Protein AF-A0A956VSZ6-F1 (afdb_monomer)

Sequence (665 aa):
TPVSAYLHSATMVKLGVYLVARFQPALGGLELWGTVLPVVGGFTMVLGAVLSVRERDLKRVLAYSTVSALGWMILLAGLGTSDALKALGVTVLAHGAYKAAMFMTAGTIDHEAGTRDRLALGGLRRSMPLLGLSAGVAAVSMAGLPPALGFLSKETTLAAGFEEDAAWLIAIAVASMGALTLVSAWAAGVAPFLGGTTEAATHAHEGPPGLWMPVALLAVFGVAAGVAGPALLPPLLDQVVTASYGKPYETHLTFFTGFDAIFLSSALAIGGGLLLVRFHRAMPGIPWLRTSTPAVVQAILDGLARLAELVERVTQHGSLPVYTATAIVVAVVPLLAVTAYAGPLANLEVEADPLVAAMAAVVGIGAFAAARSRTRIRSVAALGAAGFGITLIFLYFGAPDLAMTQALVETLTVILFIFAFRFLPIRRERDDLRRHYAALAIAGTTGLATTGLTLLLANRDGGDHLRQFFEATSYPGARGTNVVNTILVDFRALDTLGEISVLAVAALGILALLRLTGRAASRVERIDNPRVLRTAARAVLPLLVVFAFFLFLRGHDQPGGGFVAGLVAAAGVALYAMAYNARVARRLLRVPPRSLMAAGLLVAIAAAGFGTWEHPLLTGQWTVLTLPADTELKLGTPLLFDFGVFLVVLGVASALATALLEEQR

Secondary structure (DSSP, 8-state):
-HHHHHHHHTSHHHHHHHHHHHHHHHHTT-HHHHHHHHHHHHHHHHHHHHHHHH--BHHHHHHHHHHHHHHHHHHHHHH--HHHHHHHHHHHHHHHHHHHHHHHHHHHHHHHHS--BTTT---TTTT-HHHHHHHHHHHHHHHT-TTSHHHHHHHHHHHHHHTSTTHHHHHHHHHHHHHHHHHHHIIIIIGGGSSS--HHHHH-----HHHHHHHHHHHHHHHHHHHHHHHHSHHHHHHHHHHHHSS-------S---SSHHHHHHHHHHHHHHHHHHHGGGPPPPGGGGS-HHHHHHHHHHHHHHHHHHHHHHH----HHHHHHHHHHHHHHHHHHHHHHT--GGG------HHHHHHHHHHHHHHHHHHH-SSHHHHHHHHHHHHHHHHHHHHHTT-HHHHHHHHHHHHHHHHHHHHHHTTS--PPPP--HHHHHHHHHHHHHHHHHHHHHHHHHHTS---SHHHHHHHHHHHHHH--S-HHHHIIIIITHHHHHHHHHHHHHHHHHHHHHHHHTT--------PPPPHHHHHHHHHHHHHHHHHHHHHHHHTTTSS--HHHHHHHHHHHHHHHHHHT-HHHHHHHHSS-HHHHHHHHHHHHHHHHHTTTTTS-TT---EEEEEETTTEEEEEEHHHHHHHHHHHHHHHHHHHHHHHHH----

Foldseek 3Di:
DLVLLCCLQAPVLCVVLLVLLLCLQPPLPDPCLLPVQLVQLLVQLLLLLVQLLVDQFLSSVLVSLSSNLSSLSSNLSSNSDLLSLLLSVLSSLLRNLLSSLLNLLLVLLCVFLVDRGLVQAAQQCVQAVLSLVLLLLSLCSQLLHPLFSNVLSLLSQLVVLCVDPCSVVSLVSSLQSSLSSNSSSCSRRHSRNHDDQGSSNVRGHNDDCVSRVSSNVSSCCRNVCSVCVQPPVQVVSQVSSCSSNVHGDGDGGDSDPPPDPSVVSSVSSSVSSVVCNVCVVVDDDDVVSPDDPVNVVVVVVVVVVVVVVVVCVVPVVPDPLVVVLVVLVVVLVVLLVCLVVLDDPPPFDDDDDVVLVVLVVQLVQLCVQLVPDPDPLSNLVSNLSNLLSVLVVCVVVVNPLCSLLSNLCSLLVSLLSVLVVLQDDPDDDDDDPVSVVSVVVSVVSSVVSVVSVVSSVVPDCPDCVVVVVLCVCLCVFVVEQQSVLSCCLFVVVVVVLVVLVVLLVVLVVVVVCLVVVPRPDPPDDDDQADPVLLVVLVVVLVVLLVVLVVLCQCVRHDRHFLQSSLSSNLSSLLSNCSRPHLVVSCVVVVDQLNVLQVVLSVQLQCLQCPPCVPDPGRHKDWDWDQDPPRDTDIDISSSSNRNSNNSSSNSSSSSSSSSSRDDDD

Mean predicted aligned error: 11.75 Å

Nearest PDB structures (foldseek):
  7d3u-assembly1_A  TM=8.619E-01  e=2.949E-30  Dietzia sp. DQ12-45-1b
  6z16-assembly1_d  TM=9.030E-01  e=1.198E-05  Anoxybacillus flavithermus WK1
  7p69-assembly1_M  TM=7.790E-01  e=1.280E-04  Escherichia coli BL21(DE3)
  6zkv-assembly1_M  TM=6.902E-01  e=1.006E-04  Ovis aries
  8gym-assembly1_n4  TM=8.771E-01  e=4.566E-03  Tetrahymena thermophila SB210

Solvent-accessible surface area (backbone atoms only — not comparable to full-atom values): 33569 Å² total; per-residue (Å²): 84,72,66,55,19,47,37,67,24,67,41,68,63,43,50,59,50,48,51,52,33,61,42,27,63,80,46,49,87,37,69,67,42,44,46,50,32,28,52,53,11,45,51,36,16,52,52,16,24,58,51,12,62,69,45,52,40,38,66,53,22,53,48,26,43,39,45,13,53,47,12,44,44,34,18,27,49,18,66,54,41,70,51,22,39,45,22,36,53,47,31,57,54,31,47,24,32,27,40,30,19,49,36,39,46,40,36,44,41,33,69,37,33,72,50,46,44,52,86,62,41,13,22,28,40,79,38,22,46,70,46,34,53,21,27,37,46,16,20,36,18,56,32,35,36,86,64,12,20,24,20,49,19,51,52,40,39,42,53,38,33,60,77,43,100,57,19,69,60,46,44,50,52,51,24,52,40,37,13,35,36,26,35,38,20,38,55,60,27,40,48,40,33,39,76,64,76,28,78,33,31,75,70,25,49,59,68,61,65,86,58,32,48,61,25,35,53,28,16,49,46,31,36,52,46,25,67,48,26,54,80,66,40,31,77,61,44,22,54,54,31,21,67,24,61,68,49,90,52,86,58,81,58,70,91,71,94,59,98,46,73,58,48,51,42,53,51,47,10,52,52,50,11,55,52,41,60,75,46,58,91,73,61,78,86,61,77,84,74,67,69,52,70,68,56,56,55,49,52,51,53,55,49,52,51,56,50,51,53,51,52,43,58,71,75,63,67,85,46,66,71,58,53,52,48,51,52,48,52,63,55,37,53,59,46,44,51,49,35,65,68,74,52,77,79,84,81,66,86,78,85,75,53,69,66,60,51,52,37,51,47,45,25,52,52,14,50,52,46,26,74,69,41,91,43,73,68,55,19,49,53,20,42,44,48,18,39,49,24,50,19,52,51,30,47,72,74,71,33,55,50,59,16,52,39,42,45,48,51,42,54,48,48,50,54,46,47,58,43,50,53,76,76,56,79,94,74,80,77,82,88,52,67,68,61,52,54,50,50,49,49,52,52,49,52,45,51,52,36,50,52,51,37,50,57,62,52,72,75,47,88,83,66,63,64,66,59,54,48,46,69,67,36,25,43,83,70,65,73,21,71,16,52,68,43,34,36,43,46,30,82,42,28,67,58,49,54,48,50,52,49,50,49,45,51,51,42,51,50,51,57,49,52,60,61,74,67,57,75,83,72,73,85,71,76,87,74,79,61,56,67,67,52,38,54,48,36,64,63,47,32,61,53,32,45,54,49,15,54,49,25,34,75,41,8,48,54,38,79,45,18,18,56,46,15,9,44,40,38,18,48,32,44,42,48,35,21,69,35,75,30,29,68,61,36,49,59,70,62,75,53,58,34,66,57,33,26,52,50,9,51,51,38,26,52,49,31,30,55,50,64,43,91,82,39,64,76,41,56,62,48,79,48,76,45,80,42,88,88,85,40,75,46,79,47,37,34,33,61,45,24,32,48,8,41,17,32,24,42,27,10,34,51,36,39,52,43,32,57,52,57,50,80,83,128

Radius of gyration: 46.24 Å; Cα contacts (8 Å, |Δi|>4): 937; chains: 1; bounding box: 93×63×126 Å

pLDDT: mean 87.89, std 9.28, range [40.38, 97.81]

Structure (mmCIF, N/CA/C/O backbone):
data_AF-A0A956VSZ6-F1
#
_entry.id   AF-A0A956VSZ6-F1
#
loop_
_atom_site.group_PDB
_atom_site.id
_atom_site.type_symbol
_atom_site.label_atom_id
_atom_site.label_alt_id
_atom_site.label_comp_id
_atom_site.label_asym_id
_atom_site.label_entity_id
_atom_site.label_seq_id
_atom_site.pdbx_PDB_ins_code
_atom_site.Cartn_x
_atom_site.Cartn_y
_atom_site.Cartn_z
_atom_site.occupancy
_atom_site.B_iso_or_equiv
_atom_site.auth_seq_id
_atom_site.auth_comp_id
_atom_site.auth_asym_id
_atom_site.auth_atom_id
_atom_site.pdbx_PDB_model_num
ATOM 1 N N . THR A 1 1 ? -30.891 -10.493 24.561 1.00 71.06 1 THR A N 1
ATOM 2 C CA . THR A 1 1 ? -30.556 -10.860 25.955 1.00 71.06 1 THR A CA 1
ATOM 3 C C . THR A 1 1 ? -29.997 -12.265 26.094 1.00 71.06 1 THR A C 1
ATOM 5 O O . THR A 1 1 ? -28.961 -12.365 26.732 1.00 71.06 1 THR A O 1
ATOM 8 N N . PRO A 1 2 ? -30.574 -13.324 25.488 1.00 74.69 2 PRO A N 1
ATOM 9 C CA . PRO A 1 2 ? -30.014 -14.680 25.596 1.00 74.69 2 PRO A CA 1
ATOM 10 C C . PRO A 1 2 ? -28.570 -14.775 25.082 1.00 74.69 2 PRO A C 1
ATOM 12 O O . PRO A 1 2 ? -27.707 -15.326 25.755 1.00 74.69 2 PRO A O 1
ATOM 15 N N . VAL A 1 3 ? -28.279 -14.113 23.954 1.00 77.44 3 VAL A N 1
ATOM 16 C CA . VAL A 1 3 ? -26.914 -13.983 23.415 1.00 77.44 3 VAL A CA 1
ATOM 17 C C . VAL A 1 3 ? -25.984 -13.279 24.409 1.00 77.44 3 VAL A C 1
ATOM 19 O O . VAL A 1 3 ? -24.902 -13.775 24.684 1.00 77.44 3 VAL A O 1
ATOM 22 N N . SER A 1 4 ? -26.411 -12.165 25.012 1.00 77.44 4 SER A N 1
ATOM 23 C CA . SER A 1 4 ? -25.625 -11.464 26.037 1.00 77.44 4 SER A CA 1
ATOM 24 C C . SER A 1 4 ? -25.402 -12.326 27.281 1.00 77.44 4 SER A C 1
ATOM 26 O O . SER A 1 4 ? -24.289 -12.358 27.792 1.00 77.44 4 SER A O 1
ATOM 28 N N . ALA A 1 5 ? -26.425 -13.052 27.743 1.00 78.81 5 ALA A N 1
ATOM 29 C CA . ALA A 1 5 ? -26.306 -13.971 28.867 1.00 78.81 5 ALA A CA 1
ATOM 30 C C . ALA A 1 5 ? -25.263 -15.051 28.565 1.00 78.81 5 ALA A C 1
ATOM 32 O O . ALA A 1 5 ? -24.398 -15.279 29.393 1.00 78.81 5 ALA A O 1
ATOM 33 N N . TYR A 1 6 ? -25.281 -15.650 27.374 1.00 80.81 6 TYR A N 1
ATOM 34 C CA . TYR A 1 6 ? -24.307 -16.665 26.971 1.00 80.81 6 TYR A CA 1
ATOM 35 C C . TYR A 1 6 ? -22.883 -16.109 26.772 1.00 80.81 6 TYR A C 1
ATOM 37 O O . TYR A 1 6 ? -21.912 -16.674 27.287 1.00 80.81 6 TYR A O 1
ATOM 45 N N . LEU A 1 7 ? -22.747 -14.982 26.061 1.00 80.44 7 LEU A N 1
ATOM 46 C CA . LEU A 1 7 ? -21.453 -14.365 25.742 1.00 80.44 7 LEU A CA 1
ATOM 47 C C . LEU A 1 7 ? -20.749 -13.799 26.976 1.00 80.44 7 LEU A C 1
ATOM 49 O O . LEU A 1 7 ? -19.540 -13.979 27.112 1.00 80.44 7 LEU A O 1
ATOM 53 N N . HIS A 1 8 ? -21.491 -13.136 27.869 1.00 78.38 8 HIS A N 1
ATOM 54 C CA . HIS A 1 8 ? -20.936 -12.466 29.048 1.00 78.38 8 HIS A CA 1
ATOM 55 C C . HIS A 1 8 ? -20.902 -13.341 30.307 1.00 78.38 8 HIS A C 1
ATOM 57 O O . HIS A 1 8 ? -20.325 -12.912 31.299 1.00 78.38 8 HIS A O 1
ATOM 63 N N . SER A 1 9 ? -21.497 -14.540 30.305 1.00 78.31 9 SER A N 1
ATOM 64 C CA . SER A 1 9 ? -21.422 -15.448 31.460 1.00 78.31 9 SER A CA 1
ATOM 65 C C . SER A 1 9 ? -20.494 -16.639 31.247 1.00 78.31 9 SER A C 1
ATOM 67 O O . SER A 1 9 ? -19.842 -17.052 32.203 1.00 78.31 9 SER A O 1
ATOM 69 N N . ALA A 1 10 ? -20.434 -17.221 30.043 1.00 76.81 10 ALA A N 1
ATOM 70 C CA . ALA A 1 10 ? -19.872 -18.561 29.857 1.00 76.81 10 ALA A CA 1
ATOM 71 C C . ALA A 1 10 ? -18.806 -18.665 28.759 1.00 76.81 10 ALA A C 1
ATOM 73 O O . ALA A 1 10 ? -17.892 -19.470 28.905 1.00 76.81 10 ALA A O 1
ATOM 74 N N . THR A 1 11 ? -18.897 -17.876 27.683 1.00 86.25 11 THR A N 1
ATOM 75 C CA . THR A 1 11 ? -18.106 -18.137 26.466 1.00 86.25 11 THR A CA 1
ATOM 76 C C . THR A 1 11 ? -17.062 -17.076 26.154 1.00 86.25 11 THR A C 1
ATOM 78 O O . THR A 1 11 ? -15.932 -17.181 26.623 1.00 86.25 11 THR A O 1
ATOM 81 N N . MET A 1 12 ? -17.414 -16.058 25.364 1.00 88.56 12 MET A N 1
ATOM 82 C CA . MET A 1 12 ? -16.454 -15.121 24.770 1.00 88.56 12 MET A CA 1
ATOM 83 C C . MET A 1 12 ? -15.579 -14.444 25.826 1.00 88.56 12 MET A C 1
ATOM 85 O O . MET A 1 12 ? -14.367 -14.356 25.660 1.00 88.56 12 MET A O 1
ATOM 89 N N . VAL A 1 13 ? -16.176 -14.027 26.943 1.00 89.38 13 VAL A N 1
ATOM 90 C CA . VAL A 1 13 ? -15.427 -13.355 28.010 1.00 89.38 13 VAL A CA 1
ATOM 91 C C . VAL A 1 13 ? -14.527 -14.291 28.822 1.00 89.38 13 VAL A C 1
ATOM 93 O O . VAL A 1 13 ? -13.491 -13.861 29.321 1.00 89.38 13 VAL A O 1
ATOM 96 N N . LYS A 1 14 ? -14.890 -15.574 28.942 1.00 92.12 14 LYS A N 1
ATOM 97 C CA . LYS A 1 14 ? -14.105 -16.573 29.682 1.00 92.12 14 LYS A CA 1
ATOM 98 C C . LYS A 1 14 ? -12.989 -17.178 28.848 1.00 92.12 14 LYS A C 1
ATOM 100 O O . LYS A 1 14 ? -12.034 -17.673 29.430 1.00 92.12 14 LYS A O 1
ATOM 105 N N . LEU A 1 15 ? -13.071 -17.103 27.519 1.00 92.38 15 LEU A N 1
ATOM 106 C CA . LEU A 1 15 ? -12.010 -17.584 26.637 1.00 92.38 15 LEU A CA 1
ATOM 107 C C . LEU A 1 15 ? -10.674 -16.891 26.937 1.00 92.38 15 LEU A C 1
ATOM 109 O O . LEU A 1 15 ? -9.659 -17.567 27.040 1.00 92.38 15 LEU A O 1
ATOM 113 N N . GLY A 1 16 ? -10.679 -15.570 27.144 1.00 92.50 16 GLY A N 1
ATOM 114 C CA . GLY A 1 16 ? -9.471 -14.834 27.530 1.00 92.50 16 GLY A CA 1
ATOM 115 C C . GLY A 1 16 ? -8.890 -15.333 28.856 1.00 92.50 16 GLY A C 1
ATOM 116 O O . GLY A 1 16 ? -7.717 -15.681 28.915 1.00 92.50 16 GLY A O 1
ATOM 117 N N . VAL A 1 17 ? -9.729 -15.454 29.890 1.00 93.81 17 VAL A N 1
ATOM 118 C CA . VAL A 1 17 ? -9.331 -15.971 31.213 1.00 93.81 17 VAL A CA 1
ATOM 119 C C . VAL A 1 17 ? -8.779 -17.398 31.120 1.00 93.81 17 VAL A C 1
ATOM 121 O O . VAL A 1 17 ? -7.735 -17.694 31.694 1.00 93.81 17 VAL A O 1
ATOM 124 N N . TYR A 1 18 ? -9.446 -18.266 30.356 1.00 92.94 18 TYR A N 1
ATOM 125 C CA . TYR A 1 18 ? -9.001 -19.632 30.095 1.00 92.94 18 TYR A CA 1
ATOM 126 C C . TYR A 1 18 ? -7.633 -19.660 29.412 1.00 92.94 18 TYR A C 1
ATOM 128 O O . TYR A 1 18 ? -6.773 -20.425 29.832 1.00 92.94 18 TYR A O 1
ATOM 136 N N . LEU A 1 19 ? -7.410 -18.829 28.387 1.00 93.94 19 LEU A N 1
ATOM 137 C CA . LEU A 1 19 ? -6.125 -18.771 27.691 1.00 93.94 19 LEU A CA 1
ATOM 138 C C . LEU A 1 19 ? -5.002 -18.338 28.635 1.00 93.94 19 LEU A C 1
ATOM 140 O O . LEU A 1 19 ? -3.960 -18.986 28.646 1.00 93.94 19 LEU A O 1
ATOM 144 N N . VAL A 1 20 ? -5.220 -17.309 29.463 1.00 93.62 20 VAL A N 1
ATOM 145 C CA . VAL A 1 20 ? -4.224 -16.888 30.461 1.00 93.62 20 VAL A CA 1
ATOM 146 C C . VAL A 1 20 ? -3.902 -18.041 31.418 1.00 93.62 20 VAL A C 1
ATOM 148 O O . VAL A 1 20 ? -2.744 -18.430 31.525 1.00 93.62 20 VAL A O 1
ATOM 151 N N . ALA A 1 21 ? -4.914 -18.668 32.027 1.00 92.19 21 ALA A N 1
ATOM 152 C CA . ALA A 1 21 ? -4.702 -19.805 32.927 1.00 92.19 21 ALA A CA 1
ATOM 153 C C . ALA A 1 21 ? -4.025 -21.003 32.232 1.00 92.19 21 ALA A C 1
ATOM 155 O O . ALA A 1 21 ? -3.186 -21.679 32.819 1.00 92.19 21 ALA A O 1
ATOM 156 N N . ARG A 1 22 ? -4.340 -21.255 30.955 1.00 92.19 22 ARG A N 1
ATOM 157 C CA . ARG A 1 22 ? -3.770 -22.363 30.179 1.00 92.19 22 ARG A CA 1
ATOM 158 C C . ARG A 1 22 ? -2.303 -22.145 29.815 1.00 92.19 22 ARG A C 1
ATOM 160 O O . ARG A 1 22 ? -1.566 -23.123 29.720 1.00 92.19 22 ARG A O 1
ATOM 167 N N . PHE A 1 23 ? -1.886 -20.899 29.597 1.00 93.44 23 PHE A N 1
ATOM 168 C CA . PHE A 1 23 ? -0.489 -20.550 29.322 1.00 93.44 23 PHE A CA 1
ATOM 169 C C . PHE A 1 23 ? 0.347 -20.336 30.590 1.00 93.44 23 PHE A C 1
ATOM 171 O O . PHE A 1 23 ? 1.569 -20.215 30.490 1.00 93.44 23 PHE A O 1
ATOM 178 N N . GLN A 1 24 ? -0.274 -20.371 31.770 1.00 91.12 24 GLN A N 1
ATOM 179 C CA . GLN A 1 24 ? 0.397 -20.218 33.057 1.00 91.12 24 GLN A CA 1
ATOM 180 C C . GLN A 1 24 ? 1.600 -21.164 33.263 1.00 91.12 24 GLN A C 1
ATOM 182 O O . GLN A 1 24 ? 2.642 -20.661 33.681 1.00 91.12 24 GLN A O 1
ATOM 187 N N . PRO A 1 25 ? 1.566 -22.468 32.901 1.00 90.88 25 PRO A N 1
ATOM 188 C CA . PRO A 1 25 ? 2.732 -23.344 33.069 1.00 90.88 25 PRO A CA 1
ATOM 189 C C . PRO A 1 25 ? 3.956 -22.914 32.249 1.00 90.88 25 PRO A C 1
ATOM 191 O O . PRO A 1 25 ? 5.084 -23.228 32.614 1.00 90.88 25 PRO A O 1
ATOM 194 N N . ALA A 1 26 ? 3.737 -22.230 31.122 1.00 91.44 26 ALA A N 1
ATOM 195 C CA . ALA A 1 26 ? 4.796 -21.819 30.205 1.00 91.44 26 ALA A CA 1
ATOM 196 C C . ALA A 1 26 ? 5.279 -20.383 30.462 1.00 91.44 26 ALA A C 1
ATOM 198 O O . ALA A 1 26 ? 6.465 -20.103 30.308 1.00 91.44 26 ALA A O 1
ATOM 199 N N . LEU A 1 27 ? 4.369 -19.472 30.824 1.00 91.50 27 LEU A N 1
ATOM 200 C CA . LEU A 1 27 ? 4.641 -18.032 30.923 1.00 91.50 27 LEU A CA 1
ATOM 201 C C . LEU A 1 27 ? 4.650 -17.499 32.362 1.00 91.50 27 LEU A C 1
ATOM 203 O O . LEU A 1 27 ? 5.185 -16.420 32.595 1.00 91.50 27 LEU A O 1
ATOM 207 N N . GLY A 1 28 ? 4.105 -18.245 33.329 1.00 86.00 28 GLY A N 1
ATOM 208 C CA . GLY A 1 28 ? 3.905 -17.791 34.709 1.00 86.00 28 GLY A CA 1
ATOM 209 C C . GLY A 1 28 ? 5.187 -17.463 35.477 1.00 86.00 28 GLY A C 1
ATOM 210 O O . GLY A 1 28 ? 5.144 -16.678 36.415 1.00 86.00 28 GLY A O 1
ATOM 211 N N . GLY A 1 29 ? 6.334 -18.011 35.061 1.00 85.25 29 GLY A N 1
ATOM 212 C CA . GLY A 1 29 ? 7.641 -17.684 35.644 1.00 85.25 29 GLY A CA 1
ATOM 213 C C . GLY A 1 29 ? 8.245 -16.357 35.165 1.00 85.25 29 GLY A C 1
ATOM 214 O O . GLY A 1 29 ? 9.308 -15.973 35.643 1.00 85.25 29 GLY A O 1
ATOM 215 N N . LEU A 1 30 ? 7.618 -15.668 34.204 1.00 92.31 30 LEU A N 1
ATOM 216 C CA . LEU A 1 30 ? 8.100 -14.385 33.692 1.00 92.31 30 LEU A CA 1
ATOM 217 C C . LEU A 1 30 ? 7.637 -13.236 34.595 1.00 92.31 30 LEU A C 1
ATOM 219 O O . LEU A 1 30 ? 6.444 -13.067 34.835 1.00 92.31 30 LEU A O 1
ATOM 223 N N . GLU A 1 31 ? 8.558 -12.360 34.993 1.00 90.00 31 GLU A N 1
ATOM 224 C CA . GLU A 1 31 ? 8.243 -11.179 35.816 1.00 90.00 31 GLU A CA 1
ATOM 225 C C . GLU A 1 31 ? 7.199 -10.262 35.150 1.00 90.00 31 GLU A C 1
ATOM 227 O O . GLU A 1 31 ? 6.270 -9.775 35.798 1.00 90.00 31 GLU A O 1
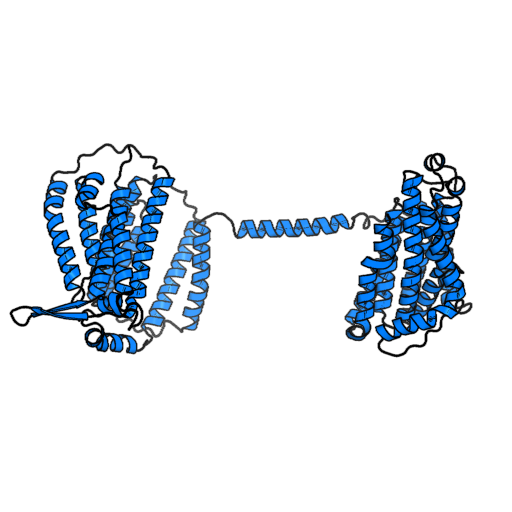ATOM 232 N N . LEU A 1 32 ? 7.286 -10.088 33.824 1.00 91.69 32 LEU A N 1
ATOM 233 C CA . LEU A 1 32 ? 6.303 -9.313 33.058 1.00 91.69 32 LEU A CA 1
ATOM 234 C C . LEU A 1 32 ? 4.892 -9.905 33.154 1.00 91.69 32 LEU A C 1
ATOM 236 O O . LEU A 1 32 ? 3.921 -9.152 33.188 1.00 91.69 32 LEU A O 1
ATOM 240 N N . TRP A 1 33 ? 4.766 -11.232 33.218 1.00 91.81 33 TRP A N 1
ATOM 241 C CA . TRP A 1 33 ? 3.478 -11.912 33.343 1.00 91.81 33 TRP A CA 1
ATOM 242 C C . TRP A 1 33 ? 2.859 -11.665 34.722 1.00 91.81 33 TRP A C 1
ATOM 244 O O . TRP A 1 33 ? 1.718 -11.203 34.808 1.00 91.81 33 TRP A O 1
ATOM 254 N N . GLY A 1 34 ? 3.655 -11.870 35.779 1.00 87.81 34 GLY A N 1
ATOM 255 C CA . GLY A 1 34 ? 3.266 -11.624 37.171 1.00 87.81 34 GLY A CA 1
ATOM 256 C C . GLY A 1 34 ? 3.051 -10.149 37.522 1.00 87.81 34 GLY A C 1
ATOM 257 O O . GLY A 1 34 ? 2.393 -9.847 38.509 1.00 87.81 34 GLY A O 1
ATOM 258 N N . THR A 1 35 ? 3.537 -9.210 36.703 1.00 88.75 35 THR A N 1
ATOM 259 C CA . THR A 1 35 ? 3.348 -7.768 36.943 1.00 88.75 35 THR A CA 1
ATOM 260 C C . THR A 1 35 ? 2.206 -7.188 36.111 1.00 88.75 35 THR A C 1
ATOM 262 O O . THR A 1 35 ? 1.310 -6.527 36.637 1.00 88.75 35 THR A O 1
ATOM 265 N N . VAL A 1 36 ? 2.200 -7.425 34.795 1.00 93.38 36 VAL A N 1
ATOM 266 C CA . VAL A 1 36 ? 1.249 -6.771 33.882 1.00 93.38 36 VAL A CA 1
ATOM 267 C C . VAL A 1 36 ? -0.174 -7.277 34.109 1.00 93.38 36 VAL A C 1
ATOM 269 O O . VAL A 1 36 ? -1.102 -6.466 34.143 1.00 93.38 36 VAL A O 1
ATOM 272 N N . LEU A 1 37 ? -0.368 -8.588 34.287 1.00 93.75 37 LEU A N 1
ATOM 273 C CA . LEU A 1 37 ? -1.708 -9.157 34.442 1.00 93.75 37 LEU A CA 1
ATOM 274 C C . LEU A 1 37 ? -2.381 -8.710 35.750 1.00 93.75 37 LEU A C 1
ATOM 276 O O . LEU A 1 37 ? -3.51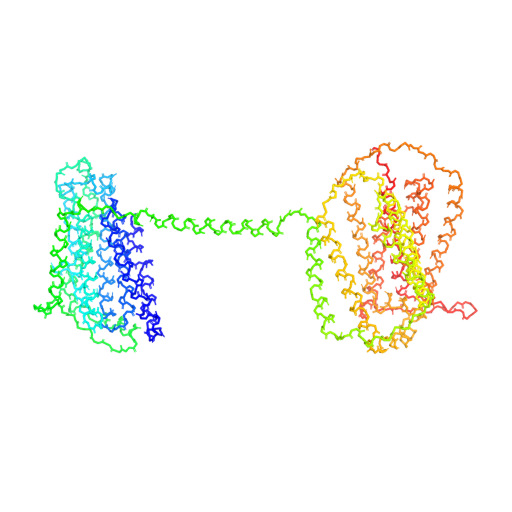3 -8.225 35.663 1.00 93.75 37 LEU A O 1
ATOM 280 N N . PRO A 1 38 ? -1.725 -8.749 36.930 1.00 89.88 38 PRO A N 1
ATOM 281 C CA . PRO A 1 38 ? -2.317 -8.212 38.154 1.00 89.88 38 PRO A CA 1
ATOM 282 C C . PRO A 1 38 ? -2.586 -6.713 38.103 1.00 89.88 38 PRO A C 1
ATOM 284 O O . PRO A 1 38 ? -3.658 -6.281 38.526 1.00 89.88 38 PRO A O 1
ATOM 287 N N . VAL A 1 39 ? -1.679 -5.913 37.530 1.00 90.50 39 VAL A N 1
ATOM 288 C CA . VAL A 1 39 ? -1.859 -4.454 37.437 1.00 90.50 39 VAL A CA 1
ATOM 289 C C . VAL A 1 39 ? -3.023 -4.095 36.512 1.00 90.50 39 VAL A C 1
ATOM 291 O O . VAL A 1 39 ? -3.928 -3.357 36.907 1.00 90.50 39 VAL A O 1
ATOM 294 N N . VAL A 1 40 ? -3.045 -4.635 35.289 1.00 93.50 40 VAL A N 1
ATOM 295 C CA . VAL A 1 40 ? -4.115 -4.362 34.316 1.00 93.50 40 VAL A CA 1
ATOM 296 C C . VAL A 1 40 ? -5.440 -4.955 34.791 1.00 93.50 40 VAL A C 1
ATOM 298 O O . VAL A 1 40 ? -6.481 -4.297 34.692 1.00 93.50 40 VAL A O 1
ATOM 301 N N . GLY A 1 41 ? -5.412 -6.169 35.341 1.00 93.38 41 GLY A N 1
ATOM 302 C CA . GLY A 1 41 ? -6.570 -6.842 35.916 1.00 93.38 41 GLY A CA 1
ATOM 303 C C . GLY A 1 41 ? -7.167 -6.062 37.086 1.00 93.38 41 GLY A C 1
ATOM 304 O O . GLY A 1 41 ? -8.358 -5.752 37.072 1.00 93.38 41 GLY A O 1
ATOM 305 N N . GLY A 1 42 ? -6.339 -5.647 38.045 1.00 90.06 42 GLY A N 1
ATOM 306 C CA . GLY A 1 42 ? -6.744 -4.855 39.207 1.00 90.06 42 GLY A CA 1
ATOM 307 C C . GLY A 1 42 ? -7.288 -3.476 38.833 1.00 90.06 42 GLY A C 1
ATOM 308 O O . GLY A 1 42 ? -8.351 -3.074 39.313 1.00 90.06 42 GLY A O 1
ATOM 309 N N . PHE A 1 43 ? -6.630 -2.773 37.907 1.00 90.56 43 PHE A N 1
ATOM 310 C CA . PHE A 1 43 ? -7.140 -1.505 37.380 1.00 90.56 43 PHE A CA 1
ATOM 311 C C . PHE A 1 43 ? -8.508 -1.686 36.704 1.00 90.56 43 PHE A C 1
ATOM 313 O O . PHE A 1 43 ? -9.457 -0.954 36.996 1.00 90.56 43 PHE A O 1
ATOM 320 N N . THR A 1 44 ? -8.638 -2.701 35.847 1.00 92.38 44 THR A N 1
ATOM 321 C CA . THR A 1 44 ? -9.887 -3.020 35.135 1.00 92.38 44 THR A CA 1
ATOM 322 C C . THR A 1 44 ? -11.000 -3.436 36.096 1.00 92.38 44 THR A C 1
ATOM 324 O O . THR A 1 44 ? -12.154 -3.039 35.916 1.00 92.38 44 THR A O 1
ATOM 327 N N . MET A 1 45 ? -10.655 -4.184 37.147 1.00 91.88 45 MET A N 1
ATOM 328 C CA . MET A 1 45 ? -11.558 -4.597 38.216 1.00 91.88 45 MET A CA 1
ATOM 329 C C . MET A 1 45 ? -12.210 -3.381 38.880 1.00 91.88 45 MET A C 1
ATOM 331 O O . MET A 1 45 ? -13.441 -3.292 38.932 1.00 91.88 45 MET A O 1
ATOM 335 N N . VAL A 1 46 ? -11.394 -2.432 39.350 1.00 87.94 46 VAL A N 1
ATOM 336 C CA . VAL A 1 46 ? -11.862 -1.219 40.036 1.00 87.94 46 VAL A CA 1
ATOM 337 C C . VAL A 1 46 ? -12.636 -0.318 39.076 1.00 87.94 46 VAL A C 1
ATOM 339 O O . VAL A 1 46 ? -13.740 0.127 39.397 1.00 87.94 46 VAL A O 1
ATOM 342 N N . LEU A 1 47 ? -12.104 -0.092 37.872 1.00 87.81 47 LEU A N 1
ATOM 343 C CA . LEU A 1 47 ? -12.746 0.737 36.855 1.00 87.81 47 LEU A CA 1
ATOM 344 C C . LEU A 1 47 ? -14.137 0.200 36.487 1.00 87.81 47 LEU A C 1
ATOM 346 O O . LEU A 1 47 ? -15.115 0.948 36.511 1.00 87.81 47 LEU A O 1
ATOM 350 N N . GLY A 1 48 ? -14.247 -1.101 36.204 1.00 90.69 48 GLY A N 1
ATOM 351 C CA . GLY A 1 48 ? -15.519 -1.751 35.893 1.00 90.69 48 GLY A CA 1
ATOM 352 C C . GLY A 1 48 ? -16.519 -1.661 37.047 1.00 90.69 48 GLY A C 1
ATOM 353 O O . GLY A 1 48 ? -17.699 -1.391 36.821 1.00 90.69 48 GLY A O 1
ATOM 354 N N . ALA A 1 49 ? -16.059 -1.815 38.292 1.00 89.50 49 ALA A N 1
ATOM 355 C CA . ALA A 1 49 ? -16.916 -1.720 39.471 1.00 89.50 49 ALA A CA 1
ATOM 356 C C . ALA A 1 49 ? -17.503 -0.307 39.636 1.00 89.50 49 ALA A C 1
ATOM 358 O O . ALA A 1 49 ? -18.708 -0.148 39.844 1.00 89.50 49 ALA A O 1
ATOM 359 N N . VAL A 1 50 ? -16.671 0.728 39.475 1.00 87.31 50 VAL A N 1
ATOM 360 C CA . VAL A 1 50 ? -17.092 2.135 39.558 1.00 87.31 50 VAL A CA 1
ATOM 361 C C . VAL A 1 50 ? -18.054 2.502 38.424 1.00 87.31 50 VAL A C 1
ATOM 363 O O . VAL A 1 50 ? -19.075 3.150 38.671 1.00 87.31 50 VAL A O 1
ATOM 366 N N . LEU A 1 51 ? -17.762 2.083 37.188 1.00 87.19 51 LEU A N 1
ATOM 367 C CA . LEU A 1 51 ? -18.630 2.339 36.033 1.00 87.19 51 LEU A CA 1
ATOM 368 C C . LEU A 1 51 ? -19.986 1.634 36.179 1.00 87.19 51 LEU A C 1
ATOM 370 O O . LEU A 1 51 ? -21.023 2.248 35.935 1.00 87.19 51 LEU A O 1
ATOM 374 N N . SER A 1 52 ? -19.997 0.397 36.682 1.00 90.25 52 SER A N 1
ATOM 375 C CA . SER A 1 52 ? -21.217 -0.386 36.917 1.00 90.25 52 SER A CA 1
ATOM 376 C C . SER A 1 52 ? -22.228 0.334 37.815 1.00 90.25 52 SER A C 1
ATOM 378 O O . SER A 1 52 ? -23.410 0.401 37.487 1.00 90.25 52 SER A O 1
ATOM 380 N N . VAL A 1 53 ? -21.780 0.943 38.919 1.00 87.44 53 VAL A N 1
ATOM 381 C CA . VAL A 1 53 ? -22.670 1.645 39.867 1.00 87.44 53 VAL A CA 1
ATOM 382 C C . VAL A 1 53 ? -23.317 2.895 39.248 1.00 87.44 53 VAL A C 1
ATOM 384 O O . VAL A 1 53 ? -24.411 3.314 39.651 1.00 87.44 53 VAL A O 1
ATOM 387 N N . ARG A 1 54 ? -22.668 3.496 38.249 1.00 84.75 54 ARG A N 1
ATOM 388 C CA . ARG A 1 54 ? -23.106 4.748 37.618 1.00 84.75 54 ARG A CA 1
ATOM 389 C C . ARG A 1 54 ? -24.112 4.549 36.497 1.00 84.75 54 ARG A C 1
ATOM 391 O O . ARG A 1 54 ? -24.907 5.455 36.242 1.00 84.75 54 ARG A O 1
ATOM 398 N N . GLU A 1 55 ? -24.111 3.382 35.871 1.00 87.94 55 GLU A N 1
ATOM 399 C CA . GLU A 1 55 ? -25.028 3.080 34.779 1.00 87.94 55 GLU A CA 1
ATOM 400 C C . GLU A 1 55 ? -26.490 3.052 35.228 1.00 87.94 55 GLU A C 1
ATOM 402 O O . GLU A 1 55 ? -26.824 2.609 36.326 1.00 87.94 55 GLU A O 1
ATOM 407 N N . ARG A 1 56 ? -27.377 3.539 34.355 1.00 88.75 56 ARG A N 1
ATOM 408 C CA . ARG A 1 56 ? -28.836 3.503 34.565 1.00 88.75 56 ARG A CA 1
ATOM 409 C C . ARG A 1 56 ? -29.484 2.260 33.967 1.00 88.75 56 ARG A C 1
ATOM 411 O O . ARG A 1 56 ? -30.443 1.734 34.514 1.00 88.75 56 ARG A O 1
ATOM 418 N N . ASP A 1 57 ? -28.939 1.796 32.854 1.00 92.69 57 ASP A N 1
ATOM 419 C CA . ASP A 1 57 ? -29.432 0.649 32.106 1.00 92.69 57 ASP A CA 1
ATOM 420 C C . ASP A 1 57 ? -29.006 -0.660 32.785 1.00 92.69 57 ASP A C 1
ATOM 422 O O . ASP A 1 57 ? -27.810 -0.897 32.975 1.00 92.69 57 ASP A O 1
ATOM 426 N N . LEU A 1 58 ? -29.968 -1.526 33.125 1.00 93.12 58 LEU A N 1
ATOM 427 C CA . LEU A 1 58 ? -29.699 -2.789 33.822 1.00 93.12 58 LEU A CA 1
ATOM 428 C C . LEU A 1 58 ? -28.667 -3.670 33.100 1.00 93.12 58 LEU A C 1
ATOM 430 O O . LEU A 1 58 ? -27.787 -4.248 33.739 1.00 93.12 58 LEU A O 1
ATOM 434 N N . LYS A 1 59 ? -28.718 -3.760 31.766 1.00 92.81 59 LYS A N 1
ATOM 435 C CA . LYS A 1 59 ? -27.766 -4.572 30.993 1.00 92.81 59 LYS A CA 1
ATOM 436 C C . LYS A 1 59 ? -26.377 -3.945 30.992 1.00 92.81 59 LYS A C 1
ATOM 438 O O . LYS A 1 59 ? -25.398 -4.686 31.024 1.00 92.81 59 LYS A O 1
ATOM 443 N N . ARG A 1 60 ? -26.267 -2.611 31.000 1.00 91.19 60 ARG A N 1
ATOM 444 C CA . ARG A 1 60 ? -24.969 -1.919 31.115 1.00 91.19 60 ARG A CA 1
ATOM 445 C C . ARG A 1 60 ? -24.356 -2.049 32.507 1.00 91.19 60 ARG A C 1
ATOM 447 O O . ARG A 1 60 ? -23.161 -2.323 32.593 1.00 91.19 60 ARG A O 1
ATOM 454 N N . VAL A 1 61 ? -25.158 -1.956 33.574 1.00 92.50 61 VAL A N 1
ATOM 455 C CA . VAL A 1 61 ? -24.719 -2.291 34.945 1.00 92.50 61 VAL A CA 1
ATOM 456 C C . VAL A 1 61 ? -24.126 -3.703 34.950 1.00 92.50 61 VAL A C 1
ATOM 458 O O . VAL A 1 61 ? -23.009 -3.937 35.415 1.00 92.50 61 VAL A O 1
ATOM 461 N N . LEU A 1 62 ? -24.832 -4.664 34.350 1.00 93.69 62 LEU A N 1
ATOM 462 C CA . LEU A 1 62 ? -24.355 -6.040 34.267 1.00 93.69 62 LEU A CA 1
ATOM 463 C C . LEU A 1 62 ? -23.127 -6.203 33.364 1.00 93.69 62 LEU A C 1
ATOM 465 O O . LEU A 1 62 ? -22.264 -7.017 33.689 1.00 93.69 62 LEU A O 1
ATOM 469 N N . ALA A 1 63 ? -22.995 -5.439 32.283 1.00 92.25 63 ALA A N 1
ATOM 470 C CA . ALA A 1 63 ? -21.817 -5.472 31.424 1.00 92.25 63 ALA A CA 1
ATOM 471 C C . ALA A 1 63 ? -20.565 -4.980 32.169 1.00 92.25 63 ALA A C 1
ATOM 473 O O . ALA A 1 63 ? -19.575 -5.705 32.229 1.00 92.25 63 ALA A O 1
ATOM 474 N N . TYR A 1 64 ? -20.612 -3.820 32.830 1.00 92.00 64 TYR A N 1
ATOM 475 C CA . TYR A 1 64 ? -19.447 -3.294 33.555 1.00 92.00 64 TYR A CA 1
ATOM 476 C C . TYR A 1 64 ? -19.091 -4.094 34.807 1.00 92.00 64 TYR A C 1
ATOM 478 O O . TYR A 1 64 ? -17.913 -4.277 35.100 1.00 92.00 64 TYR A O 1
ATOM 486 N N . SER A 1 65 ? -20.070 -4.665 35.511 1.00 93.12 65 SER A N 1
ATOM 487 C CA . SER A 1 65 ? -19.758 -5.620 36.584 1.00 93.12 65 SER A CA 1
ATOM 488 C C . SER A 1 65 ? -19.208 -6.951 36.053 1.00 93.12 65 SER A C 1
ATOM 490 O O . SER A 1 65 ? -18.548 -7.665 36.797 1.00 93.12 65 SER A O 1
ATOM 492 N N . THR A 1 66 ? -19.424 -7.285 34.774 1.00 94.38 66 THR A N 1
ATOM 493 C CA . THR A 1 66 ? -18.694 -8.381 34.108 1.00 94.38 66 THR A CA 1
ATOM 494 C C . THR A 1 66 ? -17.254 -7.962 33.828 1.00 94.38 66 THR A C 1
ATOM 496 O O . THR A 1 66 ? -16.349 -8.708 34.163 1.00 94.38 66 THR A O 1
ATOM 499 N N . VAL A 1 67 ? -17.016 -6.749 33.312 1.00 93.94 67 VAL A N 1
ATOM 500 C CA . VAL A 1 67 ? -15.653 -6.200 33.140 1.00 93.94 67 VAL A CA 1
ATOM 501 C C . VAL A 1 67 ? -14.886 -6.209 34.464 1.00 93.94 67 VAL A C 1
ATOM 503 O O . VAL A 1 67 ? -13.744 -6.655 34.504 1.00 93.94 67 VAL A O 1
ATOM 506 N N . SER A 1 68 ? -15.539 -5.804 35.557 1.00 93.25 68 SER A N 1
ATOM 507 C CA . SER A 1 68 ? -14.964 -5.870 36.901 1.00 93.25 68 SER A CA 1
ATOM 508 C C . SER A 1 68 ? -14.598 -7.304 37.298 1.00 93.25 68 SER A C 1
ATOM 510 O O . SER A 1 68 ? -13.476 -7.570 37.727 1.00 93.25 68 SER A O 1
ATOM 512 N N . ALA A 1 69 ? -15.528 -8.240 37.075 1.00 93.06 69 ALA A N 1
ATOM 513 C CA . ALA A 1 69 ? -15.332 -9.645 37.393 1.00 93.06 69 ALA A CA 1
ATOM 514 C C . ALA A 1 69 ? -14.221 -10.310 36.546 1.00 93.06 69 ALA A C 1
ATOM 516 O O . ALA A 1 69 ? -13.504 -11.182 37.014 1.00 93.06 69 ALA A O 1
ATOM 517 N N . LEU A 1 70 ? -14.052 -9.912 35.288 1.00 94.31 70 LEU A N 1
ATOM 518 C CA . LEU A 1 70 ? -12.969 -10.423 34.448 1.00 94.31 70 LEU A CA 1
ATOM 519 C C . LEU A 1 70 ? -11.629 -9.812 34.841 1.00 94.31 70 LEU A C 1
ATOM 521 O O . LEU A 1 70 ? -10.635 -10.525 34.873 1.00 94.31 70 LEU A O 1
ATOM 525 N N . GLY A 1 71 ? -11.600 -8.516 35.169 1.00 93.62 71 GLY A N 1
ATOM 526 C CA . GLY A 1 71 ? -10.389 -7.848 35.641 1.00 93.62 71 GLY A CA 1
ATOM 527 C C . GLY A 1 71 ? -9.795 -8.561 36.852 1.00 93.62 71 GLY A C 1
ATOM 528 O O . GLY A 1 71 ? -8.605 -8.859 36.871 1.00 93.62 71 GLY A O 1
ATOM 529 N N . TRP A 1 72 ? -10.637 -8.935 37.815 1.00 90.62 72 TRP A N 1
ATOM 530 C CA . TRP A 1 72 ? -10.159 -9.665 38.986 1.00 90.62 72 TRP A CA 1
ATOM 531 C C . TRP A 1 72 ? -9.746 -11.121 38.649 1.00 90.62 72 TRP A C 1
ATOM 533 O O . TRP A 1 72 ? -8.747 -11.603 39.173 1.00 90.62 72 TRP A O 1
ATOM 543 N N . MET A 1 73 ? -10.434 -11.812 37.726 1.00 93.69 73 MET A N 1
ATOM 544 C CA . MET A 1 73 ? -10.010 -13.143 37.251 1.00 93.69 73 MET A CA 1
ATOM 545 C C . MET A 1 73 ? -8.634 -13.103 36.571 1.00 93.69 73 MET A C 1
ATOM 547 O O . MET A 1 73 ? -7.814 -13.994 36.776 1.00 93.69 73 MET A O 1
ATOM 551 N N . ILE A 1 74 ? -8.373 -12.065 35.770 1.00 94.94 74 ILE A N 1
ATOM 552 C CA . ILE A 1 74 ? -7.065 -11.834 35.148 1.00 94.94 74 ILE A CA 1
ATOM 553 C C . ILE A 1 74 ? -6.011 -11.508 36.207 1.00 94.94 74 ILE A C 1
ATOM 555 O O . ILE A 1 74 ? -4.885 -11.984 36.089 1.00 94.94 74 ILE A O 1
ATOM 559 N N . LEU A 1 75 ? -6.376 -10.765 37.257 1.00 91.69 75 LEU A N 1
ATOM 560 C CA . LEU A 1 75 ? -5.477 -10.512 38.379 1.00 91.69 75 LEU A CA 1
ATOM 561 C C . LEU A 1 75 ? -5.036 -11.817 39.038 1.00 91.69 75 LEU A C 1
ATOM 563 O O . LEU A 1 75 ? -3.838 -12.034 39.176 1.00 91.69 75 LEU A O 1
ATOM 567 N N . LEU A 1 76 ? -5.968 -12.710 39.379 1.00 91.12 76 LEU A N 1
ATOM 568 C CA . LEU A 1 76 ? -5.607 -14.001 39.967 1.00 91.12 76 LEU A CA 1
ATOM 569 C C . LEU A 1 76 ? -4.771 -14.881 39.054 1.00 91.12 76 LEU A C 1
ATOM 571 O O . LEU A 1 76 ? -3.818 -15.508 39.506 1.00 91.12 76 LEU A O 1
ATOM 575 N N . ALA A 1 77 ? -5.148 -14.957 37.777 1.00 91.75 77 ALA A N 1
ATOM 576 C CA . ALA A 1 77 ? -4.376 -15.720 36.811 1.00 91.75 77 ALA A CA 1
ATOM 577 C C . ALA A 1 77 ? -2.939 -15.176 36.722 1.00 91.75 77 ALA A C 1
ATOM 579 O O . ALA A 1 77 ? -2.000 -15.951 36.594 1.00 91.75 77 ALA A O 1
ATOM 580 N N . GLY A 1 78 ? -2.775 -13.856 36.858 1.00 90.25 78 GLY A N 1
ATOM 581 C CA . GLY A 1 78 ? -1.485 -13.182 36.921 1.00 90.25 78 GLY A CA 1
ATOM 582 C C . GLY A 1 78 ? -0.674 -13.464 38.187 1.00 90.25 78 GLY A C 1
ATOM 583 O O . GLY A 1 78 ? 0.531 -13.653 38.063 1.00 90.25 78 GLY A O 1
ATOM 584 N N . LEU A 1 79 ? -1.307 -13.533 39.371 1.00 88.19 79 LEU A N 1
ATOM 585 C CA . LEU A 1 79 ? -0.624 -13.914 40.623 1.00 88.19 79 LEU A CA 1
ATOM 586 C C . LEU A 1 79 ? 0.019 -15.297 40.497 1.00 88.19 79 LEU A C 1
ATOM 588 O O . LEU A 1 79 ? 1.133 -15.521 40.952 1.00 88.19 79 LEU A O 1
ATOM 592 N N . GLY A 1 80 ? -0.669 -16.226 39.828 1.00 85.50 80 GLY A N 1
ATOM 593 C CA . GLY A 1 80 ? -0.057 -17.477 39.393 1.00 85.50 80 GLY A CA 1
ATOM 594 C C . GLY A 1 80 ? 0.254 -18.492 40.490 1.00 85.50 80 GLY A C 1
ATOM 595 O O . GLY A 1 80 ? 0.810 -19.550 40.185 1.00 85.50 80 GLY A O 1
ATOM 596 N N . THR A 1 81 ? -0.113 -18.204 41.738 1.00 88.56 81 THR A N 1
ATOM 597 C CA . THR A 1 81 ? -0.020 -19.138 42.861 1.00 88.56 81 THR A CA 1
ATOM 598 C C . THR A 1 81 ? -1.106 -20.207 42.775 1.00 88.56 81 THR A C 1
ATOM 600 O O . THR A 1 81 ? -2.144 -20.035 42.127 1.00 88.56 81 THR A O 1
ATOM 603 N N . SER A 1 82 ? -0.877 -21.347 43.427 1.00 89.12 82 SER A N 1
ATOM 604 C CA . SER A 1 82 ? -1.852 -22.439 43.484 1.00 89.12 82 SER A CA 1
ATOM 605 C C . SER A 1 82 ? -3.191 -21.988 44.071 1.00 89.12 82 SER A C 1
ATOM 607 O O . SER A 1 82 ? -4.252 -22.326 43.542 1.00 89.12 82 SER A O 1
ATOM 609 N N . ASP A 1 83 ? -3.145 -21.161 45.114 1.00 87.88 83 ASP A N 1
ATOM 610 C CA . ASP A 1 83 ? -4.321 -20.647 45.809 1.00 87.88 83 ASP A CA 1
ATOM 611 C C . ASP A 1 83 ? -5.073 -19.610 44.972 1.00 87.88 83 ASP A C 1
ATOM 613 O O . ASP A 1 83 ? -6.308 -19.642 44.917 1.00 87.88 83 ASP A O 1
ATOM 617 N N . ALA A 1 84 ? -4.355 -18.776 44.212 1.00 90.31 84 ALA A N 1
ATOM 618 C CA . ALA A 1 84 ? -4.962 -17.894 43.224 1.00 90.31 84 ALA A CA 1
ATOM 619 C C . ALA A 1 84 ? -5.650 -18.692 42.103 1.00 90.31 84 ALA A C 1
ATOM 621 O O . ALA A 1 84 ? -6.800 -18.424 41.766 1.00 90.31 84 ALA A O 1
ATOM 622 N N . LEU A 1 85 ? -5.021 -19.730 41.551 1.00 91.88 85 LEU A N 1
ATOM 623 C CA . LEU A 1 85 ? -5.646 -20.558 40.509 1.00 91.88 85 LEU A CA 1
ATOM 624 C C . LEU A 1 85 ? -6.871 -21.335 41.029 1.00 91.88 85 LEU A C 1
ATOM 626 O O . LEU A 1 85 ? -7.865 -21.480 40.309 1.00 91.88 85 LEU A O 1
ATOM 630 N N . LYS A 1 86 ? -6.853 -21.768 42.296 1.00 92.69 86 LYS A N 1
ATOM 631 C CA . LYS A 1 86 ? -8.020 -22.338 42.989 1.00 92.69 86 LYS A CA 1
ATOM 632 C C . LYS A 1 86 ? -9.164 -21.324 43.072 1.00 92.69 86 LYS A C 1
ATOM 634 O O . LYS A 1 86 ? -10.284 -21.621 42.645 1.00 92.69 86 LYS A O 1
ATOM 639 N N . ALA A 1 87 ? -8.891 -20.118 43.573 1.00 92.12 87 ALA A N 1
ATOM 640 C CA . ALA A 1 87 ? -9.882 -19.046 43.679 1.00 92.12 87 ALA A CA 1
ATOM 641 C C . ALA A 1 87 ? -10.441 -18.637 42.303 1.00 92.12 87 ALA A C 1
ATOM 643 O O . ALA A 1 87 ? -11.641 -18.369 42.157 1.00 92.12 87 ALA A O 1
ATOM 644 N N . LEU A 1 88 ? -9.604 -18.671 41.261 1.00 93.69 88 LEU A N 1
ATOM 645 C CA . LEU A 1 88 ? -10.001 -18.425 39.878 1.00 93.69 88 LEU A CA 1
ATOM 646 C C . LEU A 1 88 ? -11.035 -19.456 39.414 1.00 93.69 88 LEU A C 1
ATOM 648 O O . LEU A 1 88 ? -12.088 -19.074 38.896 1.00 93.69 88 LEU A O 1
ATOM 652 N N . GLY A 1 89 ? -10.777 -20.747 39.646 1.00 93.25 89 GLY A N 1
ATOM 653 C CA . GLY A 1 89 ? -11.686 -21.837 39.286 1.00 93.25 89 GLY A CA 1
ATOM 654 C C . GLY A 1 89 ? -13.065 -21.704 39.937 1.00 93.25 89 GLY A C 1
ATOM 655 O O . GLY A 1 89 ? -14.087 -21.716 39.241 1.00 93.25 89 GLY A O 1
ATOM 656 N N . VAL A 1 90 ? -13.104 -21.486 41.259 1.00 94.12 90 VAL A N 1
ATOM 657 C CA . VAL A 1 90 ? -14.363 -21.279 42.006 1.00 94.12 90 VAL A CA 1
ATOM 658 C C . VAL A 1 90 ? -15.135 -20.087 41.442 1.00 94.12 90 VAL A C 1
ATOM 660 O O . VAL A 1 90 ? -16.356 -20.128 41.270 1.00 94.12 90 VAL A O 1
ATOM 663 N N . THR A 1 91 ? -14.428 -19.018 41.096 1.00 93.50 91 THR A N 1
ATOM 664 C CA . THR A 1 91 ? -15.072 -17.792 40.643 1.00 93.50 91 THR A CA 1
ATOM 665 C C . THR A 1 91 ? -15.555 -17.856 39.207 1.00 93.50 91 THR A C 1
ATOM 667 O O . THR A 1 91 ? -16.602 -17.289 38.902 1.00 93.50 91 THR A O 1
ATOM 670 N N . VAL A 1 92 ? -14.866 -18.568 38.315 1.00 94.31 92 VAL A N 1
ATOM 671 C CA . VAL A 1 92 ? -15.364 -18.835 36.958 1.00 94.31 92 VAL A CA 1
ATOM 672 C C . VAL A 1 92 ? -16.732 -19.527 37.026 1.00 94.31 92 VAL A C 1
ATOM 674 O O . VAL A 1 92 ? -17.648 -19.147 36.283 1.00 94.31 92 VAL A O 1
ATOM 677 N N . LEU A 1 93 ? -16.903 -20.481 37.948 1.00 93.00 93 LEU A N 1
ATOM 678 C CA . LEU A 1 93 ? -18.176 -21.165 38.195 1.00 93.00 93 LEU A CA 1
ATOM 679 C C . LEU A 1 93 ? -19.224 -20.218 38.792 1.00 93.00 93 LEU A C 1
ATOM 681 O O . LEU A 1 93 ? -20.296 -20.047 38.204 1.00 93.00 93 LEU A O 1
ATOM 685 N N . ALA A 1 94 ? -18.891 -19.550 39.902 1.00 94.50 94 ALA A N 1
ATOM 686 C CA . ALA A 1 94 ? -19.785 -18.614 40.582 1.00 94.50 94 ALA A CA 1
ATOM 687 C C . ALA A 1 94 ? -20.296 -17.533 39.620 1.00 94.50 94 ALA A C 1
ATOM 689 O O . ALA A 1 94 ? -21.503 -17.344 39.460 1.00 94.50 94 ALA A O 1
ATOM 690 N N . HIS A 1 95 ? -19.365 -16.873 38.927 1.00 95.12 95 HIS A N 1
ATOM 691 C CA . HIS A 1 95 ? -19.639 -15.813 37.968 1.00 95.12 95 HIS A CA 1
ATOM 692 C C . HIS A 1 95 ? -20.526 -16.273 36.825 1.00 95.12 95 HIS A C 1
ATOM 694 O O . HIS A 1 95 ? -21.478 -15.576 36.486 1.00 95.12 95 HIS A O 1
ATOM 700 N N . GLY A 1 96 ? -20.261 -17.458 36.267 1.00 93.94 96 GLY A N 1
ATOM 701 C CA . GLY A 1 96 ? -21.101 -18.022 35.214 1.00 93.94 96 GLY A CA 1
ATOM 702 C C . GLY A 1 96 ? -22.554 -18.166 35.651 1.00 93.94 96 GLY A C 1
ATOM 703 O O . GLY A 1 96 ? -23.449 -17.694 34.949 1.00 93.94 96 GLY A O 1
ATOM 704 N N . ALA A 1 97 ? -22.776 -18.748 36.831 1.00 94.12 97 ALA A N 1
ATOM 705 C CA . ALA A 1 97 ? -24.113 -18.995 37.354 1.00 94.12 97 ALA A CA 1
ATOM 706 C C . ALA A 1 97 ? -24.875 -17.692 37.635 1.00 94.12 97 ALA A C 1
ATOM 708 O O . ALA A 1 97 ? -25.939 -17.458 37.053 1.00 94.12 97 ALA A O 1
ATOM 709 N N . TYR A 1 98 ? -24.320 -16.804 38.473 1.00 95.12 98 TYR A N 1
ATOM 710 C CA . TYR A 1 98 ? -25.044 -15.591 38.853 1.00 95.12 98 TYR A CA 1
ATOM 711 C C . TYR A 1 98 ? -25.164 -14.599 37.690 1.00 95.12 98 TYR A C 1
ATOM 713 O O . TYR A 1 98 ? -26.176 -13.908 37.599 1.00 95.12 98 TYR A O 1
ATOM 721 N N . LYS A 1 99 ? -24.192 -14.505 36.763 1.00 95.06 99 LYS A N 1
ATOM 722 C CA . LYS A 1 99 ? -24.331 -13.588 35.617 1.00 95.06 99 LYS A CA 1
ATOM 723 C C . LYS A 1 99 ? -25.361 -14.046 34.621 1.00 95.06 99 LYS A C 1
ATOM 725 O O . LYS A 1 99 ? -26.115 -13.201 34.143 1.00 95.06 99 LYS A O 1
ATOM 730 N N . ALA A 1 100 ? -25.390 -15.337 34.302 1.00 94.94 100 ALA A N 1
ATOM 731 C CA . ALA A 1 100 ? -26.413 -15.875 33.421 1.00 94.94 100 ALA A CA 1
ATOM 732 C C . ALA A 1 100 ? -27.807 -15.580 33.996 1.00 94.94 100 ALA A C 1
ATOM 734 O O . ALA A 1 100 ? -28.629 -14.997 33.290 1.00 94.94 100 ALA A O 1
ATOM 735 N N . ALA A 1 101 ? -28.014 -15.844 35.293 1.00 95.75 101 ALA A N 1
ATOM 736 C CA . ALA A 1 101 ? -29.259 -15.528 35.988 1.00 95.75 101 ALA A CA 1
ATOM 737 C C . ALA A 1 101 ? -29.597 -14.029 35.911 1.00 95.75 101 ALA A C 1
ATOM 739 O O . ALA A 1 101 ? -30.677 -13.666 35.461 1.00 95.75 101 ALA A O 1
ATOM 740 N N . MET A 1 102 ? -28.659 -13.142 36.257 1.00 95.62 102 MET A N 1
ATOM 741 C CA . MET A 1 102 ? -28.911 -11.696 36.297 1.00 95.62 102 MET A CA 1
ATOM 742 C C . MET A 1 102 ? -29.149 -11.078 34.910 1.00 95.62 102 MET A C 1
ATOM 744 O O . MET A 1 102 ? -29.993 -10.193 34.773 1.00 95.62 102 MET A O 1
ATOM 748 N N . PHE A 1 103 ? -28.446 -11.531 33.863 1.00 95.75 103 PHE A N 1
ATOM 749 C CA . PHE A 1 103 ? -28.713 -11.072 32.494 1.00 95.75 103 PHE A CA 1
ATOM 750 C C . PHE A 1 103 ? -30.071 -11.555 31.991 1.00 95.75 103 PHE A C 1
ATOM 752 O O . PHE A 1 103 ? -30.758 -10.791 31.313 1.00 95.75 103 PHE A O 1
ATOM 759 N N . MET A 1 104 ? -30.464 -12.788 32.324 1.00 95.06 104 MET A N 1
ATOM 760 C CA . MET A 1 104 ? -31.804 -13.292 32.032 1.00 95.06 104 MET A CA 1
ATOM 761 C C . MET A 1 104 ? -32.862 -12.483 32.789 1.00 95.06 104 MET A C 1
ATOM 763 O O . MET A 1 104 ? -33.774 -11.992 32.138 1.00 95.06 104 MET A O 1
ATOM 767 N N . THR A 1 105 ? -32.675 -12.190 34.083 1.00 95.88 105 THR A N 1
ATOM 768 C CA . THR A 1 105 ? -33.548 -11.289 34.860 1.00 95.88 105 THR A CA 1
ATOM 769 C C . THR A 1 105 ? -33.714 -9.931 34.190 1.00 95.88 105 THR A C 1
ATOM 771 O O . THR A 1 105 ? -34.837 -9.499 33.949 1.00 95.88 105 THR A O 1
ATOM 774 N N . ALA A 1 106 ? -32.613 -9.258 33.840 1.00 95.56 106 ALA A N 1
ATOM 775 C CA . ALA A 1 106 ? -32.678 -7.967 33.160 1.00 95.56 106 ALA A CA 1
ATOM 776 C C . ALA A 1 106 ? -33.368 -8.067 31.789 1.00 95.56 106 ALA A C 1
ATOM 778 O O . ALA A 1 106 ? -33.971 -7.103 31.336 1.00 95.56 106 ALA A O 1
ATOM 779 N N . GLY A 1 107 ? -33.274 -9.217 31.114 1.00 94.44 107 GLY A N 1
ATOM 780 C CA . GLY A 1 107 ? -33.988 -9.492 29.870 1.00 94.44 107 GLY A CA 1
ATOM 781 C C . GLY A 1 107 ? -35.483 -9.685 30.053 1.00 94.44 107 GLY A C 1
ATOM 782 O O . GLY A 1 107 ? -36.242 -9.146 29.257 1.00 94.44 107 GLY A O 1
ATOM 783 N N . THR A 1 108 ? -35.883 -10.423 31.084 1.00 94.56 108 THR A N 1
ATOM 784 C CA . THR A 1 108 ? -37.288 -10.650 31.415 1.00 94.56 108 THR A CA 1
ATOM 785 C C . THR A 1 108 ? -37.936 -9.348 31.880 1.00 94.56 108 THR A C 1
ATOM 787 O O . THR A 1 108 ? -38.998 -9.009 31.387 1.00 94.56 108 THR A O 1
ATOM 790 N N . ILE A 1 109 ? -37.269 -8.536 32.709 1.00 95.12 109 ILE A N 1
ATOM 791 C CA . ILE A 1 109 ? -37.774 -7.199 33.079 1.00 95.12 109 ILE A CA 1
ATOM 792 C C . ILE A 1 109 ? -37.943 -6.302 31.840 1.00 95.12 109 ILE A C 1
ATOM 794 O O . ILE A 1 109 ? -38.974 -5.661 31.697 1.00 95.12 109 ILE A O 1
ATOM 798 N N . ASP A 1 110 ? -36.966 -6.275 30.928 1.00 94.50 110 ASP A N 1
ATOM 799 C CA . ASP A 1 110 ? -37.028 -5.478 29.687 1.00 94.50 110 ASP A CA 1
ATOM 800 C C . ASP A 1 110 ? -38.215 -5.899 28.799 1.00 94.50 110 ASP A C 1
ATOM 802 O O . ASP A 1 110 ? -38.896 -5.053 28.228 1.00 94.50 110 ASP A O 1
ATOM 806 N N . HIS A 1 111 ? -38.484 -7.206 28.716 1.00 93.94 111 HIS A N 1
ATOM 807 C CA . HIS A 1 111 ? -39.591 -7.762 27.936 1.00 93.94 111 HIS A CA 1
ATOM 808 C C . HIS A 1 111 ? -40.960 -7.493 28.575 1.00 93.94 111 HIS A C 1
ATOM 810 O O . HIS A 1 111 ? -41.888 -7.093 27.882 1.00 93.94 111 HIS A O 1
ATOM 816 N N . GLU A 1 112 ? -41.072 -7.697 29.888 1.00 93.88 112 GLU A N 1
ATOM 817 C CA . GLU A 1 112 ? -42.350 -7.689 30.608 1.00 93.88 112 GLU A CA 1
ATOM 818 C C . GLU A 1 112 ? -42.746 -6.293 31.107 1.00 93.88 112 GLU A C 1
ATOM 820 O O . GLU A 1 112 ? -43.919 -5.942 31.108 1.00 93.88 112 GLU A O 1
ATOM 825 N N . ALA A 1 113 ? -41.780 -5.466 31.512 1.00 92.06 113 ALA A N 1
ATOM 826 C CA . ALA A 1 113 ? -42.022 -4.122 32.043 1.00 92.06 113 ALA A CA 1
ATOM 827 C C . ALA A 1 113 ? -41.796 -3.003 31.004 1.00 92.06 113 ALA A C 1
ATOM 829 O O . ALA A 1 113 ? -41.998 -1.829 31.314 1.00 92.06 113 ALA A O 1
ATOM 830 N N . GLY A 1 114 ? -41.332 -3.338 29.790 1.00 91.88 114 GLY A N 1
ATOM 831 C CA . GLY A 1 114 ? -41.130 -2.404 28.670 1.00 91.88 114 GLY A CA 1
ATOM 832 C C . GLY A 1 114 ? -39.993 -1.389 28.849 1.00 91.88 114 GLY A C 1
ATOM 833 O O . GLY A 1 114 ? -39.764 -0.541 27.986 1.00 91.88 114 GLY A O 1
ATOM 834 N N . THR A 1 115 ? -39.269 -1.452 29.965 1.00 92.88 115 THR A N 1
ATOM 835 C CA . THR A 1 115 ? -38.119 -0.598 30.253 1.00 92.88 115 THR A CA 1
ATOM 836 C C . THR A 1 115 ? -37.082 -1.348 31.071 1.00 92.88 115 THR A C 1
ATOM 838 O O . THR A 1 115 ? -37.372 -2.266 31.835 1.00 92.88 115 THR A O 1
ATOM 841 N N . ARG A 1 116 ? -35.836 -0.906 30.934 1.00 92.25 116 ARG A N 1
ATOM 842 C CA . ARG A 1 116 ? -34.680 -1.398 31.690 1.00 92.25 116 ARG A CA 1
ATOM 843 C C . ARG A 1 116 ? -33.884 -0.269 32.340 1.00 92.25 116 ARG A C 1
ATOM 845 O O . ARG A 1 116 ? -32.725 -0.465 32.709 1.00 92.25 116 ARG A O 1
ATOM 852 N N . ASP A 1 117 ? -34.476 0.921 32.432 1.00 92.56 117 ASP A N 1
ATOM 853 C CA . ASP A 1 117 ? -33.919 2.020 33.214 1.00 92.56 117 ASP A CA 1
ATOM 854 C C . ASP A 1 117 ? -34.211 1.777 34.697 1.00 92.56 117 ASP A C 1
ATOM 856 O O . ASP A 1 117 ? -35.361 1.791 35.134 1.00 92.56 117 ASP A O 1
ATOM 860 N N . ARG A 1 118 ? -33.155 1.592 35.493 1.00 87.62 118 ARG A N 1
ATOM 861 C CA . ARG A 1 118 ? -33.252 1.353 36.939 1.00 87.62 118 ARG A CA 1
ATOM 862 C C . ARG A 1 118 ? -34.009 2.445 37.699 1.00 87.62 118 ARG A C 1
ATOM 864 O O . ARG A 1 118 ? -34.463 2.189 38.806 1.00 87.62 118 ARG A O 1
ATOM 871 N N . LEU A 1 119 ? -34.074 3.669 37.168 1.00 87.38 119 LEU A N 1
ATOM 872 C CA . LEU A 1 119 ? -34.768 4.789 37.809 1.00 87.38 119 LEU A CA 1
ATOM 873 C C . LEU A 1 119 ? -36.272 4.793 37.516 1.00 87.38 119 LEU A C 1
ATOM 875 O O . LEU A 1 119 ? -37.024 5.401 38.272 1.00 87.38 119 LEU A O 1
ATOM 879 N N . ALA A 1 120 ? -36.695 4.116 36.447 1.00 89.38 120 ALA A N 1
ATOM 880 C CA . ALA A 1 120 ? -38.095 3.973 36.054 1.00 89.38 120 ALA A CA 1
ATOM 881 C C . ALA A 1 120 ? -38.747 2.691 36.609 1.00 89.38 120 ALA A C 1
ATOM 883 O O . ALA A 1 120 ? -39.956 2.514 36.487 1.00 89.38 120 ALA A O 1
ATOM 884 N N . LEU A 1 121 ? -37.955 1.797 37.212 1.00 92.44 121 LEU A N 1
ATOM 885 C CA . LEU A 1 121 ? -38.395 0.502 37.729 1.00 92.44 121 LEU A CA 1
ATOM 886 C C . LEU A 1 121 ? -38.610 0.535 39.248 1.00 92.44 121 LEU A C 1
ATOM 888 O O . LEU A 1 121 ? -37.813 1.103 39.994 1.00 92.44 121 LEU A O 1
ATOM 892 N N . GLY A 1 122 ? -39.666 -0.134 39.710 1.00 92.62 122 GLY A N 1
ATOM 893 C CA . GLY A 1 122 ? -39.967 -0.299 41.132 1.00 92.62 122 GLY A CA 1
ATOM 894 C C . GLY A 1 122 ? -41.295 -1.015 41.376 1.00 92.62 122 GLY A C 1
ATOM 895 O O . GLY A 1 122 ? -42.253 -0.856 40.614 1.00 92.62 122 GLY A O 1
ATOM 896 N N . GLY A 1 123 ? -41.356 -1.802 42.449 1.00 93.06 123 GLY A N 1
ATOM 897 C CA . GLY A 1 123 ? -42.560 -2.507 42.892 1.00 93.06 123 GLY A CA 1
ATOM 898 C C . GLY A 1 123 ? -42.900 -3.791 42.124 1.00 93.06 123 GLY A C 1
ATOM 899 O O . GLY A 1 123 ? -43.998 -4.318 42.313 1.00 93.06 123 GLY A O 1
ATOM 900 N N . LEU A 1 124 ? -41.981 -4.333 41.312 1.00 94.38 124 LEU A N 1
ATOM 901 C CA . LEU A 1 124 ? -42.237 -5.519 40.477 1.00 94.38 124 LEU A CA 1
ATOM 902 C C . LEU A 1 124 ? -42.490 -6.817 41.260 1.00 94.38 124 LEU A C 1
ATOM 904 O O . LEU A 1 124 ? -42.983 -7.782 40.690 1.00 94.38 124 LEU A O 1
ATOM 908 N N . ARG A 1 125 ? -42.215 -6.879 42.572 1.00 94.31 125 ARG A N 1
ATOM 909 C CA . ARG A 1 125 ? -42.451 -8.101 43.371 1.00 94.31 125 ARG A CA 1
ATOM 910 C C . ARG A 1 125 ? -43.905 -8.586 43.375 1.00 94.31 125 ARG A C 1
ATOM 912 O O . ARG A 1 125 ? -44.151 -9.733 43.721 1.00 94.31 125 ARG A O 1
ATOM 919 N N . ARG A 1 126 ? -44.867 -7.696 43.094 1.00 90.69 126 ARG A N 1
ATOM 920 C CA . ARG A 1 126 ? -46.298 -8.036 43.052 1.00 90.69 126 ARG A CA 1
ATOM 921 C C . ARG A 1 126 ? -46.706 -8.618 41.701 1.00 90.69 126 ARG A C 1
ATOM 923 O O . ARG A 1 126 ? -47.536 -9.515 41.675 1.00 90.69 126 ARG A O 1
ATOM 930 N N . SER A 1 127 ? -46.132 -8.106 40.614 1.00 93.00 127 SER A N 1
ATOM 931 C CA . SER A 1 127 ? -46.418 -8.540 39.244 1.00 93.00 127 SER A CA 1
ATOM 932 C C . SER A 1 127 ? -45.566 -9.730 38.797 1.00 93.00 127 SER A C 1
ATOM 934 O O . SER A 1 127 ? -46.011 -10.513 37.964 1.00 93.00 127 SER A O 1
ATOM 936 N N . MET A 1 128 ? -44.359 -9.871 39.351 1.00 95.62 128 MET A N 1
ATOM 937 C CA . MET A 1 128 ? -43.375 -10.897 38.989 1.00 95.62 128 MET A CA 1
ATOM 938 C C . MET A 1 128 ? -42.709 -11.532 40.236 1.00 95.62 128 MET A C 1
ATOM 940 O O . MET A 1 128 ? -41.488 -11.417 40.414 1.00 95.62 128 MET A O 1
ATOM 944 N N . PRO A 1 129 ? -43.476 -12.111 41.183 1.00 95.44 129 PRO A N 1
ATOM 945 C CA . PRO A 1 129 ? -42.934 -12.695 42.412 1.00 95.44 129 PRO A CA 1
ATOM 946 C C . PRO A 1 129 ? -41.886 -13.804 42.204 1.00 95.44 129 PRO A C 1
ATOM 948 O O . PRO A 1 129 ? -40.910 -13.842 42.959 1.00 95.44 129 PRO A O 1
ATOM 951 N N . LEU A 1 130 ? -42.046 -14.695 41.218 1.00 96.56 130 LEU A N 1
ATOM 952 C CA . LEU A 1 130 ? -41.129 -15.829 41.015 1.00 96.56 130 LEU A CA 1
ATOM 953 C C . LEU A 1 130 ? -39.782 -15.359 40.465 1.00 96.56 130 LEU A C 1
ATOM 955 O O . LEU A 1 130 ? -38.724 -15.764 40.963 1.00 96.56 130 LEU A O 1
ATOM 959 N N . LEU A 1 131 ? -39.808 -14.458 39.484 1.00 96.56 131 LEU A N 1
ATOM 960 C CA . LEU A 1 131 ? -38.618 -13.805 38.964 1.00 96.56 131 LEU A CA 1
ATOM 961 C C . LEU A 1 131 ? -37.953 -12.964 40.052 1.00 96.56 131 LEU A C 1
ATOM 963 O O . LEU A 1 131 ? -36.737 -13.030 40.191 1.00 96.56 131 LEU A O 1
ATOM 967 N N . GLY A 1 132 ? -38.726 -12.218 40.845 1.00 96.06 132 GLY A N 1
ATOM 968 C CA . GLY A 1 132 ? -38.203 -11.393 41.934 1.00 96.06 132 GLY A CA 1
ATOM 969 C C . GLY A 1 132 ? -37.479 -12.206 43.005 1.00 96.06 132 GLY A C 1
ATOM 970 O O . GLY A 1 132 ? -36.381 -11.834 43.422 1.00 96.06 132 GLY A O 1
ATOM 971 N N . LEU A 1 133 ? -38.043 -13.349 43.409 1.00 96.38 133 LEU A N 1
ATOM 972 C CA . LEU A 1 133 ? -37.390 -14.273 44.338 1.00 96.38 133 LEU A CA 1
ATOM 973 C C . LEU A 1 133 ? -36.095 -14.835 43.734 1.00 96.38 133 LEU A C 1
ATOM 975 O O . LEU A 1 133 ? -35.038 -14.779 44.361 1.00 96.38 133 LEU A O 1
ATOM 979 N N . SER A 1 134 ? -36.164 -15.322 42.495 1.00 96.62 134 SER A N 1
ATOM 980 C CA . SER A 1 134 ? -35.024 -15.921 41.791 1.00 96.62 134 SER A CA 1
ATOM 981 C C . SER A 1 134 ? -33.890 -14.914 41.567 1.00 96.62 134 SER A C 1
ATOM 983 O O . SER A 1 134 ? -32.720 -15.217 41.798 1.00 96.62 134 SER A O 1
ATOM 985 N N . ALA A 1 135 ? -34.234 -13.686 41.175 1.00 96.75 135 ALA A N 1
ATOM 986 C CA . ALA A 1 135 ? -33.308 -12.575 41.001 1.00 96.75 135 ALA A CA 1
ATOM 987 C C . ALA A 1 135 ? -32.674 -12.144 42.326 1.00 96.75 135 ALA A C 1
ATOM 989 O O . ALA A 1 135 ? -31.471 -11.894 42.367 1.00 96.75 135 ALA A O 1
ATOM 990 N N . GLY A 1 136 ? -33.452 -12.113 43.411 1.00 96.75 136 GLY A N 1
ATOM 991 C CA . GLY A 1 136 ? -32.943 -11.852 44.754 1.00 96.75 136 GLY A CA 1
ATOM 992 C C . GLY A 1 136 ? -31.907 -12.890 45.185 1.00 96.75 136 GLY A C 1
ATOM 993 O O . GLY A 1 136 ? -30.822 -12.526 45.633 1.00 96.75 136 GLY A O 1
ATOM 994 N N . VAL A 1 137 ? -32.186 -14.178 44.971 1.00 96.69 137 VAL A N 1
ATOM 995 C CA . VAL A 1 137 ? -31.244 -15.269 45.278 1.00 96.69 137 VAL A CA 1
ATOM 996 C C . VAL A 1 137 ? -29.985 -15.194 44.400 1.00 96.69 137 VAL A C 1
ATOM 998 O O . VAL A 1 137 ? -28.866 -15.320 44.900 1.00 96.69 137 VAL A O 1
ATOM 1001 N N . ALA A 1 138 ? -30.123 -14.906 43.103 1.00 96.69 138 ALA A N 1
ATOM 1002 C CA . A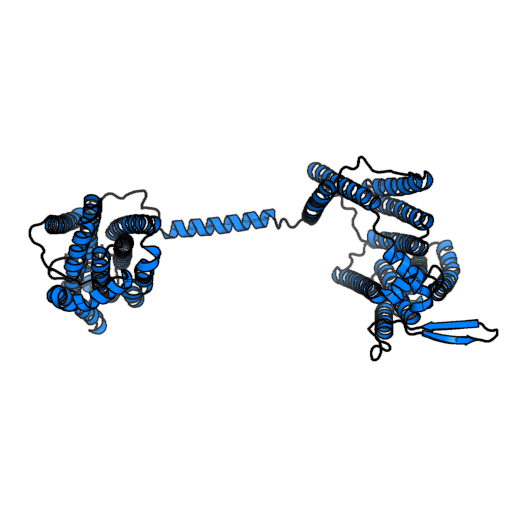LA A 1 138 ? -28.972 -14.669 42.229 1.00 96.69 138 ALA A CA 1
ATOM 1003 C C . ALA A 1 138 ? -28.143 -13.449 42.680 1.00 96.69 138 ALA A C 1
ATOM 1005 O O . ALA A 1 138 ? -26.909 -13.483 42.635 1.00 96.69 138 ALA A O 1
ATOM 1006 N N . ALA A 1 139 ? -28.801 -12.392 43.168 1.00 96.50 139 ALA A N 1
ATOM 1007 C CA . ALA A 1 139 ? -28.152 -11.203 43.705 1.00 96.50 139 ALA A CA 1
ATOM 1008 C C . ALA A 1 139 ? -27.391 -11.489 45.007 1.00 96.50 139 ALA A C 1
ATOM 1010 O O . ALA A 1 139 ? -26.311 -10.933 45.177 1.00 96.50 139 ALA A O 1
ATOM 1011 N N . VAL A 1 140 ? -27.876 -12.385 45.877 1.00 95.94 140 VAL A N 1
ATOM 1012 C CA . VAL A 1 140 ? -27.135 -12.876 47.061 1.00 95.94 140 VAL A CA 1
ATOM 1013 C C . VAL A 1 140 ? -25.812 -13.513 46.630 1.00 95.94 140 VAL A C 1
ATOM 1015 O O . VAL A 1 140 ? -24.758 -13.173 47.170 1.00 95.94 140 VAL A O 1
ATOM 1018 N N . SER A 1 141 ? -25.832 -14.358 45.592 1.00 95.56 141 SER A N 1
ATOM 1019 C CA . SER A 1 141 ? -24.600 -14.932 45.041 1.00 95.56 141 SER A CA 1
ATOM 1020 C C . SER A 1 141 ? -23.693 -13.872 44.413 1.00 95.56 141 SER A C 1
ATOM 1022 O O . SER A 1 141 ? -22.499 -13.867 44.681 1.00 95.56 141 SER A O 1
ATOM 1024 N N . MET A 1 142 ? -24.215 -12.949 43.603 1.00 94.81 142 MET A N 1
ATOM 1025 C CA . MET A 1 142 ? -23.400 -11.891 42.984 1.00 94.81 142 MET A CA 1
ATOM 1026 C C . MET A 1 142 ? -22.792 -10.934 44.030 1.00 94.81 142 MET A C 1
ATOM 1028 O O . MET A 1 142 ? -21.627 -10.535 43.931 1.00 94.81 142 MET A O 1
ATOM 1032 N N . ALA A 1 143 ? -23.558 -10.588 45.066 1.00 93.31 143 ALA A N 1
ATOM 1033 C CA . ALA A 1 14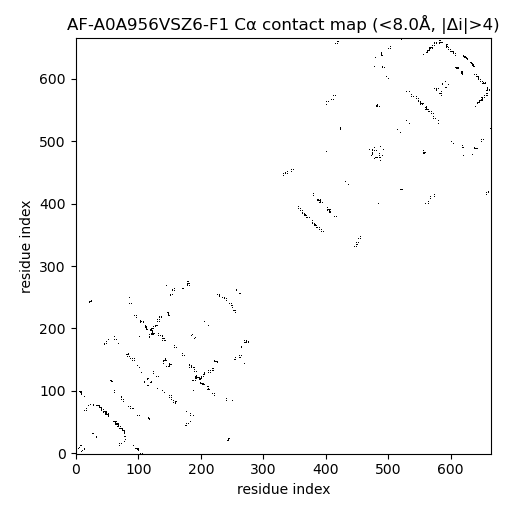3 ? -23.105 -9.799 46.207 1.00 93.31 143 ALA A CA 1
ATOM 1034 C C . ALA A 1 143 ? -22.071 -10.547 47.058 1.00 93.31 143 ALA A C 1
ATOM 1036 O O . ALA A 1 143 ? -21.296 -9.902 47.760 1.00 93.31 143 ALA A O 1
ATOM 1037 N N . GLY A 1 144 ? -21.974 -11.870 46.918 1.00 92.06 144 GLY A N 1
ATOM 1038 C CA . GLY A 1 144 ? -21.075 -12.717 47.691 1.00 92.06 144 GLY A CA 1
ATOM 1039 C C . GLY A 1 144 ? -21.488 -12.768 49.152 1.00 92.06 144 GLY A C 1
ATOM 1040 O O . GLY A 1 144 ? -20.681 -12.475 50.019 1.00 92.06 144 GLY A O 1
ATOM 1041 N N . LEU A 1 145 ? -22.760 -13.073 49.406 1.00 92.94 145 LEU A N 1
ATOM 1042 C CA . LEU A 1 145 ? -23.311 -13.240 50.748 1.00 92.94 145 LEU A CA 1
ATOM 1043 C C . LEU A 1 145 ? -23.469 -14.737 51.085 1.00 92.94 145 LEU A C 1
ATOM 1045 O O . LEU A 1 145 ? -23.839 -15.518 50.197 1.00 92.94 145 LEU A O 1
ATOM 1049 N N . PRO A 1 146 ? -23.235 -15.160 52.342 1.00 90.81 146 PRO A N 1
ATOM 1050 C CA . PRO A 1 146 ? -23.518 -16.528 52.773 1.00 90.81 146 PRO A CA 1
ATOM 1051 C C . PRO A 1 146 ? -25.009 -16.890 52.588 1.00 90.81 146 PRO A C 1
ATOM 1053 O O . PRO A 1 146 ? -25.860 -16.029 52.821 1.00 90.81 146 PRO A O 1
ATOM 1056 N N . PRO A 1 147 ? -25.368 -18.135 52.203 1.00 92.38 147 PRO A N 1
ATOM 1057 C CA . PRO A 1 147 ? -24.500 -19.294 51.981 1.00 92.38 147 PRO A CA 1
ATOM 1058 C C . PRO A 1 147 ? -24.098 -19.536 50.500 1.00 92.38 147 PRO A C 1
ATOM 1060 O O . PRO A 1 147 ? -23.842 -20.669 50.101 1.00 92.38 147 PRO A O 1
ATOM 1063 N N . ALA A 1 148 ? -24.104 -18.515 49.636 1.00 95.12 148 ALA A N 1
ATOM 1064 C CA . ALA A 1 148 ? -23.999 -18.712 48.185 1.00 95.12 148 ALA A CA 1
ATOM 1065 C C . ALA A 1 148 ? -22.572 -18.999 47.671 1.00 95.12 148 ALA A C 1
ATOM 1067 O O . ALA A 1 148 ? -21.579 -18.580 48.259 1.00 95.12 148 ALA A O 1
ATOM 1068 N N . LEU A 1 149 ? -22.460 -19.626 46.493 1.00 94.69 149 LEU A N 1
ATOM 1069 C CA . LEU A 1 149 ? -21.188 -19.935 45.822 1.00 94.69 149 LEU A CA 1
ATOM 1070 C C . LEU A 1 149 ? -20.342 -18.681 45.558 1.00 94.69 149 LEU A C 1
ATOM 1072 O O . LEU A 1 149 ? -19.117 -18.733 45.587 1.00 94.69 149 LEU A O 1
ATOM 1076 N N . GLY A 1 150 ? -20.982 -17.532 45.332 1.00 92.94 150 GLY A N 1
ATOM 1077 C CA . GLY A 1 150 ? -20.259 -16.270 45.206 1.00 92.94 150 GLY A CA 1
ATOM 1078 C C . GLY A 1 150 ? -19.599 -15.784 46.499 1.00 92.94 150 GLY A C 1
ATOM 1079 O O . GLY A 1 150 ? -18.616 -15.056 46.412 1.00 92.94 150 GLY A O 1
ATOM 1080 N N . PHE A 1 151 ? -20.088 -16.183 47.680 1.00 92.44 151 PHE A N 1
ATOM 1081 C CA . PHE A 1 151 ? -19.382 -15.937 48.943 1.00 92.44 151 PHE A CA 1
ATOM 1082 C C . PHE A 1 151 ? -18.128 -16.807 49.019 1.00 92.44 151 PHE A C 1
ATOM 1084 O O . PHE A 1 151 ? -17.042 -16.271 49.192 1.00 92.44 151 PHE A O 1
ATOM 1091 N N . LEU A 1 152 ? -18.251 -18.112 48.745 1.00 92.25 152 LEU A N 1
ATOM 1092 C CA . LEU A 1 152 ? -17.108 -19.033 48.690 1.00 92.25 152 LEU A CA 1
ATOM 1093 C C . LEU A 1 152 ? -16.031 -18.562 47.695 1.00 92.25 152 LEU A C 1
ATOM 1095 O O . LEU A 1 152 ? -14.842 -18.590 47.993 1.00 92.25 152 LEU A O 1
ATOM 1099 N N . SER A 1 153 ? -16.447 -18.071 46.525 1.00 91.75 153 SER A N 1
ATOM 1100 C CA . SER A 1 153 ? -15.565 -17.440 45.533 1.00 91.75 153 SER A CA 1
ATOM 1101 C C . SER A 1 153 ? -14.808 -16.237 46.107 1.00 91.75 153 SER A C 1
ATOM 1103 O O . SER A 1 153 ? -13.595 -16.163 45.947 1.00 91.75 153 SER A O 1
ATOM 1105 N N . LYS A 1 154 ? -15.474 -15.311 46.807 1.00 88.62 154 LYS A N 1
ATOM 1106 C CA . LYS A 1 154 ? -14.807 -14.135 47.394 1.00 88.62 154 LYS A CA 1
ATOM 1107 C C . LYS A 1 154 ? -13.937 -14.473 48.601 1.00 88.62 154 LYS A C 1
ATOM 1109 O O . LYS A 1 154 ? -12.890 -13.861 48.763 1.00 88.62 154 LYS A O 1
ATOM 1114 N N . GLU A 1 155 ? -14.326 -15.452 49.405 1.00 88.25 155 GLU A N 1
ATOM 1115 C CA . GLU A 1 155 ? -13.546 -15.851 50.576 1.00 88.25 155 GLU A CA 1
ATOM 1116 C C . GLU A 1 155 ? -12.244 -16.541 50.155 1.00 88.25 155 GLU A C 1
ATOM 1118 O O . GLU A 1 155 ? -11.163 -16.160 50.594 1.00 88.25 155 GLU A O 1
ATOM 1123 N N . THR A 1 156 ? -12.325 -17.472 49.197 1.00 89.06 156 THR A N 1
ATOM 1124 C CA . THR A 1 156 ? -11.139 -18.110 48.594 1.00 89.06 156 THR A CA 1
ATOM 1125 C C . THR A 1 156 ? -10.235 -17.107 47.878 1.00 89.06 156 THR A C 1
ATOM 1127 O O . THR A 1 156 ? -9.017 -17.240 47.911 1.00 89.06 156 THR A O 1
ATOM 1130 N N . THR A 1 157 ? -10.822 -16.075 47.271 1.00 87.50 157 THR A N 1
ATOM 1131 C CA . THR A 1 157 ? -10.089 -14.953 46.668 1.00 87.50 157 THR A CA 1
ATOM 1132 C C . THR A 1 157 ? -9.297 -14.162 47.690 1.00 87.50 157 THR A C 1
ATOM 1134 O O . THR A 1 157 ? -8.125 -13.871 47.470 1.00 87.50 157 THR A O 1
ATOM 1137 N N . LEU A 1 158 ? -9.957 -13.758 48.776 1.00 85.75 158 LEU A N 1
ATOM 1138 C CA . LEU A 1 158 ? -9.320 -12.986 49.828 1.00 85.75 158 LEU A CA 1
ATOM 1139 C C . LEU A 1 158 ? -8.191 -13.811 50.438 1.00 85.75 158 LEU A C 1
ATOM 1141 O O . LEU A 1 158 ? -7.077 -13.308 50.506 1.00 85.75 158 LEU A O 1
ATOM 1145 N N . ALA A 1 159 ? -8.442 -15.087 50.751 1.00 85.31 159 ALA A N 1
ATOM 1146 C CA . ALA A 1 159 ? -7.422 -16.013 51.236 1.00 85.31 159 ALA A CA 1
ATOM 1147 C C . ALA A 1 159 ? -6.180 -16.045 50.328 1.00 85.31 159 ALA A C 1
ATOM 1149 O O . ALA A 1 159 ? -5.078 -15.820 50.813 1.00 85.31 159 ALA A O 1
ATOM 1150 N N . ALA A 1 160 ? -6.362 -16.205 49.011 1.00 84.38 160 ALA A N 1
ATOM 1151 C CA . ALA A 1 160 ? -5.256 -16.204 48.049 1.00 84.38 160 ALA A CA 1
ATOM 1152 C C . ALA A 1 160 ? -4.505 -14.861 47.974 1.00 84.38 160 ALA A C 1
ATOM 1154 O O . ALA A 1 160 ? -3.313 -14.833 47.698 1.00 84.38 160 ALA A O 1
ATOM 1155 N N . GLY A 1 161 ? -5.192 -13.738 48.202 1.00 77.56 161 GLY A N 1
ATOM 1156 C CA . GLY A 1 161 ? -4.575 -12.411 48.195 1.00 77.56 161 GLY A CA 1
ATOM 1157 C C . GLY A 1 161 ? -3.801 -12.069 49.471 1.00 77.56 161 GLY A C 1
ATOM 1158 O O . GLY A 1 161 ? -2.925 -11.211 49.420 1.00 77.56 161 GLY A O 1
ATOM 1159 N N . PHE A 1 162 ? -4.114 -12.707 50.604 1.00 74.62 162 PHE A N 1
ATOM 1160 C CA . PHE A 1 162 ? -3.462 -12.449 51.894 1.00 74.62 162 PHE A CA 1
ATOM 1161 C C . PHE A 1 162 ? -2.088 -13.120 52.048 1.00 74.62 162 PHE A C 1
ATOM 1163 O O . PHE A 1 162 ? -1.359 -12.774 52.975 1.00 74.62 162 PHE A O 1
ATOM 1170 N N . GLU A 1 163 ? -1.723 -14.035 51.150 1.00 71.81 163 GLU A N 1
ATOM 1171 C CA . GLU A 1 163 ? -0.431 -14.739 51.163 1.00 71.81 163 GLU A CA 1
ATOM 1172 C C . GLU A 1 163 ? 0.684 -13.988 50.405 1.00 71.81 163 GLU A C 1
ATOM 1174 O O . GLU A 1 163 ? 1.845 -14.383 50.467 1.00 71.81 163 GLU A O 1
ATOM 1179 N N . GLU A 1 164 ? 0.351 -12.886 49.725 1.00 74.19 164 GLU A N 1
ATOM 1180 C CA . GLU A 1 164 ? 1.274 -12.096 48.899 1.00 74.19 164 GLU A CA 1
ATOM 1181 C C . GLU A 1 164 ? 1.938 -10.941 49.674 1.00 74.19 164 GLU A C 1
ATOM 1183 O O . GLU A 1 164 ? 1.332 -10.333 50.559 1.00 74.19 164 GLU A O 1
ATOM 1188 N N . ASP A 1 165 ? 3.140 -10.517 49.262 1.00 69.75 165 ASP A N 1
ATOM 1189 C CA . ASP A 1 165 ? 3.879 -9.393 49.881 1.00 69.75 165 ASP A CA 1
ATOM 1190 C C . ASP A 1 165 ? 3.087 -8.062 49.880 1.00 69.75 165 ASP A C 1
ATOM 1192 O O . ASP A 1 165 ? 3.284 -7.187 50.727 1.00 69.75 165 ASP A O 1
ATOM 1196 N N . ALA A 1 166 ? 2.142 -7.910 48.945 1.00 68.31 166 ALA A N 1
ATOM 1197 C CA . ALA A 1 166 ? 1.237 -6.764 48.823 1.00 68.31 166 ALA A CA 1
ATOM 1198 C C . ALA A 1 166 ? -0.184 -7.033 49.369 1.00 68.31 166 ALA A C 1
ATOM 1200 O O . ALA A 1 166 ? -1.142 -6.365 48.960 1.00 68.31 166 ALA A O 1
ATOM 1201 N N . ALA A 1 167 ? -0.334 -7.982 50.301 1.00 72.44 167 ALA A N 1
ATOM 1202 C CA . ALA A 1 167 ? -1.614 -8.475 50.817 1.00 72.44 167 ALA A CA 1
ATOM 1203 C C . ALA A 1 167 ? -2.625 -7.382 51.195 1.00 72.44 167 ALA A C 1
ATOM 1205 O O . ALA A 1 167 ? -3.807 -7.480 50.869 1.00 72.44 167 ALA A O 1
ATOM 1206 N N . TRP A 1 168 ? -2.184 -6.297 51.837 1.00 73.12 168 TRP A N 1
ATOM 1207 C CA . TRP A 1 168 ? -3.080 -5.224 52.278 1.00 73.12 168 TRP A CA 1
ATOM 1208 C C . TRP A 1 168 ? -3.683 -4.421 51.111 1.00 73.12 168 TRP A C 1
ATOM 1210 O O . TRP A 1 168 ? -4.852 -4.038 51.172 1.00 73.12 168 TRP A O 1
ATOM 1220 N N . LEU A 1 169 ? -2.931 -4.197 50.025 1.00 73.75 169 LEU A N 1
ATOM 1221 C CA . LEU A 1 169 ? -3.433 -3.516 48.823 1.00 73.75 169 LEU A CA 1
ATOM 1222 C C . LEU A 1 169 ? -4.448 -4.389 48.089 1.00 73.75 169 LEU A C 1
ATOM 1224 O O . LEU A 1 169 ? -5.505 -3.901 47.683 1.00 73.75 169 LEU A O 1
ATOM 1228 N N . ILE A 1 170 ? -4.139 -5.680 47.953 1.00 74.31 170 ILE A N 1
ATOM 1229 C CA . ILE A 1 170 ? -5.022 -6.661 47.319 1.00 74.31 170 ILE A CA 1
ATOM 1230 C C . ILE A 1 170 ? -6.308 -6.797 48.140 1.00 74.31 170 ILE A C 1
ATOM 1232 O O . ILE A 1 170 ? -7.398 -6.685 47.582 1.00 74.31 170 ILE A O 1
ATOM 1236 N N . ALA A 1 171 ? -6.206 -6.917 49.466 1.00 75.88 171 ALA A N 1
ATOM 1237 C CA . ALA A 1 171 ? -7.355 -6.992 50.363 1.00 75.88 171 ALA A CA 1
ATOM 1238 C C . ALA A 1 171 ? -8.255 -5.749 50.268 1.00 75.88 171 ALA A C 1
ATOM 1240 O O . ALA A 1 171 ? -9.472 -5.882 50.134 1.00 75.88 171 ALA A O 1
ATOM 1241 N N . ILE A 1 172 ? -7.685 -4.535 50.259 1.00 80.56 172 ILE A N 1
ATOM 1242 C CA . ILE A 1 172 ? -8.460 -3.295 50.075 1.00 80.56 172 ILE A CA 1
ATOM 1243 C C . ILE A 1 172 ? -9.147 -3.279 48.707 1.00 80.56 172 ILE A C 1
ATOM 1245 O O . ILE A 1 172 ? -10.327 -2.926 48.617 1.00 80.56 172 ILE A O 1
ATOM 1249 N N . ALA A 1 173 ? -8.439 -3.657 47.641 1.00 80.31 173 ALA A N 1
ATOM 1250 C CA . ALA A 1 173 ? -8.985 -3.665 46.289 1.00 80.31 173 ALA A CA 1
ATOM 1251 C C . ALA A 1 173 ? -10.137 -4.676 46.148 1.00 80.31 173 ALA A C 1
ATOM 1253 O O . ALA A 1 173 ? -11.192 -4.333 45.609 1.00 80.31 173 ALA A O 1
ATOM 1254 N N . VAL A 1 174 ? -9.975 -5.884 46.693 1.00 78.75 174 VAL A N 1
ATOM 1255 C CA . VAL A 1 174 ? -10.995 -6.941 46.693 1.00 78.75 174 VAL A CA 1
ATOM 1256 C C . VAL A 1 174 ? -12.187 -6.561 47.571 1.00 78.75 174 VAL A C 1
ATOM 1258 O O . VAL A 1 174 ? -13.327 -6.706 47.129 1.00 78.75 174 VAL A O 1
ATOM 1261 N N . ALA A 1 175 ? -11.970 -6.015 48.771 1.00 82.81 175 ALA A N 1
ATOM 1262 C CA . ALA A 1 175 ? -13.056 -5.559 49.640 1.00 82.81 175 ALA A CA 1
ATOM 1263 C C . ALA A 1 175 ? -13.851 -4.407 48.998 1.00 82.81 175 ALA A C 1
ATOM 1265 O O . ALA A 1 175 ? -15.086 -4.417 48.988 1.00 82.81 175 ALA A O 1
ATOM 1266 N N . SER A 1 176 ? -13.155 -3.453 48.370 1.00 84.75 176 SER A N 1
ATOM 1267 C CA . SER A 1 176 ? -13.769 -2.348 47.621 1.00 84.75 176 SER A CA 1
ATOM 1268 C C . SER A 1 176 ? -14.573 -2.855 46.420 1.00 84.75 176 SER A C 1
ATOM 1270 O O . SER A 1 176 ? -15.711 -2.430 46.201 1.00 84.75 176 SER A O 1
ATOM 1272 N N . MET A 1 177 ? -14.025 -3.810 45.662 1.00 87.25 177 MET A N 1
ATOM 1273 C CA . MET A 1 177 ? -14.742 -4.497 44.586 1.00 87.25 177 MET A CA 1
ATOM 1274 C C . MET A 1 177 ? -15.975 -5.228 45.131 1.00 87.25 177 MET A C 1
ATOM 1276 O O . MET A 1 177 ? -17.053 -5.129 44.542 1.00 87.25 177 MET A O 1
ATOM 1280 N N . GLY A 1 178 ? -15.846 -5.936 46.254 1.00 87.69 178 GLY A N 1
ATOM 1281 C CA . GLY A 1 178 ? -16.935 -6.635 46.928 1.00 87.69 178 GLY A CA 1
ATOM 1282 C C . GLY A 1 178 ? -18.097 -5.697 47.248 1.00 87.69 178 GLY A C 1
ATOM 1283 O O . GLY A 1 178 ? -19.229 -5.976 46.839 1.00 87.69 178 GLY A O 1
ATOM 1284 N N . ALA A 1 179 ? -17.797 -4.549 47.861 1.00 89.88 179 ALA A N 1
ATOM 1285 C CA . ALA A 1 179 ? -18.766 -3.507 48.189 1.00 89.88 179 ALA A CA 1
ATOM 1286 C C . ALA A 1 179 ? -19.471 -2.940 46.941 1.00 89.88 179 ALA A C 1
ATOM 1288 O O . ALA A 1 179 ? -20.699 -2.860 46.895 1.00 89.88 179 ALA A O 1
ATOM 1289 N N . LEU A 1 180 ? -18.724 -2.593 45.888 1.00 90.12 180 LEU A N 1
ATOM 1290 C CA . LEU A 1 180 ? -19.287 -2.042 44.645 1.00 90.12 180 LEU A CA 1
ATOM 1291 C C . LEU A 1 180 ? -20.087 -3.080 43.836 1.00 90.12 180 LEU A C 1
ATOM 1293 O O . LEU A 1 180 ? -21.097 -2.760 43.197 1.00 90.12 180 LEU A O 1
ATOM 1297 N N . THR A 1 181 ? -19.669 -4.345 43.883 1.00 91.00 181 THR A N 1
ATOM 1298 C CA . THR A 1 181 ? -20.392 -5.454 43.251 1.00 91.00 181 THR A CA 1
ATOM 1299 C C . THR A 1 181 ? -21.706 -5.717 43.972 1.00 91.00 181 THR A C 1
ATOM 1301 O O . THR A 1 181 ? -22.708 -5.967 43.307 1.00 91.00 181 THR A O 1
ATOM 1304 N N . LEU A 1 182 ? -21.742 -5.579 45.301 1.00 93.94 182 LEU A N 1
ATOM 1305 C CA . LEU A 1 182 ? -22.978 -5.638 46.081 1.00 93.94 182 LEU A CA 1
ATOM 1306 C C . LEU A 1 182 ? -23.949 -4.531 45.655 1.00 93.94 182 LEU A C 1
ATOM 1308 O O . LEU A 1 182 ? -25.119 -4.818 45.409 1.00 93.94 182 LEU A O 1
ATOM 1312 N N . VAL A 1 183 ? -23.473 -3.296 45.458 1.00 92.00 183 VAL A N 1
ATOM 1313 C CA . VAL A 1 183 ? -24.312 -2.200 44.930 1.00 92.00 183 VAL A CA 1
ATOM 1314 C C . VAL A 1 183 ? -24.871 -2.542 43.545 1.00 92.00 183 VAL A C 1
ATOM 1316 O O . VAL A 1 183 ? -26.044 -2.295 43.269 1.00 92.00 183 VAL A O 1
ATOM 1319 N N . SER A 1 184 ? -24.059 -3.151 42.679 1.00 92.75 184 SER A N 1
ATOM 1320 C CA . SER A 1 184 ? -24.484 -3.575 41.338 1.00 92.75 184 SER A CA 1
ATOM 1321 C C . SER A 1 184 ? -25.497 -4.731 41.382 1.00 92.75 184 SER A C 1
ATOM 1323 O O . SER A 1 184 ? -26.470 -4.727 40.629 1.00 92.75 184 SER A O 1
ATOM 1325 N N . ALA A 1 185 ? -25.302 -5.696 42.288 1.00 94.75 185 ALA A N 1
ATOM 1326 C CA . ALA A 1 185 ? -26.218 -6.809 42.527 1.00 94.75 185 ALA A CA 1
ATOM 1327 C C . ALA A 1 185 ? -27.568 -6.311 43.061 1.00 94.75 185 ALA A C 1
ATOM 1329 O O . ALA A 1 185 ? -28.618 -6.711 42.561 1.00 94.75 185 ALA A O 1
ATOM 1330 N N . TRP A 1 186 ? -27.540 -5.369 44.007 1.00 94.19 186 TRP A N 1
ATOM 1331 C CA . TRP A 1 186 ? -28.730 -4.688 44.504 1.00 94.19 186 TRP A CA 1
ATOM 1332 C C . TRP A 1 186 ? -29.461 -3.954 43.379 1.00 94.19 186 TRP A C 1
ATOM 1334 O O . TRP A 1 186 ? -30.655 -4.171 43.181 1.00 94.19 186 TRP A O 1
ATOM 1344 N N . ALA A 1 187 ? -28.746 -3.122 42.615 1.00 92.00 187 ALA A N 1
ATOM 1345 C CA . ALA A 1 187 ? -29.326 -2.300 41.559 1.00 92.00 187 ALA A CA 1
ATOM 1346 C C . ALA A 1 187 ? -30.025 -3.126 40.469 1.00 92.00 187 ALA A C 1
ATOM 1348 O O . ALA A 1 187 ? -31.054 -2.691 39.959 1.00 92.00 187 ALA A O 1
ATOM 1349 N N . ALA A 1 188 ? -29.484 -4.298 40.121 1.00 93.12 188 ALA A N 1
ATOM 1350 C CA . ALA A 1 188 ? -30.013 -5.118 39.035 1.00 93.12 188 ALA A CA 1
ATOM 1351 C C . ALA A 1 188 ? -30.955 -6.250 39.474 1.00 93.12 188 ALA A C 1
ATOM 1353 O O . ALA A 1 188 ? -31.823 -6.633 38.695 1.00 93.12 188 ALA A O 1
ATOM 1354 N N . GLY A 1 189 ? -30.797 -6.792 40.685 1.00 93.25 189 GLY A N 1
ATOM 1355 C CA . GLY A 1 189 ? -31.521 -7.992 41.121 1.00 93.25 189 GLY A CA 1
ATOM 1356 C C . GLY A 1 189 ? -32.547 -7.766 42.224 1.00 93.25 189 GLY A C 1
ATOM 1357 O O . GLY A 1 189 ? -33.446 -8.585 42.373 1.00 93.25 189 GLY A O 1
ATOM 1358 N N . VAL A 1 190 ? -32.447 -6.668 42.983 1.00 95.31 190 VAL A N 1
ATOM 1359 C CA . VAL A 1 190 ? -33.311 -6.430 44.154 1.00 95.31 190 VAL A CA 1
ATOM 1360 C C . VAL A 1 190 ? -34.100 -5.129 44.030 1.00 95.31 190 VAL A C 1
ATOM 1362 O O . VAL A 1 190 ? -35.321 -5.129 44.181 1.00 95.31 190 VAL A O 1
ATOM 1365 N N . ALA A 1 191 ? -33.432 -4.022 43.699 1.00 93.62 191 ALA A N 1
ATOM 1366 C CA . ALA A 1 191 ? -34.046 -2.701 43.593 1.00 93.62 191 ALA A CA 1
ATOM 1367 C C . ALA A 1 191 ? -35.272 -2.639 42.655 1.00 93.62 191 ALA A C 1
ATOM 1369 O O . ALA A 1 191 ? -36.259 -2.035 43.072 1.00 93.62 191 ALA A O 1
ATOM 1370 N N . PRO A 1 192 ? -35.290 -3.288 41.465 1.00 94.44 192 PRO A N 1
ATOM 1371 C CA . PRO A 1 192 ? -36.451 -3.242 40.566 1.00 94.44 192 PRO A CA 1
ATOM 1372 C C . PRO A 1 192 ? -37.735 -3.840 41.168 1.00 94.44 192 PRO A C 1
ATOM 1374 O O . PRO A 1 192 ? -38.845 -3.457 40.800 1.00 94.44 192 PRO A O 1
ATOM 1377 N N . PHE A 1 193 ? -37.596 -4.782 42.106 1.00 94.81 193 PHE A N 1
ATOM 1378 C CA . PHE A 1 193 ? -38.717 -5.510 42.706 1.00 94.81 193 PHE A CA 1
ATOM 1379 C C . PHE A 1 193 ? -39.253 -4.853 43.982 1.00 94.81 193 PHE A C 1
ATOM 1381 O O . PHE A 1 193 ? -40.398 -5.099 44.368 1.00 94.81 193 PHE A O 1
ATOM 1388 N N . LEU A 1 194 ? -38.452 -4.008 44.632 1.00 92.12 194 LEU A N 1
ATOM 1389 C CA . LEU A 1 194 ? -38.813 -3.298 45.859 1.00 92.12 194 LEU A CA 1
ATOM 1390 C C . LEU A 1 194 ? -39.335 -1.879 45.574 1.00 92.12 194 LEU A C 1
ATOM 1392 O O . LEU A 1 194 ? -39.342 -1.412 44.439 1.00 92.12 194 LEU A O 1
ATOM 1396 N N . GLY A 1 195 ? -39.775 -1.182 46.625 1.00 85.25 195 GLY A N 1
ATOM 1397 C CA . GLY A 1 195 ? -40.249 0.204 46.544 1.00 85.25 195 GLY A CA 1
ATOM 1398 C C . GLY A 1 195 ? -41.728 0.351 46.174 1.00 85.25 195 GLY A C 1
ATOM 1399 O O . GLY A 1 195 ? -42.509 -0.599 46.267 1.00 85.25 195 GLY A O 1
ATOM 1400 N N . GLY A 1 196 ? -42.114 1.581 45.818 1.00 85.50 196 GLY A N 1
ATOM 1401 C CA . GLY A 1 196 ? -43.462 1.905 45.347 1.00 85.50 196 GLY A CA 1
ATOM 1402 C C . GLY A 1 196 ? -43.721 1.351 43.945 1.00 85.50 196 GLY A C 1
ATOM 1403 O O . GLY A 1 196 ? -42.796 1.224 43.146 1.00 85.50 196 GLY A O 1
ATOM 1404 N N . THR A 1 197 ? -44.976 1.011 43.653 1.00 86.31 197 THR A N 1
ATOM 1405 C CA . THR A 1 197 ? -45.408 0.538 42.330 1.00 86.31 197 THR A CA 1
ATOM 1406 C C . THR A 1 197 ? -45.254 1.643 41.292 1.00 86.31 197 THR A C 1
ATOM 1408 O O . THR A 1 197 ? -45.905 2.681 41.390 1.00 86.31 197 THR A O 1
ATOM 1411 N N . THR A 1 198 ? -44.375 1.407 40.322 1.00 91.19 198 THR A N 1
ATOM 1412 C CA . THR A 1 198 ? -44.146 2.277 39.159 1.00 91.19 198 THR A CA 1
ATOM 1413 C C . THR A 1 198 ? -45.139 1.979 38.034 1.00 91.19 198 THR A C 1
ATOM 1415 O O . THR A 1 198 ? -45.784 0.933 38.042 1.00 91.19 198 THR A O 1
ATOM 1418 N N . GLU A 1 199 ? -45.229 2.865 37.041 1.00 88.00 199 GLU A N 1
ATOM 1419 C CA . GLU A 1 199 ? -46.000 2.631 35.806 1.00 88.00 199 GLU A CA 1
ATOM 1420 C C . GLU A 1 199 ? -45.505 1.385 35.049 1.00 88.00 199 GLU A C 1
ATOM 1422 O O . GLU A 1 199 ? -46.289 0.600 34.530 1.00 88.00 199 GLU A O 1
ATOM 1427 N N . ALA A 1 200 ? -44.199 1.111 35.085 1.00 85.75 200 ALA A N 1
ATOM 1428 C CA . ALA A 1 200 ? -43.647 -0.122 34.528 1.00 85.75 200 ALA A CA 1
ATOM 1429 C C . ALA A 1 200 ? -44.226 -1.382 35.210 1.00 85.75 200 ALA A C 1
ATOM 1431 O O . ALA A 1 200 ? -44.410 -2.418 34.574 1.00 85.75 200 ALA A O 1
ATOM 1432 N N . ALA A 1 201 ? -44.560 -1.302 36.503 1.00 86.50 201 ALA A N 1
ATOM 1433 C CA . ALA A 1 201 ? -45.099 -2.429 37.256 1.00 86.50 201 ALA A CA 1
ATOM 1434 C C . ALA A 1 201 ? -46.591 -2.696 37.010 1.00 86.50 201 ALA A C 1
ATOM 1436 O O . ALA A 1 201 ? -47.036 -3.802 37.309 1.00 86.50 201 ALA A O 1
ATOM 1437 N N . THR A 1 202 ? -47.361 -1.734 36.484 1.00 86.75 202 THR A N 1
ATOM 1438 C CA . THR A 1 202 ? -48.796 -1.931 36.203 1.00 86.75 202 THR A CA 1
ATOM 1439 C C . THR A 1 202 ? -49.044 -2.762 34.951 1.00 86.75 202 THR A C 1
ATOM 1441 O O . THR A 1 202 ? -50.083 -3.408 34.855 1.00 86.75 202 THR A O 1
ATOM 1444 N N . HIS A 1 203 ? -48.096 -2.762 34.012 1.00 85.06 203 HIS A N 1
ATOM 1445 C CA . HIS A 1 203 ? -48.170 -3.543 32.775 1.00 85.06 203 HIS A CA 1
ATOM 1446 C C . HIS A 1 203 ? -47.390 -4.861 32.837 1.00 85.06 203 HIS A C 1
ATOM 1448 O O . HIS A 1 203 ? -47.651 -5.753 32.036 1.00 85.06 203 HIS A O 1
ATOM 1454 N N . ALA A 1 204 ? -46.469 -4.996 33.793 1.00 91.38 204 ALA A N 1
ATOM 1455 C CA . ALA A 1 204 ? -45.656 -6.192 33.944 1.00 91.38 204 ALA A CA 1
ATOM 1456 C C . ALA A 1 204 ? -46.461 -7.402 34.437 1.00 91.38 204 ALA A C 1
ATOM 1458 O O . ALA A 1 204 ? -47.325 -7.289 35.309 1.00 91.38 204 ALA A O 1
ATOM 1459 N N . HIS A 1 205 ? -46.089 -8.582 33.947 1.00 92.75 205 HIS A N 1
ATOM 1460 C CA . HIS A 1 205 ? -46.540 -9.875 34.450 1.00 92.75 205 HIS A CA 1
ATOM 1461 C C . HIS A 1 205 ? -45.378 -10.877 34.465 1.00 92.75 205 HIS A C 1
ATOM 1463 O O . HIS A 1 205 ? -44.389 -10.686 33.769 1.00 92.75 205 HIS A O 1
ATOM 1469 N N . GLU A 1 206 ? -45.485 -11.949 35.254 1.00 91.38 206 GLU A N 1
ATOM 1470 C CA . GLU A 1 206 ? -44.426 -12.957 35.480 1.00 91.38 206 GLU A CA 1
ATOM 1471 C C . GLU A 1 206 ? -43.800 -13.538 34.194 1.00 91.38 206 GLU A C 1
ATOM 1473 O O . GLU A 1 206 ? -42.649 -13.980 34.191 1.00 91.38 206 GLU A O 1
ATOM 1478 N N . GLY A 1 207 ? -44.554 -13.528 33.095 1.00 88.25 207 GLY A N 1
ATOM 1479 C CA . GLY A 1 207 ? -44.169 -14.160 31.843 1.00 88.25 207 GLY A CA 1
ATOM 1480 C C . GLY A 1 207 ? -44.276 -15.693 31.906 1.00 88.25 207 GLY A C 1
ATOM 1481 O O . GLY A 1 207 ? -44.521 -16.286 32.963 1.00 88.25 207 GLY A O 1
ATOM 1482 N N . PRO A 1 208 ? -44.129 -16.380 30.761 1.00 93.50 208 PRO A N 1
ATOM 1483 C CA . PRO A 1 208 ? -44.178 -17.835 30.714 1.00 93.50 208 PRO A CA 1
ATOM 1484 C C . PRO A 1 208 ? -43.007 -18.473 31.489 1.00 93.50 208 PRO A C 1
ATOM 1486 O O . PRO A 1 208 ? -41.933 -17.870 31.591 1.00 93.50 208 PRO A O 1
ATOM 1489 N N . PRO A 1 209 ? -43.144 -19.734 31.953 1.00 93.50 209 PRO A N 1
ATOM 1490 C CA . PRO A 1 209 ? -42.099 -20.435 32.708 1.00 93.50 209 PRO A CA 1
ATOM 1491 C C . PRO A 1 209 ? -40.717 -20.440 32.045 1.00 93.50 209 PRO A C 1
ATOM 1493 O O . PRO A 1 209 ? -39.703 -20.375 32.734 1.00 93.50 209 PRO A O 1
ATOM 1496 N N . GLY A 1 210 ? -40.659 -20.419 30.710 1.00 92.19 210 GLY A N 1
ATOM 1497 C CA . GLY A 1 210 ? -39.404 -20.331 29.960 1.00 92.19 210 GLY A CA 1
ATOM 1498 C C . GLY A 1 210 ? -38.563 -19.074 30.231 1.00 92.19 210 GLY A C 1
ATOM 1499 O O . GLY A 1 210 ? -37.366 -19.099 29.958 1.00 92.19 210 GLY A O 1
ATOM 1500 N N . LEU A 1 211 ? -39.142 -17.997 30.780 1.00 91.12 211 LEU A N 1
ATOM 1501 C CA . LEU A 1 211 ? -38.415 -16.760 31.093 1.00 91.12 211 LEU A CA 1
ATOM 1502 C C . LEU A 1 211 ? -37.853 -16.719 32.519 1.00 91.12 211 LEU A C 1
ATOM 1504 O O . LEU A 1 211 ? -36.760 -16.187 32.718 1.00 91.12 211 LEU A O 1
ATOM 1508 N N . TRP A 1 212 ? -38.561 -17.268 33.510 1.00 93.00 212 TRP A N 1
ATOM 1509 C CA . TRP A 1 212 ? -38.136 -17.206 34.915 1.00 93.00 212 TRP A CA 1
ATOM 1510 C C . TRP A 1 212 ? -37.516 -18.515 35.426 1.00 93.00 212 TRP A C 1
ATOM 1512 O O . TRP A 1 212 ? -36.625 -18.461 36.275 1.00 93.00 212 TRP A O 1
ATOM 1522 N N . MET A 1 213 ? -37.894 -19.689 34.896 1.00 95.44 213 MET A N 1
ATOM 1523 C CA . MET A 1 213 ? -37.335 -20.975 35.348 1.00 95.44 213 MET A CA 1
ATOM 1524 C C . MET A 1 213 ? -35.813 -21.078 35.176 1.00 95.44 213 MET A C 1
ATOM 1526 O O . MET A 1 213 ? -35.161 -21.559 36.103 1.00 95.44 213 MET A O 1
ATOM 1530 N N . PRO A 1 214 ? -35.198 -20.629 34.060 1.00 94.94 214 PRO A N 1
ATOM 1531 C CA . PRO A 1 214 ? -33.741 -20.670 33.932 1.00 94.94 214 PRO A CA 1
ATOM 1532 C C . PRO A 1 214 ? -33.032 -19.802 34.980 1.00 94.94 214 PRO A C 1
ATOM 1534 O O . PRO A 1 214 ? -31.990 -20.194 35.504 1.00 94.94 214 PRO A O 1
ATOM 1537 N N . VAL A 1 215 ? -33.620 -18.650 35.333 1.00 95.81 215 VAL A N 1
ATOM 1538 C CA . VAL A 1 215 ? -33.119 -17.780 36.410 1.00 95.81 215 VAL A CA 1
ATOM 1539 C C . VAL A 1 215 ? -33.197 -18.512 37.746 1.00 95.81 215 VAL A C 1
ATOM 1541 O O . VAL A 1 215 ? -32.208 -18.550 38.473 1.00 95.81 215 VAL A O 1
ATOM 1544 N N . ALA A 1 216 ? -34.344 -19.129 38.044 1.00 96.62 216 ALA A N 1
ATOM 1545 C CA . ALA A 1 216 ? -34.555 -19.897 39.266 1.00 96.62 216 ALA A CA 1
ATOM 1546 C C . ALA A 1 216 ? -33.559 -21.060 39.385 1.00 96.62 216 ALA A C 1
ATOM 1548 O O . ALA A 1 216 ? -32.922 -21.216 40.423 1.00 96.62 216 ALA A O 1
ATOM 1549 N N . LEU A 1 217 ? -33.365 -21.829 38.310 1.00 97.06 217 LEU A N 1
ATOM 1550 C CA . LEU A 1 217 ? -32.442 -22.964 38.272 1.00 97.06 217 LEU A CA 1
ATOM 1551 C C . LEU A 1 217 ? -31.002 -22.532 38.572 1.00 97.06 217 LEU A C 1
ATOM 1553 O O . LEU A 1 217 ? -30.326 -23.155 39.387 1.00 97.06 217 LEU A O 1
ATOM 1557 N N . LEU A 1 218 ? -30.542 -21.442 37.957 1.00 96.00 218 LEU A N 1
ATOM 1558 C CA . LEU A 1 218 ? -29.194 -20.913 38.176 1.00 96.00 218 LEU A CA 1
ATOM 1559 C C . LEU A 1 218 ? -29.024 -20.285 39.564 1.00 96.00 218 LEU A C 1
ATOM 1561 O O . LEU A 1 218 ? -27.956 -20.401 40.164 1.00 96.00 218 LEU A O 1
ATOM 1565 N N . ALA A 1 219 ? -30.066 -19.640 40.089 1.00 96.12 219 ALA A N 1
ATOM 1566 C CA . ALA A 1 219 ? -30.065 -19.075 41.432 1.00 96.12 219 ALA A CA 1
ATOM 1567 C C . ALA A 1 219 ? -30.005 -20.177 42.504 1.00 96.12 219 ALA A C 1
ATOM 1569 O O . ALA A 1 219 ? -29.177 -20.109 43.414 1.00 96.12 219 ALA A O 1
ATOM 1570 N N . VAL A 1 220 ? -30.819 -21.228 42.352 1.00 96.50 220 VAL A N 1
ATOM 1571 C CA . VAL A 1 220 ? -30.794 -22.422 43.210 1.00 96.50 220 VAL A CA 1
ATOM 1572 C C . VAL A 1 220 ? -29.445 -23.121 43.111 1.00 96.50 220 VAL A C 1
ATOM 1574 O O . VAL A 1 220 ? -28.859 -23.431 44.144 1.00 96.50 220 VAL A O 1
ATOM 1577 N N . PHE A 1 221 ? -28.905 -23.302 41.900 1.00 95.44 221 PHE A N 1
ATOM 1578 C CA . PHE A 1 221 ? -27.560 -23.842 41.711 1.00 95.44 221 PHE A CA 1
ATOM 1579 C C . PHE A 1 221 ? -26.509 -23.009 42.454 1.00 95.44 221 PHE A C 1
ATOM 1581 O O . PHE A 1 221 ? -25.683 -23.573 43.160 1.00 95.44 221 PHE A O 1
ATOM 1588 N N . GLY A 1 222 ? -26.565 -21.677 42.363 1.00 94.81 222 GLY A N 1
ATOM 1589 C CA . GLY A 1 222 ? -25.631 -20.788 43.055 1.00 94.81 222 GLY A CA 1
ATOM 1590 C C . GLY A 1 222 ? -25.639 -20.956 44.577 1.00 94.81 222 GLY A C 1
ATOM 1591 O O . GLY A 1 222 ? -24.582 -20.903 45.197 1.00 94.81 222 GLY A O 1
ATOM 1592 N N . VAL A 1 223 ? -26.795 -21.199 45.196 1.00 95.44 223 VAL A N 1
ATOM 1593 C CA . VAL A 1 223 ? -26.881 -21.453 46.645 1.00 95.44 223 VAL A CA 1
ATOM 1594 C C . VAL A 1 223 ? -26.497 -22.890 46.990 1.00 95.44 223 VAL A C 1
ATOM 1596 O O . VAL A 1 223 ? -25.668 -23.103 47.872 1.00 95.44 223 VAL A O 1
ATOM 1599 N N . ALA A 1 224 ? -27.043 -23.874 46.274 1.00 94.75 224 ALA A N 1
ATOM 1600 C CA . ALA A 1 224 ? -26.768 -25.289 46.507 1.00 94.75 224 ALA A CA 1
ATOM 1601 C C . ALA A 1 224 ? -25.276 -25.611 46.340 1.00 94.75 224 ALA A C 1
ATOM 1603 O O . ALA A 1 224 ? -24.693 -26.285 47.185 1.00 94.75 224 ALA A O 1
ATOM 1604 N N . ALA A 1 225 ? -24.635 -25.064 45.304 1.00 93.00 225 ALA A N 1
ATOM 1605 C CA . ALA A 1 225 ? -23.200 -25.191 45.086 1.00 93.00 225 ALA A CA 1
ATOM 1606 C C . ALA A 1 225 ? -22.369 -24.383 46.094 1.00 93.00 225 ALA A C 1
ATOM 1608 O O . ALA A 1 225 ? -21.207 -24.704 46.293 1.00 93.00 225 ALA A O 1
ATOM 1609 N N . GLY A 1 226 ? -22.927 -23.361 46.749 1.00 92.00 226 GLY A N 1
ATOM 1610 C CA . GLY A 1 226 ? -22.254 -22.682 47.860 1.00 92.00 226 GLY A CA 1
ATOM 1611 C C . GLY A 1 226 ? -22.193 -23.552 49.113 1.00 92.00 226 GLY A C 1
ATOM 1612 O O . GLY A 1 226 ? -21.130 -23.695 49.709 1.00 92.00 226 GLY A O 1
ATOM 1613 N N . VAL A 1 227 ? -23.312 -24.195 49.455 1.00 92.19 227 VAL A N 1
ATOM 1614 C CA . VAL A 1 227 ? -23.430 -25.075 50.629 1.00 92.19 227 VAL A CA 1
ATOM 1615 C C . VAL A 1 227 ? -22.692 -26.401 50.426 1.00 92.19 227 VAL A C 1
ATOM 1617 O O . VAL A 1 227 ? -21.918 -26.813 51.283 1.00 92.19 227 VAL A O 1
ATOM 1620 N N . ALA A 1 228 ? -22.917 -27.077 49.296 1.00 91.81 228 ALA A N 1
ATOM 1621 C CA . ALA A 1 228 ? -22.323 -28.384 49.004 1.00 91.81 228 ALA A CA 1
ATOM 1622 C C . ALA A 1 228 ? -20.937 -28.286 48.340 1.00 91.81 228 ALA A C 1
ATOM 1624 O O . ALA A 1 228 ? -20.217 -29.281 48.243 1.00 91.81 228 ALA A O 1
ATOM 1625 N N . GLY A 1 229 ? -20.553 -27.094 47.877 1.00 87.25 229 GLY A N 1
ATOM 1626 C CA . GLY A 1 229 ? -19.318 -26.846 47.135 1.00 87.25 229 GLY A CA 1
ATOM 1627 C C . GLY A 1 229 ? -18.045 -27.309 47.834 1.00 87.25 229 GLY A C 1
ATOM 1628 O O . GLY A 1 229 ? -17.254 -27.983 47.179 1.00 87.25 229 GLY A O 1
ATOM 1629 N N . PRO A 1 230 ? -17.855 -27.035 49.140 1.00 89.62 230 PRO A N 1
ATOM 1630 C CA . PRO A 1 230 ? -16.686 -27.502 49.879 1.00 89.62 230 PRO A CA 1
ATOM 1631 C C . PRO A 1 230 ? -16.436 -29.013 49.793 1.00 89.62 230 PRO A C 1
ATOM 1633 O O . PRO A 1 230 ? -15.287 -29.436 49.793 1.00 89.62 230 PRO A O 1
ATOM 1636 N N . ALA A 1 231 ? -17.495 -29.820 49.669 1.00 89.50 231 ALA A N 1
ATOM 1637 C CA . ALA A 1 231 ? -17.390 -31.271 49.537 1.00 89.50 231 ALA A CA 1
ATOM 1638 C C . ALA A 1 231 ? -17.324 -31.747 48.073 1.00 89.50 231 ALA A C 1
ATOM 1640 O O . ALA A 1 231 ? -16.666 -32.740 47.782 1.00 89.50 231 ALA A O 1
ATOM 1641 N N . LEU A 1 232 ? -18.019 -31.069 47.150 1.00 90.75 232 LEU A N 1
ATOM 1642 C CA . LEU A 1 232 ? -18.225 -31.562 45.778 1.00 90.75 232 LEU A CA 1
ATOM 1643 C C . LEU A 1 232 ? -17.290 -30.950 44.725 1.00 90.75 232 LEU A C 1
ATOM 1645 O O . LEU A 1 232 ? -17.050 -31.574 43.695 1.00 90.75 232 LEU A O 1
ATOM 1649 N N . LEU A 1 233 ? -16.793 -29.729 44.938 1.00 91.75 233 LEU A N 1
ATOM 1650 C CA . LEU A 1 233 ? -15.941 -29.023 43.975 1.00 91.75 233 LEU A CA 1
ATOM 1651 C C . LEU A 1 233 ? -14.450 -29.406 43.997 1.00 91.75 233 LEU A C 1
ATOM 1653 O O . LEU A 1 233 ? -13.851 -29.284 42.927 1.00 91.75 233 LEU A O 1
ATOM 1657 N N . PRO A 1 234 ? -13.829 -29.865 45.109 1.00 93.56 234 PRO A N 1
ATOM 1658 C CA . PRO A 1 234 ? -12.394 -30.154 45.128 1.00 93.56 234 PRO A CA 1
ATOM 1659 C C . PRO A 1 234 ? -11.890 -31.056 43.992 1.00 93.56 234 PRO A C 1
ATOM 1661 O O . PRO A 1 234 ? -10.984 -30.614 43.293 1.00 93.56 234 PRO A O 1
ATOM 1664 N N . PRO A 1 235 ? -12.522 -32.203 43.657 1.00 92.38 235 PRO A N 1
ATOM 1665 C CA . PRO A 1 235 ? -12.011 -33.069 42.588 1.00 92.38 235 PRO A CA 1
ATOM 1666 C C . PRO A 1 235 ? -11.986 -32.395 41.209 1.00 92.38 235 PRO A C 1
ATOM 1668 O O . PRO A 1 235 ? -11.131 -32.686 40.373 1.00 92.38 235 PRO A O 1
ATOM 1671 N N . LEU A 1 236 ? -12.935 -31.488 40.955 1.00 91.56 236 LEU A N 1
ATOM 1672 C CA . LEU A 1 236 ? -12.975 -30.700 39.725 1.00 91.56 236 LEU A CA 1
ATOM 1673 C C . LEU A 1 236 ? -11.888 -29.617 39.736 1.00 91.56 236 LEU A C 1
ATOM 1675 O O . LEU A 1 236 ? -11.237 -29.382 38.719 1.00 91.56 236 LEU A O 1
ATOM 1679 N N . LEU A 1 237 ? -11.697 -28.950 40.874 1.00 92.31 237 LEU A N 1
ATOM 1680 C CA . LEU A 1 237 ? -10.708 -27.886 41.026 1.00 92.31 237 LEU A CA 1
ATOM 1681 C C . LEU A 1 237 ? -9.276 -28.423 40.988 1.00 92.31 237 LEU A C 1
ATOM 1683 O O . LEU A 1 237 ? -8.436 -27.781 40.369 1.00 92.31 237 LEU A O 1
ATOM 1687 N N . ASP A 1 238 ? -9.016 -29.617 41.520 1.00 91.94 238 ASP A N 1
ATOM 1688 C CA . ASP A 1 238 ? -7.707 -30.279 41.453 1.00 91.94 238 ASP A CA 1
ATOM 1689 C C . ASP A 1 238 ? -7.236 -30.434 40.011 1.00 91.94 238 ASP A C 1
ATOM 1691 O O . ASP A 1 238 ? -6.087 -30.135 39.688 1.00 91.94 238 ASP A O 1
ATOM 1695 N N . GLN A 1 239 ? -8.139 -30.827 39.108 1.00 90.50 239 GLN A N 1
ATOM 1696 C CA . GLN A 1 239 ? -7.831 -30.940 37.682 1.00 90.50 239 GLN A CA 1
ATOM 1697 C C . GLN A 1 239 ? -7.519 -29.575 37.063 1.00 90.50 239 GLN A C 1
ATOM 1699 O O . GLN A 1 239 ? -6.573 -29.453 36.284 1.00 90.50 239 GLN A O 1
ATOM 1704 N N . VAL A 1 240 ? -8.289 -28.541 37.418 1.00 88.81 240 VAL A N 1
ATOM 1705 C CA . VAL A 1 240 ? -8.102 -27.176 36.904 1.00 88.81 240 VAL A CA 1
ATOM 1706 C C . VAL A 1 240 ? -6.774 -26.589 37.379 1.00 88.81 240 VAL A C 1
ATOM 1708 O O . VAL A 1 240 ? -6.008 -26.069 36.562 1.00 88.81 240 VAL A O 1
ATOM 1711 N N . VAL A 1 241 ? -6.483 -26.690 38.677 1.00 91.81 241 VAL A N 1
ATOM 1712 C CA . VAL A 1 241 ? -5.255 -26.163 39.279 1.00 91.81 241 VAL A CA 1
ATOM 1713 C C . VAL A 1 241 ? -4.059 -26.963 38.789 1.00 91.81 241 VAL A C 1
ATOM 1715 O O . VAL A 1 241 ? -3.116 -26.358 38.301 1.00 91.81 241 VAL A O 1
ATOM 1718 N N . THR A 1 242 ? -4.112 -28.297 38.783 1.00 91.56 242 THR A N 1
ATOM 1719 C CA . THR A 1 242 ? -3.002 -29.132 38.289 1.00 91.56 242 THR A CA 1
ATOM 1720 C C . THR A 1 242 ? -2.676 -28.832 36.824 1.00 91.56 242 THR A C 1
ATOM 1722 O O . THR A 1 242 ? -1.508 -28.680 36.466 1.00 91.56 242 THR A O 1
ATOM 1725 N N . ALA A 1 243 ? -3.692 -28.674 35.969 1.00 90.44 243 ALA A N 1
ATOM 1726 C CA . ALA A 1 243 ? -3.493 -28.367 34.552 1.00 90.44 243 ALA A CA 1
ATOM 1727 C C . ALA A 1 243 ? -2.946 -26.952 34.290 1.00 90.44 243 ALA A C 1
ATOM 1729 O O . ALA A 1 243 ? -2.315 -26.739 33.253 1.00 90.44 243 ALA A O 1
ATOM 1730 N N . SER A 1 244 ? -3.209 -25.998 35.189 1.00 90.00 244 SER A N 1
ATOM 1731 C CA . SER A 1 244 ? -2.795 -24.591 35.049 1.00 90.00 244 SER A CA 1
ATOM 1732 C C . SER A 1 244 ? -1.486 -24.291 35.788 1.00 90.00 244 SER A C 1
ATOM 1734 O O . SER A 1 244 ? -0.690 -23.477 35.343 1.00 90.00 244 SER A O 1
ATOM 1736 N N . TYR A 1 245 ? -1.229 -24.962 36.906 1.00 88.50 245 TYR A N 1
ATOM 1737 C CA . TYR A 1 245 ? -0.033 -24.788 37.729 1.00 88.50 245 TYR A CA 1
ATOM 1738 C C . TYR A 1 245 ? 1.114 -25.715 37.297 1.00 88.50 245 TYR A C 1
ATOM 1740 O O . TYR A 1 245 ? 2.283 -25.417 37.523 1.00 88.50 245 TYR A O 1
ATOM 1748 N N . GLY A 1 246 ? 0.798 -26.847 36.658 1.00 86.19 246 GLY A N 1
ATOM 1749 C CA . GLY A 1 246 ? 1.787 -27.820 36.185 1.00 86.19 246 GLY A CA 1
ATOM 1750 C C . GLY A 1 246 ? 2.332 -28.756 37.270 1.00 86.19 246 GLY A C 1
ATOM 1751 O O . GLY A 1 246 ? 3.229 -29.549 36.986 1.00 86.19 246 GLY A O 1
ATOM 1752 N N . LYS A 1 247 ? 1.797 -28.698 38.498 1.00 86.69 247 LYS A N 1
ATOM 1753 C CA . LYS A 1 247 ? 2.114 -29.618 39.604 1.00 86.69 247 LYS A CA 1
ATOM 1754 C C . LYS A 1 247 ? 0.825 -30.139 40.249 1.00 86.69 247 LYS A C 1
ATOM 1756 O O . LYS A 1 247 ? -0.156 -29.394 40.257 1.00 86.69 247 LYS A O 1
ATOM 1761 N N . PRO A 1 248 ? 0.819 -31.370 40.797 1.00 87.25 248 PRO A N 1
ATOM 1762 C CA . PRO A 1 248 ? -0.314 -31.878 41.565 1.00 87.25 248 PRO A CA 1
ATOM 1763 C C . PRO A 1 248 ? -0.660 -30.933 42.720 1.00 87.25 248 PRO A C 1
ATOM 1765 O O . PRO A 1 248 ? 0.239 -30.463 43.419 1.00 87.25 248 PRO A O 1
ATOM 1768 N N . TYR A 1 249 ? -1.948 -30.662 42.907 1.00 86.12 249 TYR A N 1
ATOM 1769 C CA . TYR A 1 249 ? -2.465 -29.828 43.989 1.00 86.12 249 TYR A CA 1
ATOM 1770 C C . TYR A 1 249 ? -3.732 -30.465 44.556 1.00 86.12 249 TYR A C 1
ATOM 1772 O O . TYR A 1 249 ? -4.606 -30.862 43.786 1.00 86.12 249 TYR A O 1
ATOM 1780 N N . GLU A 1 250 ? -3.816 -30.552 45.884 1.00 87.31 250 GLU A N 1
ATOM 1781 C CA . GLU A 1 250 ? -5.005 -31.019 46.598 1.00 87.31 250 GLU A CA 1
ATOM 1782 C C . GLU A 1 250 ? -5.790 -29.815 47.116 1.00 87.31 250 GLU A C 1
ATOM 1784 O O . GLU A 1 250 ? -5.325 -29.026 47.942 1.00 87.31 250 GLU A O 1
ATOM 1789 N N . THR A 1 251 ? -6.997 -29.648 46.593 1.00 86.75 251 THR A N 1
ATOM 1790 C CA . THR A 1 251 ? -7.850 -28.512 46.900 1.00 86.75 251 THR A CA 1
ATOM 1791 C C . THR A 1 251 ? -8.576 -28.745 48.213 1.00 86.75 251 THR A C 1
ATOM 1793 O O . THR A 1 251 ? -9.408 -29.640 48.345 1.00 86.75 251 THR A O 1
ATOM 1796 N N . HIS A 1 252 ? -8.369 -27.840 49.163 1.00 84.38 252 HIS A N 1
ATOM 1797 C CA . HIS A 1 252 ? -9.221 -27.727 50.339 1.00 84.38 252 HIS A CA 1
ATOM 1798 C C . HIS A 1 252 ? -10.047 -26.447 50.261 1.00 84.38 252 HIS A C 1
ATOM 1800 O O . HIS A 1 252 ? -9.519 -25.343 50.104 1.00 84.38 252 HIS A O 1
ATOM 1806 N N . LEU A 1 253 ? -11.366 -26.616 50.349 1.00 85.06 253 LEU A N 1
ATOM 1807 C CA . LEU A 1 253 ? -12.330 -25.528 50.414 1.00 85.06 253 LEU A CA 1
ATOM 1808 C C . LEU A 1 253 ? -12.966 -25.523 51.795 1.00 85.06 253 LEU A C 1
ATOM 1810 O O . LEU A 1 253 ? -13.566 -26.508 52.220 1.00 85.06 253 LEU A O 1
ATOM 1814 N N . THR A 1 254 ? -12.881 -24.390 52.471 1.00 81.50 254 THR A N 1
ATOM 1815 C CA . THR A 1 254 ? -13.575 -24.142 53.729 1.00 81.50 254 THR A CA 1
ATOM 1816 C C . THR A 1 254 ? -14.596 -23.039 53.508 1.00 81.50 254 THR A C 1
ATOM 1818 O O . THR A 1 254 ? -14.332 -22.042 52.842 1.00 81.50 254 THR A O 1
ATOM 1821 N N . PHE A 1 255 ? -15.807 -23.241 54.028 1.00 77.31 255 PHE A N 1
ATOM 1822 C CA . PHE A 1 255 ? -16.855 -22.225 53.932 1.00 77.31 255 PHE A CA 1
ATOM 1823 C C . PHE A 1 255 ? -16.607 -21.065 54.908 1.00 77.31 255 PHE A C 1
ATOM 1825 O O . PHE A 1 255 ? -16.973 -19.931 54.632 1.00 77.31 255 PHE A O 1
ATOM 1832 N N . PHE A 1 256 ? -15.993 -21.359 56.054 1.00 75.69 256 PHE A N 1
ATOM 1833 C CA . PHE A 1 256 ? -15.668 -20.401 57.101 1.00 75.69 256 PHE A CA 1
ATOM 1834 C C . PHE A 1 256 ? -14.307 -20.770 57.692 1.00 75.69 256 PHE A C 1
ATOM 1836 O O . PHE A 1 256 ? -14.125 -21.902 58.143 1.00 75.69 256 PHE A O 1
ATOM 1843 N N . THR A 1 257 ? -13.356 -19.838 57.653 1.00 70.88 257 THR A N 1
ATOM 1844 C CA . THR A 1 257 ? -11.981 -20.025 58.148 1.00 70.88 257 THR A CA 1
ATOM 1845 C C . THR A 1 257 ? -11.813 -19.627 59.616 1.00 70.88 257 THR A C 1
ATOM 1847 O O . THR A 1 257 ? -10.863 -20.066 60.258 1.00 70.88 257 THR A O 1
ATOM 1850 N N . GLY A 1 258 ? -12.760 -18.871 60.184 1.00 79.50 258 GLY A N 1
ATOM 1851 C CA . GLY A 1 258 ? -12.727 -18.384 61.564 1.00 79.50 258 GLY A CA 1
ATOM 1852 C C . GLY A 1 258 ? -12.985 -16.878 61.652 1.00 79.50 258 GLY A C 1
ATOM 1853 O O . GLY A 1 258 ? -13.327 -16.232 60.667 1.00 79.50 258 GLY A O 1
ATOM 1854 N N . PHE A 1 259 ? -12.823 -16.300 62.845 1.00 82.25 259 PHE A N 1
ATOM 1855 C CA . PHE A 1 259 ? -12.819 -14.843 63.032 1.00 82.25 259 PHE A CA 1
ATOM 1856 C C . PHE A 1 259 ? -11.417 -14.281 62.752 1.00 82.25 259 PHE A C 1
ATOM 1858 O O . PHE A 1 259 ? -10.710 -13.865 63.668 1.00 82.25 259 PHE A O 1
ATOM 1865 N N . ASP A 1 260 ? -11.002 -14.328 61.489 1.00 83.69 260 ASP A N 1
ATOM 1866 C CA . ASP A 1 260 ? -9.684 -13.900 61.014 1.00 83.69 260 ASP A CA 1
ATOM 1867 C C . ASP A 1 260 ? -9.750 -12.587 60.197 1.00 83.69 260 ASP A C 1
ATOM 1869 O O . ASP A 1 260 ? -10.791 -11.926 60.088 1.00 83.69 260 ASP A O 1
ATOM 1873 N N . ALA A 1 261 ? -8.608 -12.164 59.641 1.00 81.88 261 ALA A N 1
ATOM 1874 C CA . ALA A 1 261 ? -8.519 -10.963 58.806 1.00 81.88 261 ALA A CA 1
ATOM 1875 C C . ALA A 1 261 ? -9.338 -11.078 57.505 1.00 81.88 261 ALA A C 1
ATOM 1877 O O . ALA A 1 261 ? -9.859 -10.070 57.016 1.00 81.88 261 ALA A O 1
ATOM 1878 N N . ILE A 1 262 ? -9.490 -12.297 56.977 1.00 83.81 262 ILE A N 1
ATOM 1879 C CA . ILE A 1 262 ? -10.272 -12.601 55.775 1.00 83.81 262 ILE A CA 1
ATOM 1880 C C . ILE A 1 262 ? -11.748 -12.328 56.075 1.00 83.81 262 ILE A C 1
ATOM 1882 O O . ILE A 1 262 ? -12.358 -11.485 55.411 1.00 83.81 262 ILE A O 1
ATOM 1886 N N . PHE A 1 263 ? -12.277 -12.902 57.158 1.00 84.19 263 PHE A N 1
ATOM 1887 C CA . PHE A 1 263 ? -13.644 -12.668 57.608 1.00 84.19 263 PHE A CA 1
ATOM 1888 C C . PHE A 1 263 ? -13.918 -11.182 57.868 1.00 84.19 263 PHE A C 1
ATOM 1890 O O . PHE A 1 263 ? -14.949 -10.656 57.440 1.00 84.19 263 PHE A O 1
ATOM 1897 N N . LEU A 1 264 ? -12.990 -10.472 58.526 1.00 85.00 264 LEU A N 1
ATOM 1898 C CA . LEU A 1 264 ? -13.129 -9.034 58.766 1.00 85.00 264 LEU A CA 1
ATOM 1899 C C . LEU A 1 264 ? -13.200 -8.246 57.450 1.00 85.00 264 LEU A C 1
ATOM 1901 O O . LEU A 1 264 ? -14.037 -7.353 57.317 1.00 85.00 264 LEU A O 1
ATOM 1905 N N . SER A 1 265 ? -12.367 -8.583 56.463 1.00 84.88 265 SER A N 1
ATOM 1906 C CA . SER A 1 265 ? -12.382 -7.929 55.150 1.00 84.88 265 SER A CA 1
ATOM 1907 C C . SER A 1 265 ? -13.687 -8.187 54.381 1.00 84.88 265 SER A C 1
ATOM 1909 O O . SER A 1 265 ? -14.260 -7.250 53.819 1.00 84.88 265 SER A O 1
ATOM 1911 N N . SER A 1 266 ? -14.230 -9.406 54.454 1.00 87.19 266 SER A N 1
ATOM 1912 C CA . SER A 1 266 ? -15.550 -9.763 53.923 1.00 87.19 266 SER A CA 1
ATOM 1913 C C . SER A 1 266 ? -16.679 -9.014 54.640 1.00 87.19 266 SER A C 1
ATOM 1915 O O . SER A 1 266 ? -17.548 -8.426 53.989 1.00 87.19 266 SER A O 1
ATOM 1917 N N . ALA A 1 267 ? -16.648 -8.939 55.973 1.00 88.31 267 ALA A N 1
ATOM 1918 C CA . ALA A 1 267 ? -17.623 -8.194 56.766 1.00 88.31 267 ALA A CA 1
ATOM 1919 C C . ALA A 1 267 ? -17.593 -6.687 56.453 1.00 88.31 267 ALA A C 1
ATOM 1921 O O . ALA A 1 267 ? -18.647 -6.066 56.293 1.00 88.31 267 ALA A O 1
ATOM 1922 N N . LEU A 1 268 ? -16.400 -6.103 56.293 1.00 88.62 268 LEU A N 1
ATOM 1923 C CA . LEU A 1 268 ? -16.217 -4.710 55.879 1.00 88.62 268 LEU A CA 1
ATOM 1924 C C . LEU A 1 268 ? -16.705 -4.467 54.447 1.00 88.62 268 LEU A C 1
ATOM 1926 O O . LEU A 1 268 ? -17.354 -3.452 54.197 1.00 88.62 268 LEU A O 1
ATOM 1930 N N . ALA A 1 269 ? -16.454 -5.389 53.515 1.00 89.12 269 ALA A N 1
ATOM 1931 C CA . ALA A 1 269 ? -16.950 -5.294 52.144 1.00 89.12 269 ALA A CA 1
ATOM 1932 C C . ALA A 1 269 ? -18.486 -5.315 52.096 1.00 89.12 269 ALA A C 1
ATOM 1934 O O . ALA A 1 269 ? -19.102 -4.511 51.391 1.00 89.12 269 ALA A O 1
ATOM 1935 N N . ILE A 1 270 ? -19.115 -6.195 52.880 1.00 90.75 270 ILE A N 1
ATOM 1936 C CA . ILE A 1 270 ? -20.575 -6.287 52.989 1.00 90.75 270 ILE A CA 1
ATOM 1937 C C . ILE A 1 270 ? -21.141 -5.028 53.655 1.00 90.75 270 ILE A C 1
ATOM 1939 O O . ILE A 1 270 ? -22.036 -4.393 53.096 1.00 90.75 270 ILE A O 1
ATOM 1943 N N . GLY A 1 271 ? -20.604 -4.627 54.812 1.00 91.06 271 GLY A N 1
ATOM 1944 C CA . GLY A 1 271 ? -21.047 -3.438 55.545 1.00 91.06 271 GLY A CA 1
ATOM 1945 C C . GLY A 1 271 ? -20.877 -2.154 54.731 1.00 91.06 271 GLY A C 1
ATOM 1946 O O . GLY A 1 271 ? -21.814 -1.364 54.604 1.00 91.06 271 GLY A O 1
ATOM 1947 N N . GLY A 1 272 ? -19.716 -1.986 54.095 1.00 88.81 272 GLY A N 1
ATOM 1948 C CA . GLY A 1 272 ? -19.434 -0.898 53.164 1.00 88.81 272 GLY A CA 1
ATOM 1949 C C . GLY A 1 272 ? -20.381 -0.913 51.966 1.00 88.81 272 GLY A C 1
ATOM 1950 O O . GLY A 1 272 ? -20.955 0.117 51.629 1.00 88.81 272 GLY A O 1
ATOM 1951 N N . GLY A 1 273 ? -20.631 -2.080 51.367 1.00 89.12 273 GLY A N 1
ATOM 1952 C CA . GLY A 1 273 ? -21.597 -2.239 50.281 1.00 89.12 273 GLY A CA 1
ATOM 1953 C C . GLY A 1 273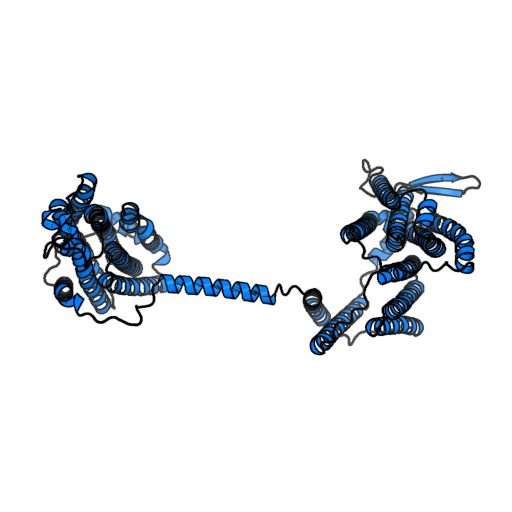 ? -23.017 -1.825 50.677 1.00 89.12 273 GLY A C 1
ATOM 1954 O O . GLY A 1 273 ? -23.664 -1.084 49.939 1.00 89.12 273 GLY A O 1
ATOM 1955 N N . LEU A 1 274 ? -23.498 -2.245 51.850 1.00 90.31 274 LEU A N 1
ATOM 1956 C CA . LEU A 1 274 ? -24.824 -1.882 52.368 1.00 90.31 274 LEU A CA 1
ATOM 1957 C C . LEU A 1 274 ? -24.946 -0.374 52.635 1.00 90.31 274 LEU A C 1
ATOM 1959 O O . LEU A 1 274 ? -25.948 0.244 52.262 1.00 90.31 274 LEU A O 1
ATOM 1963 N N . LEU A 1 275 ? -23.909 0.243 53.211 1.00 88.81 275 LEU A N 1
ATOM 1964 C CA . LEU A 1 275 ? -23.833 1.698 53.371 1.00 88.81 275 LEU A CA 1
ATOM 1965 C C . LEU A 1 275 ? -23.851 2.403 52.009 1.00 88.81 275 LEU A C 1
ATOM 1967 O O . LEU A 1 275 ? -24.615 3.347 51.800 1.00 88.81 275 LEU A O 1
ATOM 1971 N N . LEU A 1 276 ? -23.074 1.913 51.043 1.00 87.38 276 LEU A N 1
ATOM 1972 C CA . LEU A 1 276 ? -23.057 2.458 49.690 1.00 87.38 276 LEU A CA 1
ATOM 1973 C C . LEU A 1 276 ? -24.418 2.327 49.003 1.00 87.38 276 LEU A C 1
ATOM 1975 O O . LEU A 1 276 ? -24.860 3.283 48.376 1.00 87.38 276 LEU A O 1
ATOM 1979 N N . VAL A 1 277 ? -25.147 1.221 49.169 1.00 86.31 277 VAL A N 1
ATOM 1980 C CA . VAL A 1 277 ? -26.526 1.097 48.664 1.00 86.31 277 VAL A CA 1
ATOM 1981 C C . VAL A 1 277 ? -27.424 2.205 49.226 1.00 86.31 277 VAL A C 1
ATOM 1983 O O . VAL A 1 277 ? -28.241 2.759 48.489 1.00 86.31 277 VAL A O 1
ATOM 1986 N N . ARG A 1 278 ? -27.248 2.609 50.489 1.00 84.56 278 ARG A N 1
ATOM 1987 C CA . ARG A 1 278 ? -28.032 3.694 51.103 1.00 84.56 278 ARG A CA 1
ATOM 1988 C C . ARG A 1 278 ? -27.674 5.088 50.574 1.00 84.56 278 ARG A C 1
ATOM 1990 O O . ARG A 1 278 ? -28.565 5.942 50.507 1.00 84.56 278 ARG A O 1
ATOM 1997 N N . PHE A 1 279 ? -26.411 5.311 50.203 1.00 80.62 279 PHE A N 1
ATOM 1998 C CA . PHE A 1 279 ? -25.860 6.631 49.858 1.00 80.62 279 PHE A CA 1
ATOM 1999 C C . PHE A 1 279 ? -25.398 6.790 48.398 1.00 80.62 279 PHE A C 1
ATOM 2001 O O . PHE A 1 279 ? -24.957 7.873 48.023 1.00 80.62 279 PHE A O 1
ATOM 2008 N N . HIS A 1 280 ? -25.548 5.781 47.533 1.00 73.75 280 HIS A N 1
ATOM 2009 C CA . HIS A 1 280 ? -25.063 5.821 46.142 1.00 73.75 280 HIS A CA 1
ATOM 2010 C C . HIS A 1 280 ? -25.627 6.996 45.326 1.00 73.75 280 HIS A C 1
ATOM 2012 O O . HIS A 1 280 ? -24.983 7.463 44.391 1.00 73.75 280 HIS A O 1
ATOM 2018 N N . ARG A 1 281 ? -26.815 7.508 45.686 1.00 67.75 281 ARG A N 1
ATOM 2019 C CA . ARG A 1 281 ? -27.436 8.684 45.049 1.00 67.75 281 ARG A CA 1
ATOM 2020 C C . ARG A 1 281 ? -26.707 10.002 45.339 1.00 67.75 281 ARG A C 1
ATOM 2022 O O . ARG A 1 281 ? -26.909 10.958 44.602 1.00 67.75 281 ARG A O 1
ATOM 2029 N N . ALA A 1 282 ? -25.881 10.052 46.383 1.00 62.59 282 ALA A N 1
ATOM 2030 C CA . ALA A 1 282 ? -25.114 11.230 46.787 1.00 62.59 282 ALA A CA 1
ATOM 2031 C C . ALA A 1 282 ? -23.672 11.237 46.239 1.00 62.59 282 ALA A C 1
ATOM 2033 O O . ALA A 1 282 ? -22.918 12.165 46.520 1.00 62.59 282 ALA A O 1
ATOM 2034 N N . MET A 1 283 ? -23.263 10.217 45.471 1.00 66.12 283 MET A N 1
ATOM 2035 C CA . MET A 1 283 ? -21.900 10.139 44.938 1.00 66.12 283 MET A CA 1
ATOM 2036 C C . MET A 1 283 ? -21.658 11.195 43.843 1.00 66.12 283 MET A C 1
ATOM 2038 O O . MET A 1 283 ? -22.365 11.185 42.830 1.00 66.12 283 MET A O 1
ATOM 2042 N N . PRO A 1 284 ? -20.641 12.069 43.983 1.00 64.56 284 PRO A N 1
ATOM 2043 C CA . PRO A 1 284 ? -20.313 13.052 42.959 1.00 64.56 284 PRO A CA 1
ATOM 2044 C C . PRO A 1 284 ? -19.823 12.379 41.668 1.00 64.56 284 PRO A C 1
ATOM 2046 O O . PRO A 1 284 ? -19.176 11.324 41.670 1.00 64.56 284 PRO A O 1
ATOM 2049 N N . GLY A 1 285 ? -20.123 13.010 40.532 1.00 65.12 285 GLY A N 1
ATOM 2050 C CA . GLY A 1 285 ? -19.576 12.598 39.242 1.00 65.12 285 GLY A CA 1
ATOM 2051 C C . GLY A 1 285 ? -18.058 12.800 39.209 1.00 65.12 285 GLY A C 1
ATOM 2052 O O . GLY A 1 285 ? -17.564 13.829 39.653 1.00 65.12 285 GLY A O 1
ATOM 2053 N N . ILE A 1 286 ? -17.315 11.836 38.659 1.00 68.12 286 ILE A N 1
ATOM 2054 C CA . ILE A 1 286 ? -15.863 11.972 38.451 1.00 68.12 286 ILE A CA 1
ATOM 2055 C C . ILE A 1 286 ? -15.634 12.465 37.009 1.00 68.12 286 ILE A C 1
ATOM 2057 O O . ILE A 1 286 ? -15.986 11.727 36.083 1.00 68.12 286 ILE A O 1
ATOM 2061 N N . PRO A 1 287 ? -15.072 13.671 36.790 1.00 64.31 287 PRO A N 1
ATOM 2062 C CA . PRO A 1 287 ? -14.999 14.303 35.468 1.00 64.31 287 PRO A CA 1
ATOM 2063 C C . PRO A 1 287 ? -14.214 13.519 34.408 1.00 64.31 287 PRO A C 1
ATOM 2065 O O . PRO A 1 287 ? -14.632 13.489 33.256 1.00 64.31 287 PRO A O 1
ATOM 2068 N N . TRP A 1 288 ? -13.120 12.848 34.782 1.00 65.62 288 TRP A N 1
ATOM 2069 C CA . TRP A 1 288 ? -12.270 12.097 33.843 1.00 65.62 288 TRP A CA 1
ATOM 2070 C C . TRP A 1 288 ? -12.876 10.761 33.383 1.00 65.62 288 TRP A C 1
ATOM 2072 O O . TRP A 1 288 ? -12.453 10.207 32.377 1.00 65.62 288 TRP A O 1
ATOM 2082 N N . LEU A 1 289 ? -13.923 10.279 34.062 1.00 65.44 289 LEU A N 1
ATOM 2083 C CA . LEU A 1 289 ? -14.711 9.110 33.648 1.00 65.44 289 LEU A CA 1
ATOM 2084 C C . LEU A 1 289 ? -15.856 9.483 32.683 1.00 65.44 289 LEU A C 1
ATOM 2086 O O . LEU A 1 289 ? -16.724 8.656 32.415 1.00 65.44 289 LEU A O 1
ATOM 2090 N N . ARG A 1 290 ? -15.900 10.729 32.182 1.00 59.75 290 ARG A N 1
ATOM 2091 C CA . ARG A 1 290 ? -16.892 11.177 31.184 1.00 59.75 290 ARG A CA 1
ATOM 2092 C C . ARG A 1 290 ? -16.578 10.699 29.767 1.00 59.75 290 ARG A C 1
ATOM 2094 O O . ARG A 1 290 ? -17.479 10.660 28.932 1.00 59.75 290 ARG A O 1
ATOM 2101 N N . THR A 1 291 ? -15.329 10.346 29.483 1.00 61.66 291 THR A N 1
ATOM 2102 C CA . THR A 1 291 ? -14.920 9.817 28.182 1.00 61.66 291 THR A CA 1
ATOM 2103 C C . THR A 1 291 ? -15.430 8.388 28.047 1.00 61.66 291 THR A C 1
ATOM 2105 O O . THR A 1 291 ? -14.973 7.482 28.740 1.00 61.66 291 THR A O 1
ATOM 2108 N N . SER A 1 292 ? -16.408 8.176 27.168 1.00 68.69 292 SER A N 1
ATOM 2109 C CA . SER A 1 292 ? -16.907 6.829 26.892 1.00 68.69 292 SER A CA 1
ATOM 2110 C C . SER A 1 292 ? -15.834 6.012 26.156 1.00 68.69 292 SER A C 1
ATOM 2112 O O . SER A 1 292 ? -15.189 6.524 25.242 1.00 68.69 292 SER A O 1
ATOM 2114 N N . THR A 1 293 ? -15.639 4.740 26.520 1.00 71.88 293 THR A N 1
ATOM 2115 C CA . THR A 1 293 ? -14.707 3.826 25.829 1.00 71.88 293 THR A CA 1
ATOM 2116 C C . THR A 1 293 ? -14.900 3.802 24.300 1.00 71.88 293 THR A C 1
ATOM 2118 O O . THR A 1 293 ? -13.896 3.829 23.588 1.00 71.88 293 THR A O 1
ATOM 2121 N N . PRO A 1 294 ? -16.138 3.850 23.756 1.00 80.06 294 PRO A N 1
ATOM 2122 C CA . PRO A 1 294 ? -16.352 3.987 22.315 1.00 80.06 294 PRO A CA 1
ATOM 2123 C C . PRO A 1 294 ? -15.725 5.244 21.701 1.00 80.06 294 PRO A C 1
ATOM 2125 O O . PRO A 1 294 ? -15.226 5.175 20.584 1.00 80.06 294 PRO A O 1
ATOM 2128 N N . ALA A 1 295 ? -15.703 6.373 22.416 1.00 83.06 295 ALA A N 1
ATOM 2129 C CA . ALA A 1 295 ? -15.103 7.608 21.911 1.00 83.06 295 ALA A CA 1
ATOM 2130 C C . ALA A 1 295 ? -13.578 7.489 21.762 1.00 83.06 295 ALA A C 1
ATOM 2132 O O . ALA A 1 295 ? -13.015 8.028 20.815 1.00 83.06 295 ALA A O 1
ATOM 2133 N N . VAL A 1 296 ? -12.915 6.747 22.657 1.00 84.81 296 VAL A N 1
ATOM 2134 C CA . VAL A 1 296 ? -11.470 6.476 22.554 1.00 84.81 296 VAL A CA 1
ATOM 2135 C C . VAL A 1 296 ? -11.172 5.606 21.333 1.00 84.81 296 VAL A C 1
ATOM 2137 O O . VAL A 1 296 ? -10.275 5.927 20.560 1.00 84.81 296 VAL A O 1
ATOM 2140 N N . VAL A 1 297 ? -11.950 4.539 21.122 1.00 88.06 297 VAL A N 1
ATOM 2141 C CA . VAL A 1 297 ? -11.792 3.664 19.948 1.00 88.06 297 VAL A CA 1
ATOM 2142 C C . VAL A 1 297 ? -12.023 4.441 18.650 1.00 88.06 297 VAL A C 1
ATOM 2144 O O . VAL A 1 297 ? -11.212 4.338 17.735 1.00 88.06 297 VAL A O 1
ATOM 2147 N N . GLN A 1 298 ? -13.074 5.262 18.585 1.00 91.94 298 GLN A N 1
ATOM 2148 C CA . GLN A 1 298 ? -13.337 6.117 17.423 1.00 91.94 298 GLN A CA 1
ATOM 2149 C C . GLN A 1 298 ? -12.184 7.093 17.162 1.00 91.94 298 GLN A C 1
ATOM 2151 O O . GLN A 1 298 ? -11.696 7.167 16.043 1.00 91.94 298 GLN A O 1
ATOM 2156 N N . ALA A 1 299 ? -11.651 7.748 18.198 1.00 91.94 299 ALA A N 1
ATOM 2157 C CA . ALA A 1 299 ? -10.515 8.656 18.042 1.00 91.94 299 ALA A CA 1
ATOM 2158 C C . ALA A 1 299 ? -9.259 7.965 17.476 1.00 91.94 299 ALA A C 1
ATOM 2160 O O . ALA A 1 299 ? -8.523 8.578 16.698 1.00 91.94 299 ALA A O 1
ATOM 2161 N N . ILE A 1 300 ? -9.017 6.699 17.841 1.00 94.50 300 ILE A N 1
ATOM 2162 C CA . ILE A 1 300 ? -7.927 5.888 17.277 1.00 94.50 300 ILE A CA 1
ATOM 2163 C C . ILE A 1 300 ? -8.180 5.615 15.791 1.00 94.50 300 ILE A C 1
ATOM 2165 O O . ILE A 1 300 ? -7.287 5.838 14.974 1.00 94.50 300 ILE A O 1
ATOM 2169 N N . LEU A 1 301 ? -9.388 5.174 15.431 1.00 96.25 301 LEU A N 1
ATOM 2170 C CA . LEU A 1 301 ? -9.756 4.902 14.038 1.00 96.25 301 LEU A CA 1
ATOM 2171 C C . LEU A 1 301 ? -9.668 6.168 13.171 1.00 96.25 301 LEU A C 1
ATOM 2173 O O . LEU A 1 301 ? -9.066 6.136 12.098 1.00 96.25 301 LEU A O 1
ATOM 2177 N N . ASP A 1 302 ? -10.151 7.304 13.673 1.00 96.75 302 ASP A N 1
ATOM 2178 C CA . ASP A 1 302 ? -10.041 8.606 13.009 1.00 96.75 302 ASP A CA 1
ATOM 2179 C C . ASP A 1 302 ? -8.581 9.067 12.880 1.00 96.75 302 ASP A C 1
ATOM 2181 O O . ASP A 1 302 ? -8.204 9.759 11.933 1.00 96.75 302 ASP A O 1
ATOM 2185 N N . GLY A 1 303 ? -7.733 8.735 13.856 1.00 97.31 303 GLY A N 1
ATOM 2186 C CA . GLY A 1 303 ? -6.292 8.980 13.791 1.00 97.31 303 GLY A CA 1
ATOM 2187 C C . GLY A 1 303 ? -5.626 8.183 12.669 1.00 97.31 303 GLY A C 1
ATOM 2188 O O . GLY A 1 303 ? -4.855 8.745 11.890 1.00 97.31 303 GLY A O 1
ATOM 2189 N N . LEU A 1 304 ? -5.972 6.900 12.545 1.00 97.31 304 LEU A N 1
ATOM 2190 C CA . LEU A 1 304 ? -5.478 6.027 11.479 1.00 97.31 304 LEU A CA 1
ATOM 2191 C C . LEU A 1 304 ? -5.927 6.505 10.094 1.00 97.31 304 LEU A C 1
ATOM 2193 O O . LEU A 1 304 ? -5.109 6.558 9.177 1.00 97.31 304 LEU A O 1
ATOM 2197 N N . ALA A 1 305 ? -7.187 6.919 9.949 1.00 97.62 305 ALA A N 1
ATOM 2198 C CA . ALA A 1 305 ? -7.696 7.473 8.695 1.00 97.62 305 ALA A CA 1
ATOM 2199 C C . ALA A 1 305 ? -6.940 8.750 8.288 1.00 97.62 305 ALA A C 1
ATOM 2201 O O . ALA A 1 305 ? -6.468 8.867 7.158 1.00 97.62 305 ALA A O 1
ATOM 2202 N N . ARG A 1 306 ? -6.720 9.675 9.232 1.00 97.31 306 ARG A N 1
ATOM 2203 C CA . ARG A 1 306 ? -5.945 10.904 8.983 1.00 97.31 306 ARG A CA 1
ATOM 2204 C C . ARG A 1 306 ? -4.499 10.627 8.580 1.00 97.31 306 ARG A C 1
ATOM 2206 O O . ARG A 1 306 ? -3.950 11.348 7.746 1.00 97.31 306 ARG A O 1
ATOM 2213 N N . LEU A 1 307 ? -3.880 9.600 9.163 1.00 97.00 307 LEU A N 1
ATOM 2214 C CA . LEU A 1 307 ? -2.543 9.160 8.772 1.00 97.00 307 LEU A CA 1
ATOM 2215 C C . LEU A 1 307 ? -2.537 8.623 7.337 1.00 97.00 307 LEU A C 1
ATOM 2217 O O . LEU A 1 307 ? -1.660 8.996 6.560 1.00 97.00 307 LEU A O 1
ATOM 2221 N N . ALA A 1 308 ? -3.520 7.799 6.971 1.00 96.94 308 ALA A N 1
ATOM 2222 C CA . ALA A 1 308 ? -3.648 7.278 5.613 1.00 96.94 308 ALA A CA 1
ATOM 2223 C C . ALA A 1 308 ? -3.792 8.415 4.588 1.00 96.94 308 ALA A C 1
ATOM 2225 O O . ALA A 1 308 ? -3.046 8.456 3.612 1.00 96.94 308 ALA A O 1
ATOM 2226 N N . GLU A 1 309 ? -4.648 9.402 4.864 1.00 96.19 309 GLU A N 1
ATOM 2227 C CA . GLU A 1 309 ? -4.786 10.584 4.007 1.00 96.19 309 GLU A CA 1
ATOM 2228 C C . GLU A 1 309 ? -3.489 11.396 3.894 1.00 96.19 309 GLU A C 1
ATOM 2230 O O . GLU A 1 309 ? -3.198 11.980 2.851 1.00 96.19 309 GLU A O 1
ATOM 2235 N N . LEU A 1 310 ? -2.702 11.495 4.971 1.00 95.56 310 LEU A N 1
ATOM 2236 C CA . LEU A 1 310 ? -1.413 12.183 4.926 1.00 95.56 310 LEU A CA 1
ATOM 2237 C C . LEU A 1 310 ? -0.443 11.457 3.988 1.00 95.56 310 LEU A C 1
ATOM 2239 O O . LEU A 1 310 ? 0.192 12.103 3.154 1.00 95.56 310 LEU A O 1
ATOM 2243 N N . VAL A 1 311 ? -0.356 10.131 4.105 1.00 95.75 311 VAL A N 1
ATOM 2244 C CA . VAL A 1 311 ? 0.481 9.294 3.236 1.00 95.75 311 VAL A CA 1
ATOM 2245 C C . VAL A 1 311 ? 0.034 9.423 1.782 1.00 95.75 311 VAL A C 1
ATOM 2247 O O . VAL A 1 311 ? 0.875 9.622 0.904 1.00 95.75 311 VAL A O 1
ATOM 2250 N N . GLU A 1 312 ? -1.272 9.392 1.521 1.00 94.25 312 GLU A N 1
ATOM 2251 C CA . GLU A 1 312 ? -1.840 9.576 0.186 1.00 94.25 312 GLU A CA 1
ATOM 2252 C C . GLU A 1 312 ? -1.489 10.953 -0.385 1.00 94.25 312 GLU A C 1
ATOM 2254 O O . GLU A 1 312 ? -0.941 11.041 -1.478 1.00 94.25 312 GLU A O 1
ATOM 2259 N N . ARG A 1 313 ? -1.684 12.041 0.371 1.00 89.69 313 ARG A N 1
ATOM 2260 C CA . ARG A 1 313 ? -1.350 13.399 -0.093 1.00 89.69 313 ARG A CA 1
ATOM 2261 C C . ARG A 1 313 ? 0.134 13.573 -0.427 1.00 89.69 313 ARG A C 1
ATOM 2263 O O . ARG A 1 313 ? 0.465 14.329 -1.339 1.00 89.69 313 ARG A O 1
ATOM 2270 N N . VAL A 1 314 ? 1.022 12.898 0.302 1.00 88.25 314 VAL A N 1
ATOM 2271 C CA . VAL A 1 314 ? 2.474 12.968 0.072 1.00 88.25 314 VAL A CA 1
ATOM 2272 C C . VAL A 1 314 ? 2.892 12.119 -1.132 1.00 88.25 314 VAL A C 1
ATOM 2274 O O . VAL A 1 314 ? 3.719 12.555 -1.930 1.00 88.25 314 VAL A O 1
ATOM 2277 N N . THR A 1 315 ? 2.327 10.922 -1.281 1.00 88.88 315 THR A N 1
ATOM 2278 C CA . THR A 1 315 ? 2.763 9.944 -2.295 1.00 88.88 315 THR A CA 1
ATOM 2279 C C . THR A 1 315 ? 1.975 10.017 -3.602 1.00 88.88 315 THR A C 1
ATOM 2281 O O . THR A 1 315 ? 2.518 9.714 -4.658 1.00 88.88 315 THR A O 1
ATOM 2284 N N . GLN A 1 316 ? 0.716 10.450 -3.573 1.00 91.00 316 GLN A N 1
ATOM 2285 C CA . GLN A 1 316 ? -0.218 10.450 -4.702 1.00 91.00 316 GLN A CA 1
ATOM 2286 C C . GLN A 1 316 ? -0.635 11.869 -5.123 1.00 91.00 316 GLN A C 1
ATOM 2288 O O . GLN A 1 316 ? -1.792 12.154 -5.409 1.00 91.00 316 GLN A O 1
ATOM 2293 N N . HIS A 1 317 ? 0.329 12.785 -5.222 1.00 84.06 317 HIS A N 1
ATOM 2294 C CA . HIS A 1 317 ? 0.082 14.193 -5.564 1.00 84.06 317 HIS A CA 1
ATOM 2295 C C . HIS A 1 317 ? -0.404 14.445 -7.019 1.00 84.06 317 HIS A C 1
ATOM 2297 O O . HIS A 1 317 ? -0.631 15.595 -7.391 1.00 84.06 317 HIS A O 1
ATOM 2303 N N . GLY A 1 318 ? -0.485 13.426 -7.888 1.00 88.38 318 GLY A N 1
ATOM 2304 C CA . GLY A 1 318 ? -1.050 13.525 -9.246 1.00 88.38 318 GLY A CA 1
ATOM 2305 C C . GLY A 1 318 ? -0.223 14.321 -10.270 1.00 88.38 318 GLY A C 1
ATOM 2306 O O . GLY A 1 318 ? -0.745 14.746 -11.296 1.00 88.38 318 GLY A O 1
ATOM 2307 N N . SER A 1 319 ? 1.071 14.541 -10.014 1.00 87.81 319 SER A N 1
ATOM 2308 C CA . SER A 1 319 ? 1.933 15.437 -10.804 1.00 87.81 319 SER A CA 1
ATOM 2309 C C . SER A 1 319 ? 3.067 14.654 -11.453 1.00 87.81 319 SER A C 1
ATOM 2311 O O . SER A 1 319 ? 4.007 14.248 -10.772 1.00 87.81 319 SER A O 1
ATOM 2313 N N . LEU A 1 320 ? 3.008 14.470 -12.775 1.00 87.75 320 LEU A N 1
ATOM 2314 C CA . LEU A 1 320 ? 4.042 13.747 -13.522 1.00 87.75 320 LEU A CA 1
ATOM 2315 C C . LEU A 1 320 ? 5.465 14.286 -13.264 1.00 87.75 320 LEU A C 1
ATOM 2317 O O . LEU A 1 320 ? 6.329 13.467 -12.966 1.00 87.75 320 LEU A O 1
ATOM 2321 N N . PRO A 1 321 ? 5.732 15.612 -13.265 1.00 87.12 321 PRO A N 1
ATOM 2322 C CA . PRO A 1 321 ? 7.071 16.132 -12.977 1.00 87.12 321 PRO A CA 1
ATOM 2323 C C . PRO A 1 321 ? 7.624 15.715 -11.614 1.00 87.12 321 PRO A C 1
ATOM 2325 O O . PRO A 1 321 ? 8.816 15.448 -11.498 1.00 87.12 321 PRO A O 1
ATOM 2328 N N . VAL A 1 322 ? 6.773 15.649 -10.586 1.00 87.75 322 VAL A N 1
ATOM 2329 C CA . VAL A 1 322 ? 7.210 15.246 -9.243 1.00 87.75 322 VAL A CA 1
ATOM 2330 C C . VAL A 1 322 ? 7.462 13.741 -9.208 1.00 87.75 322 VAL A C 1
ATOM 2332 O O . VAL A 1 322 ? 8.496 13.335 -8.697 1.00 87.75 322 VAL A O 1
ATOM 2335 N N . TYR A 1 323 ? 6.622 12.920 -9.849 1.00 91.12 323 TYR A N 1
ATOM 2336 C CA . TYR A 1 323 ? 6.887 11.482 -9.972 1.00 91.12 323 TYR A CA 1
ATOM 2337 C C . TYR A 1 323 ? 8.190 11.187 -10.712 1.00 91.12 323 TYR A C 1
ATOM 2339 O O . TYR A 1 323 ? 8.984 10.366 -10.260 1.00 91.12 323 TYR A O 1
ATOM 2347 N N . THR A 1 324 ? 8.441 11.882 -11.822 1.00 91.56 324 THR A N 1
ATOM 2348 C CA . THR A 1 324 ? 9.692 11.751 -12.571 1.00 91.56 324 THR A CA 1
ATOM 2349 C C . THR A 1 324 ? 10.884 12.214 -11.735 1.00 91.56 324 THR A C 1
ATOM 2351 O O . THR A 1 324 ? 11.894 11.519 -11.691 1.00 91.56 324 THR A O 1
ATOM 2354 N N . ALA A 1 325 ? 10.769 13.338 -11.020 1.00 90.31 325 ALA A N 1
ATOM 2355 C CA . ALA A 1 325 ? 11.815 13.813 -10.118 1.00 90.31 325 ALA A CA 1
ATOM 2356 C C . ALA A 1 325 ? 12.112 12.800 -9.002 1.00 90.31 325 ALA A C 1
ATOM 2358 O O . ALA A 1 325 ? 13.274 12.481 -8.771 1.00 90.31 325 ALA A O 1
ATOM 2359 N N . THR A 1 326 ? 11.083 12.243 -8.358 1.00 90.12 326 THR A N 1
ATOM 2360 C CA . THR A 1 326 ? 11.233 11.206 -7.331 1.00 90.12 326 THR A CA 1
ATOM 2361 C C . THR A 1 326 ? 11.893 9.954 -7.898 1.00 90.12 326 THR A C 1
ATOM 2363 O O . THR A 1 326 ? 12.821 9.440 -7.281 1.00 90.12 326 THR A O 1
ATOM 2366 N N . ALA A 1 327 ? 11.484 9.490 -9.082 1.00 92.44 327 ALA A N 1
ATOM 2367 C CA . ALA A 1 327 ? 12.094 8.331 -9.730 1.00 92.44 327 ALA A CA 1
ATOM 2368 C C . ALA A 1 327 ? 13.585 8.559 -10.031 1.00 92.44 327 ALA A C 1
ATOM 2370 O O . ALA A 1 327 ? 14.406 7.689 -9.747 1.00 92.44 327 ALA A O 1
ATOM 2371 N N . ILE A 1 328 ? 13.948 9.744 -10.538 1.00 93.38 328 ILE A N 1
ATOM 2372 C CA . ILE A 1 328 ? 15.348 10.110 -10.784 1.00 93.38 328 ILE A CA 1
ATOM 2373 C C . ILE A 1 328 ? 16.126 10.159 -9.468 1.00 93.38 328 ILE A C 1
ATOM 2375 O O . ILE A 1 328 ? 17.190 9.560 -9.375 1.00 93.38 328 ILE A O 1
ATOM 2379 N N . VAL A 1 329 ? 15.602 10.817 -8.431 1.00 91.06 329 VAL A N 1
ATOM 2380 C CA . VAL A 1 329 ? 16.271 10.897 -7.122 1.00 91.06 329 VAL A CA 1
ATOM 2381 C C . VAL A 1 329 ? 16.511 9.501 -6.547 1.00 91.06 329 VAL A C 1
ATOM 2383 O O . VAL A 1 329 ? 17.625 9.201 -6.124 1.00 91.06 329 VAL A O 1
ATOM 2386 N N . VAL A 1 330 ? 15.504 8.626 -6.590 1.00 92.75 330 VAL A N 1
ATOM 2387 C CA . VAL A 1 330 ? 15.622 7.237 -6.123 1.00 92.75 330 VAL A CA 1
ATOM 2388 C C . VAL A 1 330 ? 16.651 6.450 -6.941 1.00 92.75 330 VAL A C 1
ATOM 2390 O O . VAL A 1 330 ? 17.375 5.651 -6.360 1.00 92.75 330 VAL A O 1
ATOM 2393 N N . ALA A 1 331 ? 16.772 6.692 -8.250 1.00 90.81 331 ALA A N 1
ATOM 2394 C CA . ALA A 1 331 ? 17.783 6.052 -9.098 1.00 90.81 331 ALA A CA 1
ATOM 2395 C C . ALA A 1 331 ? 19.205 6.608 -8.881 1.00 90.81 331 ALA A C 1
ATOM 2397 O O . ALA A 1 331 ? 20.186 5.875 -8.995 1.00 90.81 331 ALA A O 1
ATOM 2398 N N . VAL A 1 332 ? 19.337 7.892 -8.538 1.00 92.25 332 VAL A N 1
ATOM 2399 C CA . VAL A 1 332 ? 20.634 8.561 -8.345 1.00 92.25 332 VAL A CA 1
ATOM 2400 C C . VAL A 1 332 ? 21.283 8.196 -7.014 1.00 92.25 332 VAL A C 1
ATOM 2402 O O . VAL A 1 332 ? 22.504 8.117 -6.945 1.00 92.25 332 VAL A O 1
ATOM 2405 N N . VAL A 1 333 ? 20.509 7.941 -5.957 1.00 90.56 333 VAL A N 1
ATOM 2406 C CA . VAL A 1 333 ? 21.057 7.537 -4.647 1.00 90.56 333 VAL A CA 1
ATOM 2407 C C . VAL A 1 333 ? 21.949 6.284 -4.727 1.00 90.56 333 VAL A C 1
ATOM 2409 O O . VAL A 1 333 ? 23.102 6.370 -4.297 1.00 90.56 333 VAL A O 1
ATOM 2412 N N . PRO A 1 334 ? 21.501 5.138 -5.280 1.00 89.94 334 PRO A N 1
ATOM 2413 C CA . PRO A 1 334 ? 22.361 3.967 -5.419 1.00 89.94 334 PRO A CA 1
ATOM 2414 C C . PRO A 1 334 ? 23.506 4.223 -6.401 1.00 89.94 334 PRO A C 1
ATOM 2416 O O . PRO A 1 334 ? 24.614 3.759 -6.158 1.00 89.94 334 PRO A O 1
ATOM 2419 N N . LEU A 1 335 ? 23.283 5.009 -7.460 1.00 87.75 335 LEU A N 1
ATOM 2420 C CA . LEU A 1 335 ? 24.340 5.395 -8.395 1.00 87.75 335 LEU A CA 1
ATOM 2421 C C . LEU A 1 335 ? 25.477 6.144 -7.680 1.00 87.75 335 LEU A C 1
ATOM 2423 O O . LEU A 1 335 ? 26.639 5.781 -7.829 1.00 87.75 335 LEU A O 1
ATOM 2427 N N . LEU A 1 336 ? 25.148 7.136 -6.849 1.00 88.44 336 LEU A N 1
ATOM 2428 C CA . LEU A 1 336 ? 26.116 7.865 -6.027 1.00 88.44 336 LEU A CA 1
ATOM 2429 C C . LEU A 1 336 ? 26.827 6.946 -5.031 1.00 88.44 336 LEU A C 1
ATOM 2431 O O . LEU A 1 336 ? 28.035 7.078 -4.851 1.00 88.44 336 LEU A O 1
ATOM 2435 N N . ALA A 1 337 ? 26.103 6.011 -4.410 1.00 88.38 337 ALA A N 1
ATOM 2436 C CA . ALA A 1 337 ? 26.691 5.040 -3.491 1.00 88.38 337 ALA A CA 1
ATOM 2437 C C . ALA A 1 337 ? 27.708 4.129 -4.199 1.00 88.38 337 ALA A C 1
ATOM 2439 O O . ALA A 1 337 ? 28.795 3.903 -3.672 1.00 88.38 337 ALA A O 1
ATOM 2440 N N . VAL A 1 338 ? 27.395 3.658 -5.411 1.00 85.19 338 VAL A N 1
ATOM 2441 C CA . VAL A 1 338 ? 28.310 2.846 -6.227 1.00 85.19 338 VAL A CA 1
ATOM 2442 C C . VAL A 1 338 ? 29.521 3.663 -6.666 1.00 85.19 338 VAL A C 1
ATOM 2444 O O . VAL A 1 338 ? 30.642 3.189 -6.511 1.00 85.19 338 VAL A O 1
ATOM 2447 N N . THR A 1 339 ? 29.331 4.892 -7.154 1.00 82.88 339 THR A N 1
ATOM 2448 C CA . THR A 1 339 ? 30.440 5.782 -7.535 1.00 82.88 339 THR A CA 1
ATOM 2449 C C . THR A 1 339 ? 31.351 6.077 -6.342 1.00 82.88 339 THR A C 1
ATOM 2451 O O . THR A 1 339 ? 32.569 6.033 -6.481 1.00 82.88 339 THR A O 1
ATOM 2454 N N . ALA A 1 340 ? 30.785 6.314 -5.154 1.00 83.56 340 ALA A N 1
ATOM 2455 C CA . ALA A 1 340 ? 31.555 6.524 -3.929 1.00 83.56 340 ALA A CA 1
ATOM 2456 C C . ALA A 1 340 ? 32.312 5.261 -3.483 1.00 83.56 340 ALA A C 1
ATOM 2458 O O . ALA A 1 340 ? 33.444 5.356 -3.016 1.00 83.56 340 ALA A O 1
ATOM 2459 N N . TYR A 1 341 ? 31.707 4.080 -3.644 1.00 84.50 341 TYR A N 1
ATOM 2460 C CA . TYR A 1 341 ? 32.334 2.798 -3.320 1.00 84.50 341 TYR A CA 1
ATOM 2461 C C . TYR A 1 341 ? 33.441 2.405 -4.311 1.00 84.50 341 TYR A C 1
ATOM 2463 O O . TYR A 1 341 ? 34.438 1.805 -3.921 1.00 84.50 341 TYR A O 1
ATOM 2471 N N . ALA A 1 342 ? 33.281 2.736 -5.594 1.00 77.94 342 ALA A N 1
ATOM 2472 C CA . ALA A 1 342 ? 34.157 2.293 -6.675 1.00 77.94 342 ALA A CA 1
ATOM 2473 C C . ALA A 1 342 ? 35.569 2.916 -6.663 1.00 77.94 342 ALA A C 1
ATOM 2475 O O . ALA A 1 342 ? 36.428 2.426 -7.399 1.00 77.94 342 ALA A O 1
ATOM 2476 N N . GLY A 1 343 ? 35.824 3.917 -5.812 1.00 74.44 343 GLY A N 1
ATOM 2477 C CA . GLY A 1 343 ? 37.142 4.513 -5.578 1.00 74.44 343 GLY A CA 1
ATOM 2478 C C . GLY A 1 343 ? 37.268 5.963 -6.072 1.00 74.44 343 GLY A C 1
ATOM 2479 O O . GLY A 1 343 ? 36.377 6.479 -6.746 1.00 74.44 343 GLY A O 1
ATOM 2480 N N . PRO A 1 344 ? 38.360 6.664 -5.713 1.00 73.06 344 PRO A N 1
ATOM 2481 C CA . PRO A 1 344 ? 38.551 8.064 -6.077 1.00 73.06 344 PRO A CA 1
ATOM 2482 C C . PRO A 1 344 ? 38.813 8.246 -7.580 1.00 73.06 344 PRO A C 1
ATOM 2484 O O . PRO A 1 344 ? 39.610 7.529 -8.178 1.00 73.06 344 PRO A O 1
ATOM 2487 N N . LEU A 1 345 ? 38.232 9.301 -8.160 1.00 69.56 345 LEU A N 1
ATOM 2488 C CA . LEU A 1 345 ? 38.440 9.733 -9.555 1.00 69.56 345 LEU A CA 1
ATOM 2489 C C . LEU A 1 345 ? 39.868 10.261 -9.838 1.00 69.56 345 LEU A C 1
ATOM 2491 O O . LEU A 1 345 ? 40.152 10.708 -10.942 1.00 69.56 345 LEU A O 1
ATOM 2495 N N . ALA A 1 346 ? 40.760 10.267 -8.844 1.00 61.56 346 ALA A N 1
ATOM 2496 C CA . ALA A 1 346 ? 42.081 10.894 -8.929 1.00 61.56 346 ALA A CA 1
ATOM 2497 C C . ALA A 1 346 ? 43.102 10.107 -9.774 1.00 61.56 346 ALA A C 1
ATOM 2499 O O . ALA A 1 346 ? 44.100 10.683 -10.189 1.00 61.56 346 ALA A O 1
ATOM 2500 N N . ASN A 1 347 ? 42.843 8.825 -10.050 1.00 63.53 347 ASN A N 1
ATOM 2501 C CA . ASN A 1 347 ? 43.744 7.943 -10.806 1.00 63.53 347 ASN A CA 1
ATOM 2502 C C . ASN A 1 347 ? 43.276 7.715 -12.256 1.00 63.53 347 ASN A C 1
ATOM 2504 O O . ASN A 1 347 ? 43.617 6.703 -12.859 1.00 63.53 347 ASN A O 1
ATOM 2508 N N . LEU A 1 348 ? 42.429 8.598 -12.792 1.00 67.88 348 LEU A N 1
ATOM 2509 C CA . LEU A 1 348 ? 41.928 8.474 -14.159 1.00 67.88 348 LEU A CA 1
ATOM 2510 C C . LEU A 1 348 ? 42.967 9.032 -15.138 1.00 67.88 348 LEU A C 1
ATOM 2512 O O . LEU A 1 348 ? 43.215 10.238 -15.158 1.00 67.88 348 LEU A O 1
ATOM 2516 N N . GLU A 1 349 ? 43.523 8.175 -15.987 1.00 68.00 349 GLU A N 1
ATOM 2517 C CA . GLU A 1 349 ? 44.222 8.627 -17.186 1.00 68.00 349 GLU A CA 1
ATOM 2518 C C . GLU A 1 349 ? 43.165 9.010 -18.227 1.00 68.00 349 GLU A C 1
ATOM 2520 O O . GLU A 1 349 ? 42.370 8.184 -18.671 1.00 68.00 349 GLU A O 1
ATOM 2525 N N . VAL A 1 350 ? 43.084 10.302 -18.553 1.00 68.75 350 VAL A N 1
ATOM 2526 C CA . VAL A 1 350 ? 42.174 10.813 -19.583 1.00 68.75 350 VAL A CA 1
ATOM 2527 C C . VAL A 1 350 ? 43.017 11.221 -20.776 1.00 68.75 350 VAL A C 1
ATOM 2529 O O . VAL A 1 350 ? 43.541 12.334 -20.830 1.00 68.75 350 VAL A O 1
ATOM 2532 N N . GLU A 1 351 ? 43.153 10.317 -21.738 1.00 70.44 351 GLU A N 1
ATOM 2533 C CA . GLU A 1 351 ? 43.739 10.651 -23.029 1.00 70.44 351 GLU A CA 1
ATOM 2534 C C . GLU A 1 351 ? 42.673 11.366 -23.872 1.00 70.44 351 GLU A C 1
ATOM 2536 O O . GLU A 1 351 ? 41.667 10.787 -24.282 1.00 70.44 351 GLU A O 1
ATOM 2541 N N . ALA A 1 352 ? 42.834 12.678 -24.044 1.00 70.88 352 ALA A N 1
ATOM 2542 C CA . ALA A 1 352 ? 41.856 13.510 -24.733 1.00 70.88 352 ALA A CA 1
ATOM 2543 C C . ALA A 1 352 ? 42.283 13.735 -26.185 1.00 70.88 352 ALA A C 1
ATOM 2545 O O . ALA A 1 352 ? 43.044 14.661 -26.470 1.00 70.88 352 ALA A O 1
ATOM 2546 N N . ASP A 1 353 ? 41.757 12.930 -27.113 1.00 88.50 353 ASP A N 1
ATOM 2547 C CA . ASP A 1 353 ? 41.849 13.260 -28.536 1.00 88.50 353 ASP A CA 1
ATOM 2548 C C . ASP A 1 353 ? 41.113 14.600 -28.787 1.00 88.50 353 ASP A C 1
ATOM 2550 O O . ASP A 1 353 ? 39.900 14.692 -28.538 1.00 88.50 353 ASP A O 1
ATOM 2554 N N . PRO A 1 354 ? 41.804 15.647 -29.289 1.00 90.12 354 PRO A N 1
ATOM 2555 C CA . PRO A 1 354 ? 41.199 16.949 -29.562 1.00 90.12 354 PRO A CA 1
ATOM 2556 C C . PRO A 1 354 ? 39.981 16.891 -30.496 1.00 90.12 354 PRO A C 1
ATOM 2558 O O . PRO A 1 354 ? 39.051 17.688 -30.348 1.00 90.12 354 PRO A O 1
ATOM 2561 N N . LEU A 1 355 ? 39.961 15.957 -31.449 1.00 92.06 355 LEU A N 1
ATOM 2562 C CA . LEU A 1 355 ? 38.855 15.763 -32.379 1.00 92.06 355 LEU A CA 1
ATOM 2563 C C . LEU A 1 355 ? 37.626 15.184 -31.668 1.00 92.06 355 LEU A C 1
ATOM 2565 O O . LEU A 1 355 ? 36.515 15.687 -31.855 1.00 92.06 355 LEU A O 1
ATOM 2569 N N . VAL A 1 356 ? 37.819 14.185 -30.802 1.00 90.88 356 VAL A N 1
ATOM 2570 C CA . VAL A 1 356 ? 36.740 13.603 -29.983 1.00 90.88 356 VAL A CA 1
ATOM 2571 C C . VAL A 1 356 ? 36.197 14.643 -29.004 1.00 90.88 356 VAL A C 1
ATOM 2573 O O . VAL A 1 356 ? 34.981 14.782 -28.860 1.00 90.88 356 VAL A O 1
ATOM 2576 N N . ALA A 1 357 ? 37.074 15.444 -28.394 1.00 90.81 357 ALA A N 1
ATOM 2577 C CA . ALA A 1 357 ? 36.678 16.549 -27.526 1.00 90.81 357 ALA A CA 1
ATOM 2578 C C . ALA A 1 357 ? 35.836 17.599 -28.275 1.00 90.81 357 ALA A C 1
ATOM 2580 O O . ALA A 1 357 ? 34.823 18.067 -27.749 1.00 90.81 357 ALA A O 1
ATOM 2581 N N . ALA A 1 358 ? 36.196 17.935 -29.518 1.00 92.44 358 ALA A N 1
ATOM 2582 C CA . ALA A 1 358 ? 35.413 18.843 -30.354 1.00 92.44 358 ALA A CA 1
ATOM 2583 C C . ALA A 1 358 ? 34.023 18.270 -30.689 1.00 92.44 358 ALA A C 1
ATOM 2585 O O . ALA A 1 358 ? 33.023 18.984 -30.582 1.00 92.44 358 ALA A O 1
ATOM 2586 N N . MET A 1 359 ? 33.929 16.981 -31.033 1.00 94.12 359 MET A N 1
ATOM 2587 C CA . MET A 1 359 ? 32.642 16.313 -31.273 1.00 94.12 359 MET A CA 1
ATOM 2588 C C . MET A 1 359 ? 31.773 16.286 -30.007 1.00 94.12 359 MET A C 1
ATOM 2590 O O . MET A 1 359 ? 30.595 16.646 -30.057 1.00 94.12 359 MET A O 1
ATOM 2594 N N . ALA A 1 360 ? 32.352 15.944 -28.854 1.00 91.81 360 ALA A N 1
ATOM 2595 C CA . ALA A 1 360 ? 31.662 15.967 -27.566 1.00 91.81 360 ALA A CA 1
ATOM 2596 C C . ALA A 1 360 ? 31.192 17.383 -27.185 1.00 91.81 360 ALA A C 1
ATOM 2598 O O . ALA A 1 360 ? 30.084 17.550 -26.670 1.00 91.81 360 ALA A O 1
ATOM 2599 N N . ALA A 1 361 ? 31.979 18.418 -27.497 1.00 93.19 361 ALA A N 1
ATOM 2600 C CA . ALA A 1 361 ? 31.580 19.808 -27.302 1.00 93.19 361 ALA A CA 1
ATOM 2601 C C . ALA A 1 361 ? 30.360 20.176 -28.159 1.00 93.19 361 ALA A C 1
ATOM 2603 O O . ALA A 1 361 ? 29.442 20.821 -27.653 1.00 93.19 361 ALA A O 1
ATOM 2604 N N . VAL A 1 362 ? 30.288 19.725 -29.419 1.00 94.38 362 VAL A N 1
ATOM 2605 C CA . VAL A 1 362 ? 29.098 19.918 -30.271 1.00 94.38 362 VAL A CA 1
ATOM 2606 C C . VAL A 1 362 ? 27.862 19.267 -29.643 1.00 94.38 362 VAL A C 1
ATOM 2608 O O . VAL A 1 362 ? 26.812 19.910 -29.564 1.00 94.38 362 VAL A O 1
ATOM 2611 N N . VAL A 1 363 ? 27.986 18.037 -29.131 1.00 96.25 363 VAL A N 1
ATOM 2612 C CA . VAL A 1 363 ? 26.895 17.340 -28.426 1.00 96.25 363 VAL A CA 1
ATOM 2613 C C . VAL A 1 363 ? 26.462 18.113 -27.177 1.00 96.25 363 VAL A C 1
ATOM 2615 O O . VAL A 1 363 ? 25.271 18.375 -26.995 1.00 96.25 363 VAL A O 1
ATOM 2618 N N . GLY A 1 364 ? 27.414 18.541 -26.344 1.00 95.00 364 GLY A N 1
ATOM 2619 C CA . GLY A 1 364 ? 27.147 19.301 -25.122 1.00 95.00 364 GLY A CA 1
ATOM 2620 C C . GLY A 1 364 ? 26.482 20.654 -25.388 1.00 95.00 364 GLY A C 1
ATOM 2621 O O . GLY A 1 364 ? 25.502 21.005 -24.727 1.00 95.00 364 GLY A O 1
ATOM 2622 N N . ILE A 1 365 ? 26.955 21.393 -26.397 1.00 95.44 365 ILE A N 1
ATOM 2623 C CA . ILE A 1 365 ? 26.359 22.666 -26.829 1.00 95.44 365 ILE A CA 1
ATOM 2624 C C . ILE A 1 365 ? 24.938 22.436 -27.352 1.00 95.44 365 ILE A C 1
ATOM 2626 O O . ILE A 1 365 ? 24.032 23.184 -26.982 1.00 95.44 365 ILE A O 1
ATOM 2630 N N . GLY A 1 366 ? 24.719 21.400 -28.168 1.00 95.19 366 GLY A N 1
ATOM 2631 C CA . GLY A 1 366 ? 23.396 21.032 -28.679 1.00 95.19 366 GLY A CA 1
ATOM 2632 C C . GLY A 1 366 ? 22.411 20.694 -27.557 1.00 95.19 366 GLY A C 1
ATOM 2633 O O . GLY A 1 366 ? 21.319 21.261 -27.502 1.00 95.19 366 GLY A O 1
ATOM 2634 N N . ALA A 1 367 ? 22.817 19.860 -26.598 1.00 94.25 367 ALA A N 1
ATOM 2635 C CA . ALA A 1 367 ? 22.002 19.508 -25.435 1.00 94.25 367 ALA A CA 1
ATOM 2636 C C . ALA A 1 367 ? 21.679 20.734 -24.558 1.00 94.25 367 ALA A C 1
ATOM 2638 O O . ALA A 1 367 ? 20.523 20.954 -24.184 1.00 94.25 367 ALA A O 1
ATOM 2639 N N . PHE A 1 368 ? 22.673 21.585 -24.282 1.00 93.69 368 PHE A N 1
ATOM 2640 C CA . PHE A 1 368 ? 22.477 22.817 -23.517 1.00 93.69 368 PHE A CA 1
ATOM 2641 C C . PHE A 1 368 ? 21.543 23.801 -24.239 1.00 93.69 368 PHE A C 1
ATOM 2643 O O . PHE A 1 368 ? 20.631 24.368 -23.629 1.00 93.69 368 PHE A O 1
ATOM 2650 N N . ALA A 1 369 ? 21.722 23.978 -25.550 1.00 93.94 369 ALA A N 1
ATOM 2651 C CA . ALA A 1 369 ? 20.863 24.816 -26.377 1.00 93.94 369 ALA A CA 1
ATOM 2652 C C . ALA A 1 369 ? 19.424 24.281 -26.425 1.00 93.94 369 ALA A C 1
ATOM 2654 O O . ALA A 1 369 ? 18.480 25.070 -26.332 1.00 93.94 369 ALA A O 1
ATOM 2655 N N . ALA A 1 370 ? 19.240 22.958 -26.498 1.00 92.00 370 ALA A N 1
ATOM 2656 C CA . ALA A 1 370 ? 17.927 22.325 -26.445 1.00 92.00 370 ALA A CA 1
ATOM 2657 C C . ALA A 1 370 ? 17.230 22.581 -25.099 1.00 92.00 370 ALA A C 1
ATOM 2659 O O . ALA A 1 370 ? 16.065 22.986 -25.099 1.00 92.00 370 ALA A O 1
ATOM 2660 N N . ALA A 1 371 ? 17.950 22.438 -23.979 1.00 90.12 371 ALA A N 1
ATOM 2661 C CA . ALA A 1 371 ? 17.438 22.665 -22.624 1.00 90.12 371 ALA A CA 1
ATOM 2662 C C . ALA A 1 371 ? 17.094 24.139 -22.337 1.00 90.12 371 ALA A C 1
ATOM 2664 O O . ALA A 1 371 ? 16.157 24.434 -21.597 1.00 90.12 371 ALA A O 1
ATOM 2665 N N . ARG A 1 372 ? 17.831 25.087 -22.931 1.00 88.50 372 ARG A N 1
ATOM 2666 C CA . ARG A 1 372 ? 17.562 26.534 -22.812 1.00 88.50 372 ARG A CA 1
ATOM 2667 C C . ARG A 1 372 ? 16.567 27.061 -23.841 1.00 88.50 372 ARG A C 1
ATOM 2669 O O . ARG A 1 372 ? 16.165 28.228 -23.766 1.00 88.50 372 ARG A O 1
ATOM 2676 N N . SER A 1 373 ? 16.190 26.245 -24.820 1.00 88.56 373 SER A N 1
ATOM 2677 C CA . SER A 1 373 ? 15.353 26.699 -25.916 1.00 88.56 373 SER A CA 1
ATOM 2678 C C . SER A 1 373 ? 13.956 27.084 -25.435 1.00 88.56 373 SER A C 1
ATOM 2680 O O . SER A 1 373 ? 13.241 26.311 -24.808 1.00 88.56 373 SER A O 1
ATOM 2682 N N . ARG A 1 374 ? 13.522 28.285 -25.823 1.00 82.62 374 ARG A N 1
ATOM 2683 C CA . ARG A 1 374 ? 12.159 28.781 -25.573 1.00 82.62 374 ARG A CA 1
ATOM 2684 C C . ARG A 1 374 ? 11.163 28.375 -26.658 1.00 82.62 374 ARG A C 1
ATOM 2686 O O . ARG A 1 374 ? 9.969 28.621 -26.508 1.00 82.62 374 ARG A O 1
ATOM 2693 N N . THR A 1 375 ? 11.638 27.811 -27.770 1.00 85.00 375 THR A N 1
ATOM 2694 C CA . THR A 1 375 ? 10.787 27.388 -28.888 1.00 85.00 375 THR A CA 1
ATOM 2695 C C . THR A 1 375 ? 11.057 25.939 -29.268 1.00 85.00 375 THR A C 1
ATOM 2697 O O . THR A 1 375 ? 12.191 25.458 -29.253 1.00 85.00 375 THR A O 1
ATOM 2700 N N . ARG A 1 376 ? 9.993 25.232 -29.649 1.00 84.69 376 ARG A N 1
ATOM 2701 C CA . ARG A 1 376 ? 10.061 23.806 -29.984 1.00 84.69 376 ARG A CA 1
ATOM 2702 C C . ARG A 1 376 ? 10.961 23.524 -31.193 1.00 84.69 376 ARG A C 1
ATOM 2704 O O . ARG A 1 376 ? 11.754 22.596 -31.153 1.00 84.69 376 ARG A O 1
ATOM 2711 N N . ILE A 1 377 ? 10.901 24.375 -32.222 1.00 85.75 377 ILE A N 1
ATOM 2712 C CA . ILE A 1 377 ? 11.722 24.242 -33.440 1.00 85.75 377 ILE A CA 1
ATOM 2713 C C . ILE A 1 377 ? 13.215 24.379 -33.119 1.00 85.75 377 ILE A C 1
ATOM 2715 O O . ILE A 1 377 ? 14.009 23.564 -33.573 1.00 85.75 377 ILE A O 1
ATOM 2719 N N . ARG A 1 378 ? 13.601 25.369 -32.299 1.00 88.94 378 ARG A N 1
ATOM 2720 C CA . ARG A 1 378 ? 15.001 25.525 -31.869 1.00 88.94 378 ARG A CA 1
ATOM 2721 C C . ARG A 1 378 ? 15.462 24.348 -31.009 1.00 88.94 378 ARG A C 1
ATOM 2723 O O . ARG A 1 378 ? 16.599 23.927 -31.152 1.00 88.94 378 ARG A O 1
ATOM 2730 N N . SER A 1 379 ? 14.582 23.810 -30.159 1.00 89.62 379 SER A N 1
ATOM 2731 C CA . SER A 1 379 ? 14.893 22.646 -29.320 1.00 89.62 379 SER A CA 1
ATOM 2732 C C . SER A 1 379 ? 15.166 21.402 -30.169 1.00 89.62 379 SER A C 1
ATOM 2734 O O . SER A 1 379 ? 16.204 20.776 -30.001 1.00 89.62 379 SER A O 1
ATOM 2736 N N . VAL A 1 380 ? 14.305 21.109 -31.150 1.00 90.94 380 VAL A N 1
ATOM 2737 C CA . VAL A 1 380 ? 14.502 19.973 -32.065 1.00 90.94 380 VAL A CA 1
ATOM 2738 C C . VAL A 1 380 ? 15.715 20.163 -32.970 1.00 90.94 380 VAL A C 1
ATOM 2740 O O . VAL A 1 380 ? 16.458 19.215 -33.172 1.00 90.94 380 VAL A O 1
ATOM 2743 N N . ALA A 1 381 ? 15.969 21.374 -33.473 1.00 91.00 381 ALA A N 1
ATOM 2744 C CA . ALA A 1 381 ? 17.174 21.639 -34.260 1.00 91.00 381 ALA A CA 1
ATOM 2745 C C . ALA A 1 381 ? 18.462 21.443 -33.435 1.00 91.00 381 ALA A C 1
ATOM 2747 O O . ALA A 1 381 ? 19.431 20.874 -33.930 1.00 91.00 381 ALA A O 1
ATOM 2748 N N . ALA A 1 382 ? 18.464 21.885 -32.174 1.00 93.25 382 ALA A N 1
ATOM 2749 C CA . ALA A 1 382 ? 19.590 21.705 -31.263 1.00 93.25 382 ALA A CA 1
ATOM 2750 C C . ALA A 1 382 ? 19.797 20.231 -30.870 1.00 93.25 382 ALA A C 1
ATOM 2752 O O . ALA A 1 382 ? 20.937 19.773 -30.814 1.00 93.25 382 ALA A O 1
ATOM 2753 N N . LEU A 1 383 ? 18.709 19.480 -30.665 1.00 91.25 383 LEU A N 1
ATOM 2754 C CA . LEU A 1 383 ? 18.761 18.034 -30.444 1.00 91.25 383 LEU A CA 1
ATOM 2755 C C . LEU A 1 383 ? 19.302 17.301 -31.683 1.00 91.25 383 LEU A C 1
ATOM 2757 O O . LEU A 1 383 ? 20.185 16.464 -31.541 1.00 91.25 383 LEU A O 1
ATOM 2761 N N . GLY A 1 384 ? 18.882 17.713 -32.884 1.00 92.88 384 GLY A N 1
ATOM 2762 C CA . GLY A 1 384 ? 19.417 17.222 -34.156 1.00 92.88 384 GLY A CA 1
ATOM 2763 C C . GLY A 1 384 ? 20.923 17.414 -34.285 1.00 92.88 384 GLY A C 1
ATOM 2764 O O . GLY A 1 384 ? 21.642 16.478 -34.625 1.00 92.88 384 GLY A O 1
ATOM 2765 N N . ALA A 1 385 ? 21.427 18.605 -33.951 1.00 92.75 385 ALA A N 1
ATOM 2766 C CA . ALA A 1 385 ? 22.865 18.864 -33.935 1.00 92.75 385 ALA A CA 1
ATOM 2767 C C . ALA A 1 385 ? 23.611 17.938 -32.954 1.00 92.75 385 ALA A C 1
ATOM 2769 O O . ALA A 1 385 ? 24.680 17.431 -33.290 1.00 92.75 385 ALA A O 1
ATOM 2770 N N . ALA A 1 386 ? 23.032 17.669 -31.778 1.00 94.88 386 ALA A N 1
ATOM 2771 C CA . ALA A 1 386 ? 23.596 16.713 -30.829 1.00 94.88 386 ALA A CA 1
ATOM 2772 C C . ALA A 1 386 ? 23.576 15.271 -31.375 1.00 94.88 386 ALA A C 1
ATOM 2774 O O . ALA A 1 386 ? 24.589 14.582 -31.293 1.00 94.88 386 ALA A O 1
ATOM 2775 N N . GLY A 1 387 ? 22.480 14.829 -32.000 1.00 94.69 387 GLY A N 1
ATOM 2776 C CA . GLY A 1 387 ? 22.364 13.495 -32.600 1.00 94.69 387 GLY A CA 1
ATOM 2777 C C . GLY A 1 387 ? 23.350 13.248 -33.750 1.00 94.69 387 GLY A C 1
ATOM 2778 O O . GLY A 1 387 ? 23.977 12.186 -33.818 1.00 94.69 387 GLY A O 1
ATOM 2779 N N . PHE A 1 388 ? 23.572 14.244 -34.613 1.00 94.12 388 PHE A N 1
ATOM 2780 C CA . PHE A 1 388 ? 24.622 14.179 -35.638 1.00 94.12 388 PHE A CA 1
ATOM 2781 C C . PHE A 1 388 ? 26.034 14.245 -35.037 1.00 94.12 388 PHE A C 1
ATOM 2783 O O . PHE A 1 388 ? 26.933 13.577 -35.541 1.00 94.12 388 PHE A O 1
ATOM 2790 N N . GLY A 1 389 ? 26.238 14.968 -33.930 1.00 95.31 389 GLY A N 1
ATOM 2791 C CA . GLY A 1 389 ? 27.488 14.907 -33.166 1.00 95.31 389 GLY A CA 1
ATOM 2792 C C . GLY A 1 389 ? 27.789 13.492 -32.657 1.00 95.31 389 GLY A C 1
ATOM 2793 O O . GLY A 1 389 ? 28.895 12.995 -32.848 1.00 95.31 389 GLY A O 1
ATOM 2794 N N . ILE A 1 390 ? 26.784 12.799 -32.110 1.00 96.25 390 ILE A N 1
ATOM 2795 C CA . ILE A 1 390 ? 26.893 11.390 -31.684 1.00 96.25 390 ILE A CA 1
ATOM 2796 C C . ILE A 1 390 ? 27.196 10.470 -32.877 1.00 96.25 390 ILE A C 1
ATOM 2798 O O . ILE A 1 390 ? 28.014 9.562 -32.762 1.00 96.25 390 ILE A O 1
ATOM 2802 N N . THR A 1 391 ? 26.600 10.731 -34.044 1.00 96.62 391 THR A N 1
ATOM 2803 C CA . THR A 1 391 ? 26.898 9.982 -35.279 1.00 96.62 391 THR A CA 1
ATOM 2804 C C . THR A 1 391 ? 28.384 10.051 -35.638 1.00 96.62 391 THR A C 1
ATOM 2806 O O . THR A 1 391 ? 28.984 9.033 -35.981 1.00 96.62 391 THR A O 1
ATOM 2809 N N . LEU A 1 392 ? 28.989 11.241 -35.550 1.00 95.56 392 LEU A N 1
ATOM 2810 C CA . LEU A 1 392 ? 30.416 11.421 -35.825 1.00 95.56 392 LEU A CA 1
ATOM 2811 C C . LEU A 1 392 ? 31.289 10.682 -34.806 1.00 95.56 392 LEU A C 1
ATOM 2813 O O . LEU A 1 392 ? 32.288 10.085 -35.199 1.00 95.56 392 LEU A O 1
ATOM 2817 N N . ILE A 1 393 ? 30.881 10.661 -33.534 1.00 94.88 393 ILE A N 1
ATOM 2818 C CA . ILE A 1 393 ? 31.560 9.896 -32.480 1.00 94.88 393 ILE A CA 1
ATOM 2819 C C . ILE A 1 393 ? 31.527 8.394 -32.803 1.00 94.88 393 ILE A C 1
ATOM 2821 O O . ILE A 1 393 ? 32.570 7.747 -32.773 1.00 94.88 393 ILE A O 1
ATOM 2825 N N . PHE A 1 394 ? 30.372 7.835 -33.181 1.00 96.06 394 PHE A N 1
ATOM 2826 C CA . PHE A 1 394 ? 30.290 6.424 -33.583 1.00 96.06 394 PHE A CA 1
ATOM 2827 C C . PHE A 1 394 ? 31.163 6.105 -34.794 1.00 96.06 394 PHE A C 1
ATOM 2829 O O . PHE A 1 394 ? 31.826 5.070 -34.814 1.00 96.06 394 PHE A O 1
ATOM 2836 N N . LEU A 1 395 ? 31.204 6.996 -35.786 1.00 94.88 395 LEU A N 1
ATOM 2837 C CA . LEU A 1 395 ? 32.055 6.806 -36.956 1.00 94.88 395 LEU A CA 1
ATOM 2838 C C . LEU A 1 395 ? 33.544 6.835 -36.586 1.00 94.88 395 LEU A C 1
ATOM 2840 O O . LEU A 1 395 ? 34.302 6.003 -37.078 1.00 94.88 395 LEU A O 1
ATOM 2844 N N . TYR A 1 396 ? 33.945 7.755 -35.704 1.00 95.00 396 TYR A N 1
ATOM 2845 C CA . TYR A 1 396 ? 35.316 7.859 -35.206 1.00 95.00 396 TYR A CA 1
ATOM 2846 C C . TYR A 1 396 ? 35.753 6.576 -34.480 1.00 95.00 396 TYR A C 1
ATOM 2848 O O . TYR A 1 396 ? 36.833 6.059 -34.746 1.00 95.00 396 TYR A O 1
ATOM 2856 N N . PHE A 1 397 ? 34.886 6.002 -33.640 1.00 92.44 397 PHE A N 1
ATOM 2857 C CA . PHE A 1 397 ? 35.156 4.748 -32.924 1.00 92.44 397 PHE A CA 1
ATOM 2858 C C . PHE A 1 397 ? 34.918 3.474 -33.759 1.00 92.44 397 PHE A C 1
ATOM 2860 O O . PHE A 1 397 ? 34.867 2.377 -33.209 1.00 92.44 397 PHE A O 1
ATOM 2867 N N . GLY A 1 398 ? 34.776 3.587 -35.085 1.00 93.44 398 GLY A N 1
ATOM 2868 C CA . GLY A 1 398 ? 34.681 2.424 -35.973 1.00 93.44 398 GLY A CA 1
ATOM 2869 C C . GLY A 1 398 ? 33.359 1.659 -35.883 1.00 93.44 398 GLY A C 1
ATOM 2870 O O . GLY A 1 398 ? 33.322 0.476 -36.210 1.00 93.44 398 GLY A O 1
ATOM 2871 N N . ALA A 1 399 ? 32.268 2.321 -35.483 1.00 95.06 399 ALA A N 1
ATOM 2872 C CA . ALA A 1 399 ? 30.918 1.761 -35.413 1.00 95.06 399 ALA A CA 1
ATOM 2873 C C . ALA A 1 399 ? 30.007 2.312 -36.540 1.00 95.06 399 ALA A C 1
ATOM 2875 O O . ALA A 1 399 ? 29.074 3.080 -36.277 1.00 95.06 399 ALA A O 1
ATOM 2876 N N . PRO A 1 400 ? 30.247 1.952 -37.818 1.00 94.44 400 PRO A N 1
ATOM 2877 C CA . PRO A 1 400 ? 29.521 2.507 -38.962 1.00 94.44 400 PRO A CA 1
ATOM 2878 C C . PRO A 1 400 ? 28.029 2.135 -38.985 1.00 94.44 400 PRO A C 1
ATOM 2880 O O . PRO A 1 400 ? 27.216 2.970 -39.377 1.00 94.44 400 PRO A O 1
ATOM 2883 N N . ASP A 1 401 ? 27.646 0.935 -38.535 1.00 92.94 401 ASP A N 1
ATOM 2884 C CA . ASP A 1 401 ? 26.237 0.514 -38.445 1.00 92.94 401 ASP A CA 1
ATOM 2885 C C . ASP A 1 401 ? 25.440 1.375 -37.452 1.00 92.94 401 ASP A C 1
ATOM 2887 O O . ASP A 1 401 ? 24.339 1.848 -37.763 1.00 92.94 401 ASP A O 1
ATOM 2891 N N . LEU A 1 402 ? 26.032 1.658 -36.284 1.00 94.94 402 LEU A N 1
ATOM 2892 C CA . LEU A 1 402 ? 25.464 2.558 -35.275 1.00 94.94 402 LEU A CA 1
ATOM 2893 C C . LEU A 1 402 ? 25.403 3.999 -35.793 1.00 94.94 402 LEU A C 1
ATOM 2895 O O . LEU A 1 402 ? 24.415 4.695 -35.577 1.00 94.94 402 LEU A O 1
ATOM 2899 N N . ALA A 1 403 ? 26.430 4.454 -36.513 1.00 96.56 403 ALA A N 1
ATOM 2900 C CA . ALA A 1 403 ? 26.436 5.787 -37.106 1.00 96.56 403 ALA A CA 1
ATOM 2901 C C . ALA A 1 403 ? 25.301 5.955 -38.138 1.00 96.56 403 ALA A C 1
ATOM 2903 O O . ALA A 1 403 ? 24.558 6.938 -38.097 1.00 96.56 403 ALA A O 1
ATOM 2904 N N . MET A 1 404 ? 25.113 4.983 -39.039 1.00 94.12 404 MET A N 1
ATOM 2905 C CA . MET A 1 404 ? 24.038 5.031 -40.038 1.00 94.12 404 MET A CA 1
ATOM 2906 C C . MET A 1 404 ? 22.651 4.990 -39.399 1.00 94.12 404 MET A C 1
ATOM 2908 O O . MET A 1 404 ? 21.784 5.785 -39.768 1.00 94.12 404 MET A O 1
ATOM 2912 N N . THR A 1 405 ? 22.435 4.094 -38.432 1.00 94.50 405 THR A N 1
ATOM 2913 C CA . THR A 1 405 ? 21.164 4.038 -37.696 1.00 94.50 405 THR A CA 1
ATOM 2914 C C . THR A 1 405 ? 20.896 5.340 -36.955 1.00 94.50 405 THR A C 1
ATOM 2916 O O . THR A 1 405 ? 19.817 5.904 -37.124 1.00 94.50 405 THR A O 1
ATOM 2919 N N . GLN A 1 406 ? 21.873 5.872 -36.219 1.00 96.31 406 GLN A N 1
ATOM 2920 C CA . GLN A 1 406 ? 21.732 7.121 -35.471 1.00 96.31 406 GLN A CA 1
ATOM 2921 C C . GLN A 1 406 ? 21.349 8.295 -36.379 1.00 96.31 406 GLN A C 1
ATOM 2923 O O . GLN A 1 406 ? 20.379 8.995 -36.094 1.00 96.31 406 GLN A O 1
ATOM 2928 N N . ALA A 1 407 ? 22.043 8.489 -37.505 1.00 95.56 407 ALA A N 1
ATOM 2929 C CA . ALA A 1 407 ? 21.740 9.574 -38.439 1.00 95.56 407 ALA A CA 1
ATOM 2930 C C . ALA A 1 407 ? 20.324 9.471 -39.031 1.00 95.56 407 ALA A C 1
ATOM 2932 O O . ALA A 1 407 ? 19.621 10.477 -39.181 1.00 95.56 407 ALA A O 1
ATOM 2933 N N . LEU A 1 408 ? 19.890 8.257 -39.378 1.00 95.19 408 LEU A N 1
ATOM 2934 C CA . LEU A 1 408 ? 18.569 8.024 -39.960 1.00 95.19 408 LEU A CA 1
ATOM 2935 C C . LEU A 1 408 ? 17.451 8.172 -38.927 1.00 95.19 408 LEU A C 1
ATOM 2937 O O . LEU A 1 408 ? 16.431 8.798 -39.225 1.00 95.19 408 LEU A O 1
ATOM 2941 N N . VAL A 1 409 ? 17.643 7.638 -37.718 1.00 94.44 409 VAL A N 1
ATOM 2942 C CA . VAL A 1 409 ? 16.708 7.810 -36.600 1.00 94.44 409 VAL A CA 1
ATOM 2943 C C . VAL A 1 409 ? 16.596 9.284 -36.235 1.00 94.44 409 VAL A C 1
ATOM 2945 O O . VAL A 1 409 ? 15.477 9.767 -36.086 1.00 94.44 409 VAL A O 1
ATOM 2948 N N . GLU A 1 410 ? 17.706 10.021 -36.165 1.00 94.25 410 GLU A N 1
ATOM 2949 C CA . GLU A 1 410 ? 17.697 11.461 -35.892 1.00 94.25 410 GLU A CA 1
ATOM 2950 C C . GLU A 1 410 ? 16.902 12.215 -36.965 1.00 94.25 410 GLU A C 1
ATOM 2952 O O . GLU A 1 410 ? 15.969 12.961 -36.662 1.00 94.25 410 GLU A O 1
ATOM 2957 N N . THR A 1 411 ? 17.184 11.936 -38.241 1.00 92.62 411 THR A N 1
ATOM 2958 C CA . THR A 1 411 ? 16.470 12.541 -39.375 1.00 92.62 411 THR A CA 1
ATOM 2959 C C . THR A 1 411 ? 14.963 12.278 -39.300 1.00 92.62 411 THR A C 1
ATOM 2961 O O . THR A 1 411 ? 14.156 13.203 -39.425 1.00 92.62 411 THR A O 1
ATOM 2964 N N . LEU A 1 412 ? 14.556 11.028 -39.067 1.00 91.75 412 LEU A N 1
ATOM 2965 C CA . LEU A 1 412 ? 13.145 10.656 -38.959 1.00 91.75 412 LEU A CA 1
ATOM 2966 C C . LEU A 1 412 ? 12.483 11.255 -37.717 1.00 91.75 412 LEU A C 1
ATOM 2968 O O . LEU A 1 412 ? 11.353 11.728 -37.800 1.00 91.75 412 LEU A O 1
ATOM 2972 N N . THR A 1 413 ? 13.176 11.283 -36.585 1.00 90.06 413 THR A N 1
ATOM 2973 C CA . THR A 1 413 ? 12.655 11.817 -35.324 1.00 90.06 413 THR A CA 1
ATOM 2974 C C . THR A 1 413 ? 12.408 13.319 -35.425 1.00 90.06 413 THR A C 1
ATOM 2976 O O . THR A 1 413 ? 11.337 13.786 -35.036 1.00 90.06 413 THR A O 1
ATOM 2979 N N . VAL A 1 414 ? 13.320 14.074 -36.047 1.00 90.00 414 VAL A N 1
ATOM 2980 C CA . VAL A 1 414 ? 13.121 15.498 -36.366 1.00 90.00 414 VAL A CA 1
ATOM 2981 C C . VAL A 1 414 ? 11.872 15.692 -37.230 1.00 90.00 414 VAL A C 1
ATOM 2983 O O . VAL A 1 414 ? 11.020 16.524 -36.906 1.00 90.00 414 VAL A O 1
ATOM 2986 N N . ILE A 1 415 ? 11.717 14.900 -38.297 1.00 87.94 415 ILE A N 1
ATOM 2987 C CA . ILE A 1 415 ? 10.542 14.958 -39.181 1.00 87.94 415 ILE A CA 1
ATOM 2988 C C . ILE A 1 415 ? 9.250 14.668 -38.396 1.00 87.94 415 ILE A C 1
ATOM 2990 O O . ILE A 1 415 ? 8.282 15.431 -38.478 1.00 87.94 415 ILE A O 1
ATOM 2994 N N . LEU A 1 416 ? 9.232 13.598 -37.597 1.00 88.06 416 LEU A N 1
ATOM 2995 C CA . LEU A 1 416 ? 8.074 13.195 -36.799 1.00 88.06 416 LEU A CA 1
ATOM 2996 C C . LEU A 1 416 ? 7.723 14.235 -35.726 1.00 88.06 416 LEU A C 1
ATOM 2998 O O . LEU A 1 416 ? 6.543 14.549 -35.556 1.00 88.06 416 LEU A O 1
ATOM 3002 N N . PHE A 1 417 ? 8.710 14.827 -35.044 1.00 87.56 417 PHE A N 1
ATOM 3003 C CA . PHE A 1 417 ? 8.470 15.893 -34.068 1.00 87.56 417 PHE A CA 1
ATOM 3004 C C . PHE A 1 417 ? 7.897 17.150 -34.715 1.00 87.56 417 PHE A C 1
ATOM 3006 O O . PHE A 1 417 ? 6.958 17.735 -34.174 1.00 87.56 417 PHE A O 1
ATOM 3013 N N . ILE A 1 418 ? 8.401 17.545 -35.887 1.00 83.44 418 ILE A N 1
ATOM 3014 C CA . ILE A 1 418 ? 7.845 18.671 -36.646 1.00 83.44 418 ILE A CA 1
ATOM 3015 C C . ILE A 1 418 ? 6.366 18.413 -36.964 1.00 83.44 418 ILE A C 1
ATOM 3017 O O . ILE A 1 418 ? 5.533 19.299 -36.759 1.00 83.44 418 ILE A O 1
ATOM 3021 N N . PHE A 1 419 ? 6.008 17.196 -37.389 1.00 82.75 419 PHE A N 1
ATOM 3022 C CA . PHE A 1 419 ? 4.605 16.849 -37.632 1.00 82.75 419 PHE A CA 1
ATOM 3023 C C . PHE A 1 419 ? 3.771 16.814 -36.351 1.00 82.75 419 PHE A C 1
ATOM 3025 O O . PHE A 1 419 ? 2.611 17.215 -36.374 1.00 82.75 419 PHE A O 1
ATOM 3032 N N . ALA A 1 420 ? 4.335 16.366 -35.230 1.00 82.12 420 ALA A N 1
ATOM 3033 C CA . ALA A 1 420 ? 3.634 16.314 -33.952 1.00 82.12 420 ALA A CA 1
ATOM 3034 C C . ALA A 1 420 ? 3.374 17.715 -33.366 1.00 82.12 420 ALA A C 1
ATOM 3036 O O . ALA A 1 420 ? 2.291 17.985 -32.842 1.00 82.12 420 ALA A O 1
ATOM 3037 N N . PHE A 1 421 ? 4.329 18.643 -33.484 1.00 79.50 421 PHE A N 1
ATOM 3038 C CA . PHE A 1 421 ? 4.223 19.989 -32.909 1.00 79.50 421 PHE A CA 1
ATOM 3039 C C . PHE A 1 421 ? 3.114 20.845 -33.506 1.00 79.50 421 PHE A C 1
ATOM 3041 O O . PHE A 1 421 ? 2.621 21.737 -32.813 1.00 79.50 421 PHE A O 1
ATOM 3048 N N . ARG A 1 422 ? 2.671 20.534 -34.729 1.00 70.81 422 ARG A N 1
ATOM 3049 C CA . ARG A 1 422 ? 1.458 21.090 -35.347 1.00 70.81 422 ARG A CA 1
ATOM 3050 C C . ARG A 1 422 ? 0.239 21.033 -34.419 1.00 70.81 422 ARG A C 1
ATOM 3052 O O . ARG A 1 422 ? -0.617 21.909 -34.492 1.00 70.81 422 ARG A O 1
ATOM 3059 N N . PHE A 1 423 ? 0.138 19.998 -33.587 1.00 69.31 423 PHE A N 1
ATOM 3060 C CA . PHE A 1 423 ? -1.062 19.706 -32.799 1.00 69.31 423 PHE A CA 1
ATOM 3061 C C . PHE A 1 423 ? -1.020 20.257 -31.372 1.00 69.31 423 PHE A C 1
ATOM 3063 O O . PHE A 1 423 ? -2.015 20.182 -30.657 1.00 69.31 423 PHE A O 1
ATOM 3070 N N . LEU A 1 424 ? 0.116 20.798 -30.930 1.00 68.94 424 LEU A N 1
ATOM 3071 C CA . LEU A 1 424 ? 0.302 21.187 -29.538 1.00 68.94 424 LEU A CA 1
ATOM 3072 C C . LEU A 1 424 ? 0.117 22.706 -29.362 1.00 68.94 424 LEU A C 1
ATOM 3074 O O . LEU A 1 424 ? 0.895 23.471 -29.941 1.00 68.94 424 LEU A O 1
ATOM 3078 N N . PRO A 1 425 ? -0.814 23.179 -28.510 1.00 64.75 425 PRO A N 1
ATOM 3079 C CA . PRO A 1 425 ? -0.953 24.605 -28.225 1.00 64.75 425 PRO A CA 1
ATOM 3080 C C . PRO A 1 425 ? 0.335 25.162 -27.605 1.00 64.75 425 PRO A C 1
ATOM 3082 O O . PRO A 1 425 ? 1.035 24.473 -26.853 1.00 64.75 425 PRO A O 1
ATOM 3085 N N . ILE A 1 426 ? 0.668 26.417 -27.915 1.00 61.78 426 ILE A N 1
ATOM 3086 C CA . ILE A 1 426 ? 1.771 27.139 -27.267 1.00 61.78 426 ILE A CA 1
ATOM 3087 C C . ILE A 1 426 ? 1.262 27.598 -25.895 1.00 61.78 426 ILE A C 1
ATOM 3089 O O . ILE A 1 426 ? 0.819 28.730 -25.729 1.00 61.78 426 ILE A O 1
ATOM 3093 N N . ARG A 1 427 ? 1.253 26.698 -24.908 1.00 56.50 427 ARG A N 1
ATOM 3094 C CA . ARG A 1 427 ? 0.996 27.064 -23.510 1.00 56.50 427 ARG A CA 1
ATOM 3095 C C . ARG A 1 427 ? 2.323 27.345 -22.813 1.00 56.50 427 ARG A C 1
ATOM 3097 O O . ARG A 1 427 ? 3.230 26.521 -22.854 1.00 56.50 427 ARG A O 1
ATOM 3104 N N . ARG A 1 428 ? 2.422 28.525 -22.197 1.00 56.94 428 ARG A N 1
ATOM 3105 C CA . ARG A 1 428 ? 3.470 28.861 -21.229 1.00 56.94 428 ARG A CA 1
ATOM 3106 C C . ARG A 1 428 ? 2.976 28.457 -19.848 1.00 56.94 428 ARG A C 1
ATOM 3108 O O . ARG A 1 428 ? 1.978 29.004 -19.385 1.00 56.94 428 ARG A O 1
ATOM 3115 N N . GLU A 1 429 ? 3.663 27.528 -19.205 1.00 61.00 429 GLU A N 1
ATOM 3116 C CA . GLU A 1 429 ? 3.554 27.388 -17.755 1.00 61.00 429 GLU A CA 1
ATOM 3117 C C . GLU A 1 429 ? 4.332 28.537 -17.095 1.00 61.00 429 GLU A C 1
ATOM 3119 O O . GLU A 1 429 ? 5.298 29.047 -17.664 1.00 61.00 429 GLU A O 1
ATOM 3124 N N . ARG A 1 430 ? 3.857 29.025 -15.945 1.00 59.91 430 ARG A N 1
ATOM 3125 C CA . ARG A 1 430 ? 4.580 30.046 -15.174 1.00 59.91 430 ARG A CA 1
ATOM 3126 C C . ARG A 1 430 ? 5.801 29.392 -14.530 1.00 59.91 430 ARG A C 1
ATOM 3128 O O . ARG A 1 430 ? 5.658 28.357 -13.885 1.00 59.91 430 ARG A O 1
ATOM 3135 N N . ASP A 1 431 ? 6.961 30.026 -14.669 1.00 64.62 431 ASP A N 1
ATOM 3136 C CA . ASP A 1 431 ? 8.205 29.546 -14.071 1.00 64.62 431 ASP A CA 1
ATOM 3137 C C . ASP A 1 431 ? 8.148 29.689 -12.539 1.00 64.62 431 ASP A C 1
ATOM 3139 O O . ASP A 1 431 ? 8.184 30.793 -11.995 1.00 64.62 431 ASP A O 1
ATOM 3143 N N . ASP A 1 432 ? 8.053 28.563 -11.830 1.00 80.88 432 ASP A N 1
ATOM 3144 C CA . ASP A 1 432 ? 8.288 28.492 -10.386 1.00 80.88 432 ASP A CA 1
ATOM 3145 C C . ASP A 1 432 ? 9.795 28.333 -10.149 1.00 80.88 432 ASP A C 1
ATOM 3147 O O . ASP A 1 432 ? 10.386 27.296 -10.467 1.00 80.88 432 ASP A O 1
ATOM 3151 N N . LEU A 1 433 ? 10.420 29.367 -9.577 1.00 83.31 433 LEU A N 1
ATOM 3152 C CA . LEU A 1 433 ? 11.860 29.396 -9.316 1.00 83.31 433 LEU A CA 1
ATOM 3153 C C . LEU A 1 433 ? 12.314 28.219 -8.443 1.00 83.31 433 LEU A C 1
ATOM 3155 O O . LEU A 1 433 ? 13.386 27.669 -8.682 1.00 83.31 433 LEU A O 1
ATOM 3159 N N . ARG A 1 434 ? 11.507 27.782 -7.465 1.00 86.06 434 ARG A N 1
ATOM 3160 C CA . ARG A 1 434 ? 11.881 26.657 -6.591 1.00 86.06 434 ARG A CA 1
ATOM 3161 C C . ARG A 1 434 ? 11.948 25.354 -7.374 1.00 86.06 434 ARG A C 1
ATOM 3163 O O . ARG A 1 434 ? 12.914 24.609 -7.240 1.00 86.06 434 ARG A O 1
ATOM 3170 N N . ARG A 1 435 ? 10.951 25.103 -8.226 1.00 84.12 435 ARG A N 1
ATOM 3171 C CA . ARG A 1 435 ? 10.932 23.925 -9.108 1.00 84.12 435 ARG A CA 1
ATOM 3172 C C . ARG A 1 435 ? 12.068 23.970 -10.119 1.00 84.12 435 ARG A C 1
ATOM 3174 O O . ARG A 1 435 ? 12.677 22.939 -10.375 1.00 84.12 435 ARG A O 1
ATOM 3181 N N . HIS A 1 436 ? 12.381 25.152 -10.644 1.00 86.12 436 HIS A N 1
ATOM 3182 C CA . HIS A 1 436 ? 13.495 25.339 -11.565 1.00 86.12 436 HIS A CA 1
ATOM 3183 C C . HIS A 1 436 ? 14.839 24.961 -10.926 1.00 86.12 436 HIS A C 1
ATOM 3185 O O . HIS A 1 436 ? 15.567 24.139 -11.480 1.00 86.12 436 HIS A O 1
ATOM 3191 N N . TYR A 1 437 ? 15.150 25.495 -9.740 1.00 90.38 437 TYR A N 1
ATOM 3192 C CA . TYR A 1 437 ? 16.395 25.163 -9.040 1.00 90.38 437 TYR A CA 1
ATOM 3193 C C . TYR A 1 437 ? 16.438 23.708 -8.560 1.00 90.38 437 TYR A C 1
ATOM 3195 O O . TYR A 1 437 ? 17.493 23.085 -8.638 1.00 90.38 437 TYR A O 1
ATOM 3203 N N . ALA A 1 438 ? 15.309 23.135 -8.127 1.00 90.00 438 ALA A N 1
ATOM 3204 C CA . ALA A 1 438 ? 15.235 21.716 -7.778 1.00 90.00 438 ALA A CA 1
ATOM 3205 C C . ALA A 1 438 ? 15.512 20.817 -8.993 1.00 90.00 438 ALA A C 1
ATOM 3207 O O . ALA A 1 438 ? 16.317 19.894 -8.903 1.00 90.00 438 ALA A O 1
ATOM 3208 N N . ALA A 1 439 ? 14.908 21.114 -10.147 1.00 89.25 439 ALA A N 1
ATOM 3209 C CA . ALA A 1 439 ? 15.166 20.386 -11.385 1.00 89.25 439 ALA A CA 1
ATOM 3210 C C . ALA A 1 439 ? 16.629 20.522 -11.833 1.00 89.25 439 ALA A C 1
ATOM 3212 O O . ALA A 1 439 ? 17.230 19.535 -12.249 1.00 89.25 439 ALA A O 1
ATOM 3213 N N . LEU A 1 440 ? 17.222 21.715 -11.700 1.00 91.50 440 LEU A N 1
ATOM 3214 C CA . LEU A 1 440 ? 18.637 21.943 -11.997 1.00 91.50 440 LEU A CA 1
ATOM 3215 C C . LEU A 1 440 ? 19.550 21.135 -11.066 1.00 91.50 440 LEU A C 1
ATOM 3217 O O . LEU A 1 440 ? 20.504 20.525 -11.541 1.00 91.50 440 LEU A O 1
ATOM 3221 N N . ALA A 1 441 ? 19.247 21.101 -9.766 1.00 92.88 441 ALA A N 1
ATOM 3222 C CA . ALA A 1 441 ? 19.997 20.314 -8.794 1.00 92.88 441 ALA A CA 1
ATOM 3223 C C . ALA A 1 441 ? 19.915 18.817 -9.115 1.00 92.88 441 ALA A C 1
ATOM 3225 O O . ALA A 1 441 ? 20.950 18.168 -9.198 1.00 92.88 441 ALA A O 1
ATOM 3226 N N . ILE A 1 442 ? 18.711 18.291 -9.373 1.00 92.69 442 ILE A N 1
ATOM 3227 C CA . ILE A 1 442 ? 18.500 16.884 -9.744 1.00 92.69 442 ILE A CA 1
ATOM 3228 C C . ILE A 1 442 ? 19.234 16.548 -11.047 1.00 92.69 442 ILE A C 1
ATOM 3230 O O . ILE A 1 442 ? 19.942 15.548 -11.110 1.00 92.69 442 ILE A O 1
ATOM 3234 N N . ALA A 1 443 ? 19.109 17.374 -12.088 1.00 92.31 443 ALA A N 1
ATOM 3235 C CA . ALA A 1 443 ? 19.791 17.142 -13.359 1.00 92.31 443 ALA A CA 1
ATOM 3236 C C . ALA A 1 443 ? 21.320 17.193 -13.205 1.00 92.31 443 ALA A C 1
ATOM 3238 O O . ALA A 1 443 ? 22.022 16.336 -13.739 1.00 92.31 443 ALA A O 1
ATOM 3239 N N . GLY A 1 444 ? 21.832 18.164 -12.442 1.00 92.94 444 GLY A N 1
ATOM 3240 C CA . GLY A 1 444 ? 23.258 18.315 -12.164 1.00 92.94 444 GLY A CA 1
ATOM 3241 C C . GLY A 1 444 ? 23.832 17.134 -11.385 1.00 92.94 444 GLY A C 1
ATOM 3242 O O . GLY A 1 444 ? 24.847 16.577 -11.795 1.00 92.94 444 GLY A O 1
ATOM 3243 N N . THR A 1 445 ? 23.171 16.700 -10.306 1.00 92.00 445 THR A N 1
ATOM 3244 C CA . THR A 1 445 ? 23.620 15.539 -9.520 1.00 92.00 445 THR A CA 1
ATOM 3245 C C . THR A 1 445 ? 23.544 14.251 -10.328 1.00 92.00 445 THR A C 1
ATOM 3247 O O . THR A 1 445 ? 24.497 13.480 -10.305 1.00 92.00 445 THR A O 1
ATOM 3250 N N . THR A 1 446 ? 22.472 14.043 -11.098 1.00 92.81 446 THR A N 1
ATOM 3251 C CA . THR A 1 446 ? 22.331 12.879 -11.990 1.00 92.81 446 THR A CA 1
ATOM 3252 C C . THR A 1 446 ? 23.447 12.840 -13.031 1.00 92.81 446 THR A C 1
ATOM 3254 O O . THR A 1 446 ? 24.082 11.802 -13.217 1.00 92.81 446 THR A O 1
ATOM 3257 N N . GLY A 1 447 ? 23.713 13.974 -13.689 1.00 92.12 447 GLY A N 1
ATOM 3258 C CA . GLY A 1 447 ? 24.764 14.094 -14.694 1.00 92.12 447 GLY A CA 1
ATOM 3259 C C . GLY A 1 447 ? 26.146 13.816 -14.109 1.00 92.12 447 GLY A C 1
ATOM 3260 O O . GLY A 1 447 ? 26.857 12.959 -14.620 1.00 92.12 447 GLY A O 1
ATOM 3261 N N . LEU A 1 448 ? 26.496 14.463 -12.993 1.00 90.88 448 LEU A N 1
ATOM 3262 C CA . LEU A 1 448 ? 27.777 14.244 -12.311 1.00 90.88 448 LEU A CA 1
ATOM 3263 C C . LEU A 1 448 ? 27.944 12.798 -11.829 1.00 90.88 448 LEU A C 1
ATOM 3265 O O . LEU A 1 448 ? 29.015 12.223 -12.004 1.00 90.88 448 LEU A O 1
ATOM 3269 N N . ALA A 1 449 ? 26.894 12.198 -11.262 1.00 89.06 449 ALA A N 1
ATOM 3270 C CA . ALA A 1 449 ? 26.920 10.813 -10.800 1.00 89.06 449 ALA A CA 1
ATOM 3271 C C . ALA A 1 449 ? 27.150 9.832 -11.959 1.00 89.06 449 ALA A C 1
ATOM 3273 O O . ALA A 1 449 ? 27.974 8.925 -11.844 1.00 89.06 449 ALA A O 1
ATOM 3274 N N . THR A 1 450 ? 26.464 10.050 -13.085 1.00 90.38 450 THR A N 1
ATOM 3275 C CA . THR A 1 450 ? 26.585 9.218 -14.292 1.00 90.38 450 THR A CA 1
ATOM 3276 C C . THR A 1 450 ? 27.963 9.370 -14.928 1.00 90.38 450 THR A C 1
ATOM 3278 O O . THR A 1 450 ? 28.596 8.368 -15.252 1.00 90.38 450 THR A O 1
ATOM 3281 N N . THR A 1 451 ? 28.470 10.601 -15.051 1.00 88.81 451 THR A N 1
ATOM 3282 C CA . THR A 1 451 ? 29.830 10.866 -15.542 1.00 88.81 451 THR A CA 1
ATOM 3283 C C . THR A 1 451 ? 30.875 10.208 -14.647 1.00 88.81 451 THR A C 1
ATOM 3285 O O . THR A 1 451 ? 31.753 9.516 -15.153 1.00 88.81 451 THR A O 1
ATOM 3288 N N . GLY A 1 452 ? 30.759 10.365 -13.324 1.00 86.62 452 GLY A N 1
ATOM 3289 C CA . GLY A 1 452 ? 31.676 9.752 -12.364 1.00 86.62 452 GLY A CA 1
ATOM 3290 C C . GLY A 1 452 ? 31.707 8.230 -12.487 1.00 86.62 452 GLY A C 1
ATOM 3291 O O . GLY A 1 452 ? 32.785 7.656 -12.605 1.00 86.62 452 GLY A O 1
ATOM 3292 N N . LEU A 1 453 ? 30.538 7.579 -12.542 1.00 86.25 453 LEU A N 1
ATOM 3293 C CA . LEU A 1 453 ? 30.479 6.129 -12.736 1.00 86.25 453 LEU A CA 1
ATOM 3294 C C . LEU A 1 453 ? 31.085 5.714 -14.083 1.00 86.25 453 LEU A C 1
ATOM 3296 O O . LEU A 1 453 ? 31.867 4.771 -14.132 1.00 86.25 453 LEU A O 1
ATOM 3300 N N . THR A 1 454 ? 30.742 6.416 -15.165 1.00 86.88 454 THR A N 1
ATOM 3301 C CA . THR A 1 454 ? 31.220 6.081 -16.515 1.00 86.88 454 THR A CA 1
ATOM 3302 C C . THR A 1 454 ? 32.743 6.157 -16.594 1.00 86.88 454 THR A C 1
ATOM 3304 O O . THR A 1 454 ? 33.362 5.247 -17.130 1.00 86.88 454 THR A O 1
ATOM 3307 N N . LEU A 1 455 ? 33.359 7.186 -16.002 1.00 84.62 455 LEU A N 1
ATOM 3308 C CA . LEU A 1 455 ? 34.817 7.317 -15.948 1.00 84.62 455 LEU A CA 1
ATOM 3309 C C . LEU A 1 455 ? 35.475 6.214 -15.107 1.00 84.62 455 LEU A C 1
ATOM 3311 O O . LEU A 1 455 ? 36.510 5.681 -15.498 1.00 84.62 455 LEU A O 1
ATOM 3315 N N . LEU A 1 456 ? 34.869 5.836 -13.976 1.00 83.00 456 LEU A N 1
ATOM 3316 C CA . LEU A 1 456 ? 35.371 4.737 -13.144 1.00 83.00 456 LEU A CA 1
ATOM 3317 C C . LEU A 1 456 ? 35.274 3.379 -13.846 1.00 83.00 456 LEU A C 1
ATOM 3319 O O . LEU A 1 456 ? 36.131 2.529 -13.629 1.00 83.00 456 LEU A O 1
ATOM 3323 N N . LEU A 1 457 ? 34.235 3.162 -14.658 1.00 82.12 457 LEU A N 1
ATOM 3324 C CA . LEU A 1 457 ? 34.059 1.928 -15.424 1.00 82.12 457 LEU A CA 1
ATOM 3325 C C . LEU A 1 457 ? 34.934 1.885 -16.679 1.00 82.12 457 LEU A C 1
ATOM 3327 O O . LEU A 1 457 ? 35.418 0.813 -17.017 1.00 82.12 457 LEU A O 1
ATOM 3331 N N . ALA A 1 458 ? 35.163 3.023 -17.340 1.00 79.62 458 ALA A N 1
ATOM 3332 C CA . ALA A 1 458 ? 36.004 3.099 -18.534 1.00 79.62 458 ALA A CA 1
ATOM 3333 C C . ALA A 1 458 ? 37.456 2.671 -18.265 1.00 79.62 458 ALA A C 1
ATOM 3335 O O . ALA A 1 458 ? 38.092 2.106 -19.143 1.00 79.62 458 ALA A O 1
ATOM 3336 N N . ASN A 1 459 ? 37.950 2.887 -17.042 1.00 71.44 459 ASN A N 1
ATOM 3337 C CA . ASN A 1 459 ? 39.294 2.490 -16.612 1.00 71.44 459 ASN A CA 1
ATOM 3338 C C . ASN A 1 459 ? 39.360 1.092 -15.974 1.00 71.44 459 ASN A C 1
ATOM 3340 O O . ASN A 1 459 ? 40.343 0.753 -15.316 1.00 71.44 459 ASN A O 1
ATOM 3344 N N . ARG A 1 460 ? 38.310 0.274 -16.120 1.00 76.12 460 ARG A N 1
ATOM 3345 C CA . ARG A 1 460 ? 38.332 -1.134 -15.712 1.00 76.12 460 ARG A CA 1
ATOM 3346 C C . ARG A 1 460 ? 38.443 -2.018 -16.943 1.00 76.12 460 ARG A C 1
ATOM 3348 O O . ARG A 1 460 ? 37.562 -1.992 -17.799 1.00 76.12 460 ARG A O 1
ATOM 3355 N N . ASP A 1 461 ? 39.459 -2.872 -16.970 1.00 68.62 461 ASP A N 1
ATOM 3356 C CA . ASP A 1 461 ? 39.587 -3.906 -17.994 1.00 68.62 461 ASP A CA 1
ATOM 3357 C C . ASP A 1 461 ? 38.468 -4.944 -17.824 1.00 68.62 461 ASP A C 1
ATOM 3359 O O . ASP A 1 461 ? 38.521 -5.829 -16.969 1.00 68.62 461 ASP A O 1
ATOM 3363 N N . GLY A 1 462 ? 37.419 -4.828 -18.641 1.00 64.56 462 GLY A N 1
ATOM 3364 C CA . GLY A 1 462 ? 36.281 -5.755 -18.663 1.00 64.56 462 GLY A CA 1
ATOM 3365 C C . GLY A 1 462 ? 36.595 -7.135 -19.257 1.00 64.56 462 GLY A C 1
ATOM 3366 O O . GLY A 1 462 ? 35.719 -7.998 -19.281 1.00 64.56 462 GLY A O 1
ATOM 3367 N N . GLY A 1 463 ? 37.835 -7.348 -19.712 1.00 65.69 463 GLY A N 1
ATOM 3368 C CA . GLY A 1 463 ? 38.290 -8.550 -20.407 1.00 65.69 463 GLY A CA 1
ATOM 3369 C C . GLY A 1 463 ? 37.796 -8.631 -21.857 1.00 65.69 463 GLY A C 1
ATOM 3370 O O . GLY A 1 463 ? 36.627 -8.404 -22.155 1.00 65.69 463 GLY A O 1
ATOM 3371 N N . ASP A 1 464 ? 38.681 -9.033 -22.771 1.00 79.56 464 ASP A N 1
ATOM 3372 C CA . ASP A 1 464 ? 38.399 -9.100 -24.217 1.00 79.56 464 ASP A CA 1
ATOM 3373 C C . ASP A 1 464 ? 37.645 -10.369 -24.665 1.00 79.56 464 ASP A C 1
ATOM 3375 O O . ASP A 1 464 ? 37.431 -10.579 -25.859 1.00 79.56 464 ASP A O 1
ATOM 3379 N N . HIS A 1 465 ? 37.211 -11.232 -23.740 1.00 86.69 465 HIS A N 1
ATOM 3380 C CA . HIS A 1 465 ? 36.673 -12.560 -24.070 1.00 86.69 465 HIS A CA 1
ATOM 3381 C C . HIS A 1 465 ? 35.479 -12.534 -25.034 1.00 86.69 465 HIS A C 1
ATOM 3383 O O . HIS A 1 465 ? 35.452 -13.305 -25.990 1.00 86.69 465 HIS A O 1
ATOM 3389 N N . LEU A 1 466 ? 34.489 -11.661 -24.810 1.00 88.00 466 LEU A N 1
ATOM 3390 C CA . LEU A 1 466 ? 33.311 -11.588 -25.686 1.00 88.00 466 LEU A CA 1
ATOM 3391 C C . LEU A 1 466 ? 33.658 -11.016 -27.062 1.00 88.00 466 LEU A C 1
ATOM 3393 O O . LEU A 1 466 ? 33.154 -11.505 -28.071 1.00 88.00 466 LEU A O 1
ATOM 3397 N N . ARG A 1 467 ? 34.546 -10.018 -27.108 1.00 88.00 467 ARG A N 1
ATOM 3398 C CA . ARG A 1 467 ? 35.050 -9.455 -28.362 1.00 88.00 467 ARG A CA 1
ATOM 3399 C C . ARG A 1 467 ? 35.750 -10.536 -29.185 1.00 88.00 467 ARG A C 1
ATOM 3401 O O . ARG A 1 467 ? 35.364 -10.767 -30.325 1.00 88.00 467 ARG A O 1
ATOM 3408 N N . GLN A 1 468 ? 36.702 -11.246 -28.579 1.00 91.38 468 GLN A N 1
ATOM 3409 C CA . GLN A 1 468 ? 37.435 -12.337 -29.225 1.00 91.38 468 GLN A CA 1
ATOM 3410 C C . GLN A 1 468 ? 36.500 -13.465 -29.673 1.00 91.38 468 GLN A C 1
ATOM 3412 O O . GLN A 1 468 ? 36.652 -13.987 -30.775 1.00 91.38 468 GLN A O 1
ATOM 3417 N N . PHE A 1 469 ? 35.499 -13.815 -28.858 1.00 92.50 469 PHE A N 1
ATOM 3418 C CA . PHE A 1 469 ? 34.498 -14.818 -29.216 1.00 92.50 469 PHE A CA 1
ATOM 3419 C C . PHE A 1 469 ? 33.720 -14.427 -30.478 1.00 92.50 469 PHE A C 1
ATOM 3421 O O . PHE A 1 469 ? 33.629 -15.229 -31.409 1.00 92.50 469 PHE A O 1
ATOM 3428 N N . PHE A 1 470 ? 33.174 -13.208 -30.540 1.00 92.50 470 PHE A N 1
ATOM 3429 C CA . PHE A 1 470 ? 32.391 -12.774 -31.698 1.00 92.50 470 PHE A CA 1
ATOM 3430 C C . PHE A 1 470 ? 33.259 -12.542 -32.938 1.00 92.50 470 PHE A C 1
ATOM 3432 O O . PHE A 1 470 ? 32.829 -12.896 -34.035 1.00 92.50 470 PHE A O 1
ATOM 3439 N N . GLU A 1 471 ? 34.484 -12.034 -32.788 1.00 90.81 471 GLU A N 1
ATOM 3440 C CA . GLU A 1 471 ? 35.443 -11.915 -33.896 1.00 90.81 471 GLU A CA 1
ATOM 3441 C C . GLU A 1 471 ? 35.804 -13.295 -34.475 1.00 90.81 471 GLU A C 1
ATOM 3443 O O . GLU A 1 471 ? 35.787 -13.476 -35.693 1.00 90.81 471 GLU A O 1
ATOM 3448 N N . ALA A 1 472 ? 36.050 -14.297 -33.623 1.00 92.19 472 ALA A N 1
ATOM 3449 C CA . ALA A 1 472 ? 36.412 -15.646 -34.058 1.00 92.19 472 ALA A CA 1
ATOM 3450 C C . ALA A 1 472 ? 35.225 -16.460 -34.608 1.00 92.19 472 ALA A C 1
ATOM 3452 O O . ALA A 1 472 ? 35.417 -17.318 -35.469 1.00 92.19 472 ALA A O 1
ATOM 3453 N N . THR A 1 473 ? 34.002 -16.210 -34.124 1.00 92.12 473 THR A N 1
ATOM 3454 C CA . THR A 1 473 ? 32.835 -17.074 -34.397 1.00 92.12 473 THR A CA 1
ATOM 3455 C C . THR A 1 473 ? 31.879 -16.497 -35.445 1.00 92.12 473 THR A C 1
ATOM 3457 O O . THR A 1 473 ? 31.122 -17.259 -36.042 1.00 92.12 473 THR A O 1
ATOM 3460 N N . SER A 1 474 ? 31.916 -15.191 -35.739 1.00 90.81 474 SER A N 1
ATOM 3461 C CA . SER A 1 474 ? 30.948 -14.568 -36.664 1.00 90.81 474 SER A CA 1
ATOM 3462 C C . SER A 1 474 ? 30.946 -15.187 -38.059 1.00 90.81 474 SER A C 1
ATOM 3464 O O . SER A 1 474 ? 29.882 -15.532 -38.571 1.00 90.81 474 SER A O 1
ATOM 3466 N N . TYR A 1 475 ? 32.121 -15.409 -38.653 1.00 90.06 475 TYR A N 1
ATOM 3467 C CA . TYR A 1 475 ? 32.189 -16.043 -39.968 1.00 90.06 475 TYR A CA 1
ATOM 3468 C C . TYR A 1 475 ? 31.939 -17.563 -39.911 1.00 90.06 475 TYR A C 1
ATOM 3470 O O . TYR A 1 475 ? 31.077 -18.037 -40.650 1.00 90.06 475 TYR A O 1
AT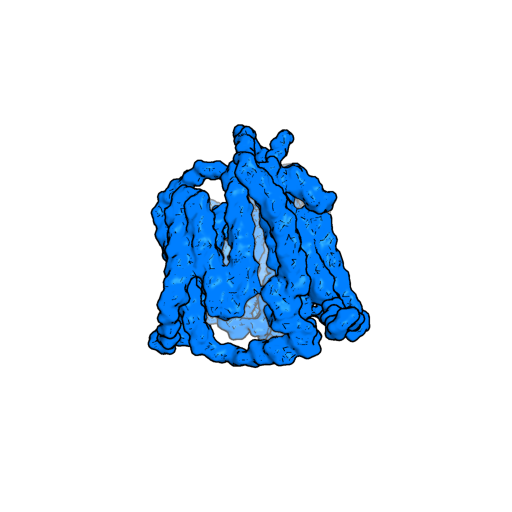OM 3478 N N . PRO A 1 476 ? 32.603 -18.357 -39.042 1.00 88.12 476 PRO A N 1
ATOM 3479 C CA . PRO A 1 476 ? 32.378 -19.806 -39.009 1.00 88.12 476 PRO A CA 1
ATOM 3480 C C . PRO A 1 476 ? 30.960 -20.211 -38.579 1.00 88.12 476 PRO A C 1
ATOM 3482 O O . PRO A 1 476 ? 30.439 -21.204 -39.081 1.00 88.12 476 PRO A O 1
ATOM 3485 N N . GLY A 1 477 ? 30.343 -19.455 -37.663 1.00 84.19 477 GLY A N 1
ATOM 3486 C CA . GLY A 1 477 ? 29.026 -19.753 -37.096 1.00 84.19 477 GLY A CA 1
ATOM 3487 C C . GLY A 1 477 ? 27.860 -19.138 -37.870 1.00 84.19 477 GLY A C 1
ATOM 3488 O O . GLY A 1 477 ? 26.884 -19.832 -38.132 1.00 84.19 477 GLY A O 1
ATOM 3489 N N . ALA A 1 478 ? 27.975 -17.870 -38.277 1.00 86.81 478 ALA A N 1
ATOM 3490 C CA . ALA A 1 478 ? 26.885 -17.121 -38.912 1.00 86.81 478 ALA A CA 1
ATOM 3491 C C . ALA A 1 478 ? 27.144 -16.780 -40.391 1.00 86.81 478 ALA A C 1
ATOM 3493 O O . ALA A 1 478 ? 26.311 -16.142 -41.019 1.00 86.81 478 ALA A O 1
ATOM 3494 N N . ARG A 1 479 ? 28.284 -17.195 -40.969 1.00 88.06 479 ARG A N 1
ATOM 3495 C CA . ARG A 1 479 ? 28.678 -17.007 -42.386 1.00 88.06 479 ARG A CA 1
ATOM 3496 C C . ARG A 1 479 ? 28.785 -15.564 -42.894 1.00 88.06 479 ARG A C 1
ATOM 3498 O O . ARG A 1 479 ? 28.984 -15.393 -44.104 1.00 88.06 479 ARG A O 1
ATOM 3505 N N . GLY A 1 480 ? 28.771 -14.582 -41.995 1.00 87.69 480 GLY A N 1
ATOM 3506 C CA . GLY A 1 480 ? 28.855 -13.156 -42.314 1.00 87.69 480 GLY A CA 1
ATOM 3507 C C . GLY A 1 480 ? 30.121 -12.500 -41.783 1.00 87.69 480 GLY A C 1
ATOM 3508 O O . GLY A 1 480 ? 30.634 -12.871 -40.725 1.00 87.69 480 GLY A O 1
ATOM 3509 N N . THR A 1 481 ? 30.635 -11.515 -42.522 1.00 90.31 481 THR A N 1
ATOM 3510 C CA . THR A 1 481 ? 31.793 -10.715 -42.086 1.00 90.31 481 THR A CA 1
ATOM 3511 C C . THR A 1 481 ? 31.409 -9.483 -41.267 1.00 90.31 481 THR A C 1
ATOM 3513 O O . THR A 1 481 ? 32.265 -8.931 -40.576 1.00 90.31 481 THR A O 1
ATOM 3516 N N . ASN A 1 482 ? 30.140 -9.054 -41.292 1.00 92.69 482 ASN A N 1
ATOM 3517 C CA . ASN A 1 482 ? 29.666 -7.976 -40.426 1.00 92.69 482 ASN A CA 1
ATOM 3518 C C . ASN A 1 482 ? 29.311 -8.519 -39.035 1.00 92.69 482 ASN A C 1
ATOM 3520 O O . ASN A 1 482 ? 28.189 -8.967 -38.808 1.00 92.69 482 ASN A O 1
ATOM 3524 N N . VAL A 1 483 ? 30.258 -8.418 -38.099 1.00 92.94 483 VAL A N 1
ATOM 3525 C CA . VAL A 1 483 ? 30.107 -8.879 -36.707 1.00 92.94 483 VAL A CA 1
ATOM 3526 C C . VAL A 1 483 ? 28.892 -8.254 -36.008 1.00 92.94 483 VAL A C 1
ATOM 3528 O O . VAL A 1 483 ? 28.212 -8.922 -35.235 1.00 92.94 483 VAL A O 1
ATOM 3531 N N . VAL A 1 484 ? 28.580 -6.981 -36.272 1.00 93.19 484 VAL A N 1
ATOM 3532 C CA . VAL A 1 484 ? 27.434 -6.315 -35.632 1.00 93.19 484 VAL A CA 1
ATOM 3533 C C . VAL A 1 484 ? 26.133 -6.936 -36.123 1.00 93.19 484 VAL A C 1
ATOM 3535 O O . VAL A 1 484 ? 25.290 -7.327 -35.317 1.00 93.19 484 VAL A O 1
ATOM 3538 N N . ASN A 1 485 ? 25.977 -7.071 -37.440 1.00 92.88 485 ASN A N 1
ATOM 3539 C CA . ASN A 1 485 ? 24.753 -7.627 -37.998 1.00 92.88 485 ASN A CA 1
ATOM 3540 C C . ASN A 1 485 ? 24.592 -9.113 -37.643 1.00 92.88 485 ASN A C 1
ATOM 3542 O O . ASN A 1 485 ? 23.503 -9.519 -37.255 1.00 92.88 485 ASN A O 1
ATOM 3546 N N . THR A 1 486 ? 25.657 -9.922 -37.682 1.00 92.00 486 THR A N 1
ATOM 3547 C CA . THR A 1 486 ? 25.586 -11.339 -37.269 1.00 92.00 486 THR A CA 1
ATOM 3548 C C . THR A 1 486 ? 25.185 -11.494 -35.801 1.00 92.00 486 THR A C 1
ATOM 3550 O O . THR A 1 486 ? 24.436 -12.412 -35.469 1.00 92.00 486 THR A O 1
ATOM 3553 N N . ILE A 1 487 ? 25.609 -10.585 -34.914 1.00 93.31 487 ILE A N 1
ATOM 3554 C CA . ILE A 1 487 ? 25.120 -10.552 -33.530 1.00 93.31 487 ILE A CA 1
ATOM 3555 C C . ILE A 1 487 ? 23.617 -10.259 -33.492 1.00 93.31 487 ILE A C 1
ATOM 3557 O O . ILE A 1 487 ? 22.893 -10.950 -32.781 1.00 93.31 487 ILE A O 1
ATOM 3561 N N . LEU A 1 488 ? 23.141 -9.268 -34.246 1.00 92.88 488 LEU A N 1
ATOM 3562 C CA . LEU A 1 488 ? 21.739 -8.843 -34.219 1.00 92.88 488 LEU A CA 1
ATOM 3563 C C . LEU A 1 488 ? 20.777 -9.851 -34.858 1.00 92.88 488 LEU A C 1
ATOM 3565 O O . LEU A 1 488 ? 19.662 -9.995 -34.377 1.00 92.88 488 LEU A O 1
ATOM 3569 N N . VAL A 1 489 ? 21.169 -10.549 -35.925 1.00 91.69 489 VAL A N 1
ATOM 3570 C CA . VAL A 1 489 ? 20.244 -11.425 -36.673 1.00 91.69 489 VAL A CA 1
ATOM 3571 C C . VAL A 1 489 ? 20.473 -12.921 -36.467 1.00 91.69 489 VAL A C 1
ATOM 3573 O O . VAL A 1 489 ? 19.636 -13.709 -36.900 1.00 91.69 489 VAL A O 1
ATOM 3576 N N . ASP A 1 490 ? 21.562 -13.314 -35.797 1.00 90.81 490 ASP A N 1
ATOM 3577 C CA . ASP A 1 490 ? 21.888 -14.717 -35.501 1.00 90.81 490 ASP A CA 1
ATOM 3578 C C . ASP A 1 490 ? 22.112 -14.914 -33.986 1.00 90.81 490 ASP A C 1
ATOM 3580 O O . ASP A 1 490 ? 21.205 -15.337 -33.270 1.00 90.81 490 ASP A O 1
ATOM 3584 N N . PHE A 1 491 ? 23.260 -14.493 -33.434 1.00 91.25 491 PHE A N 1
ATOM 3585 C CA . PHE A 1 491 ? 23.643 -14.837 -32.050 1.00 91.25 491 PHE A CA 1
ATOM 3586 C C . PHE A 1 491 ? 22.708 -14.287 -30.963 1.00 91.25 491 PHE A C 1
ATOM 3588 O O . PHE A 1 491 ? 22.482 -14.939 -29.943 1.00 91.25 491 PHE A O 1
ATOM 3595 N N . ARG A 1 492 ? 22.205 -13.062 -31.136 1.00 93.44 492 ARG A N 1
ATOM 3596 C CA . ARG A 1 492 ? 21.300 -12.366 -30.205 1.00 93.44 492 ARG A CA 1
ATOM 3597 C C . ARG A 1 492 ? 20.024 -11.915 -30.917 1.00 93.44 492 ARG A C 1
ATOM 3599 O O . ARG A 1 492 ? 19.424 -10.911 -30.545 1.00 93.44 492 ARG A O 1
ATOM 3606 N N . ALA A 1 493 ? 19.561 -12.711 -31.882 1.00 92.69 493 ALA A N 1
ATOM 3607 C CA . ALA A 1 493 ? 18.360 -12.434 -32.673 1.00 92.69 493 ALA A CA 1
ATOM 3608 C C . ALA A 1 493 ? 17.073 -12.271 -31.848 1.00 92.69 493 ALA A C 1
ATOM 3610 O O . ALA A 1 493 ? 16.121 -11.619 -32.285 1.00 92.69 493 ALA A O 1
ATOM 3611 N N . LEU A 1 494 ? 17.042 -12.812 -30.626 1.00 94.25 494 LEU A N 1
ATOM 3612 C CA . LEU A 1 494 ? 15.925 -12.622 -29.704 1.00 94.25 494 LEU A CA 1
ATOM 3613 C C . LEU A 1 494 ? 15.776 -11.155 -29.269 1.00 94.25 494 LEU A C 1
ATOM 3615 O O . LEU A 1 494 ? 14.646 -10.676 -29.164 1.00 94.25 494 LEU A O 1
ATOM 3619 N N . ASP A 1 495 ? 16.887 -10.439 -29.067 1.00 95.81 495 ASP A N 1
ATOM 3620 C CA . ASP A 1 495 ? 16.872 -9.017 -28.710 1.00 95.81 495 ASP A CA 1
ATOM 3621 C C . ASP A 1 495 ? 16.251 -8.210 -29.856 1.00 95.81 495 ASP A C 1
ATOM 3623 O O . ASP A 1 495 ? 15.307 -7.451 -29.638 1.00 95.81 495 ASP A O 1
ATOM 3627 N N . THR A 1 496 ? 16.679 -8.464 -31.096 1.00 95.12 496 THR A N 1
ATOM 3628 C CA . THR A 1 496 ? 16.134 -7.798 -32.286 1.00 95.12 496 THR A CA 1
ATOM 3629 C C . THR A 1 496 ? 14.661 -8.136 -32.525 1.00 95.12 496 THR A C 1
ATOM 3631 O O . THR A 1 496 ? 13.881 -7.246 -32.868 1.00 95.12 496 THR A O 1
ATOM 3634 N N . LEU A 1 497 ? 14.226 -9.379 -32.276 1.00 95.75 497 LEU A N 1
ATOM 3635 C CA . LEU A 1 497 ? 12.804 -9.747 -32.323 1.00 95.75 497 LEU A CA 1
ATOM 3636 C C . LEU A 1 497 ? 11.987 -8.966 -31.278 1.00 95.75 497 LEU A C 1
ATOM 3638 O O . LEU A 1 497 ? 10.876 -8.500 -31.563 1.00 95.75 497 LEU A O 1
ATOM 3642 N N . GLY A 1 498 ? 12.541 -8.801 -30.074 1.00 96.06 498 GLY A N 1
ATOM 3643 C CA . GLY A 1 498 ? 11.966 -7.982 -29.010 1.00 96.06 498 GLY A CA 1
ATOM 3644 C C . GLY A 1 498 ? 11.856 -6.511 -29.409 1.00 96.06 498 GLY A C 1
ATOM 3645 O O . GLY A 1 498 ? 10.780 -5.923 -29.297 1.00 96.06 498 GLY A O 1
ATOM 3646 N N . GLU A 1 499 ? 12.927 -5.929 -29.945 1.00 95.44 499 GLU A N 1
ATOM 3647 C CA . GLU A 1 499 ? 12.983 -4.533 -30.391 1.00 95.44 499 GLU A CA 1
ATOM 3648 C C . GLU A 1 499 ? 11.934 -4.218 -31.464 1.00 95.44 499 GLU A C 1
ATOM 3650 O O . GLU A 1 499 ? 11.152 -3.275 -31.305 1.00 95.44 499 GLU A O 1
ATOM 3655 N N . ILE A 1 500 ? 11.843 -5.022 -32.532 1.00 96.44 500 ILE A N 1
ATOM 3656 C CA . ILE A 1 500 ? 10.845 -4.789 -33.591 1.00 96.44 500 ILE A CA 1
ATOM 3657 C C . ILE A 1 500 ? 9.413 -4.960 -33.074 1.00 96.44 500 ILE A C 1
ATOM 3659 O O . ILE A 1 500 ? 8.506 -4.238 -33.499 1.00 96.44 500 ILE A O 1
ATOM 3663 N N . SER A 1 501 ? 9.205 -5.860 -32.109 1.00 97.06 501 SER A N 1
ATOM 3664 C CA . SER A 1 501 ? 7.912 -6.040 -31.446 1.00 97.06 501 SER A CA 1
ATOM 3665 C C . SER A 1 501 ? 7.545 -4.812 -30.612 1.00 97.06 501 SER A C 1
ATOM 3667 O O . SER A 1 501 ? 6.427 -4.304 -30.727 1.00 97.06 501 SER A O 1
ATOM 3669 N N . VAL A 1 502 ? 8.490 -4.272 -29.833 1.00 97.44 502 VAL A N 1
ATOM 3670 C CA . VAL A 1 502 ? 8.309 -3.034 -29.058 1.00 97.44 502 VAL A CA 1
ATOM 3671 C C . VAL A 1 502 ? 8.004 -1.855 -29.982 1.00 97.44 502 VAL A C 1
ATOM 3673 O O . VAL A 1 502 ? 7.064 -1.105 -29.711 1.00 97.44 502 VAL A O 1
ATOM 3676 N N . LEU A 1 503 ? 8.717 -1.711 -31.104 1.00 95.62 503 LEU A N 1
ATOM 3677 C CA . LEU A 1 503 ? 8.453 -0.659 -32.092 1.00 95.62 503 LEU A CA 1
ATOM 3678 C C . LEU A 1 503 ? 7.049 -0.770 -32.696 1.00 95.62 503 LEU A C 1
ATOM 3680 O O . LEU A 1 503 ? 6.335 0.234 -32.786 1.00 95.62 503 LEU A O 1
ATOM 3684 N N . ALA A 1 504 ? 6.624 -1.977 -33.075 1.00 96.31 504 ALA A N 1
ATOM 3685 C CA . ALA A 1 504 ? 5.287 -2.214 -33.607 1.00 96.31 504 ALA A CA 1
ATOM 3686 C C . ALA A 1 504 ? 4.197 -1.886 -32.573 1.00 96.31 504 ALA A C 1
ATOM 3688 O O . ALA A 1 504 ? 3.236 -1.180 -32.890 1.00 96.31 504 ALA A O 1
ATOM 3689 N N . VAL A 1 505 ? 4.358 -2.339 -31.325 1.00 96.75 505 VAL A N 1
ATOM 3690 C CA . VAL A 1 505 ? 3.415 -2.061 -30.230 1.00 96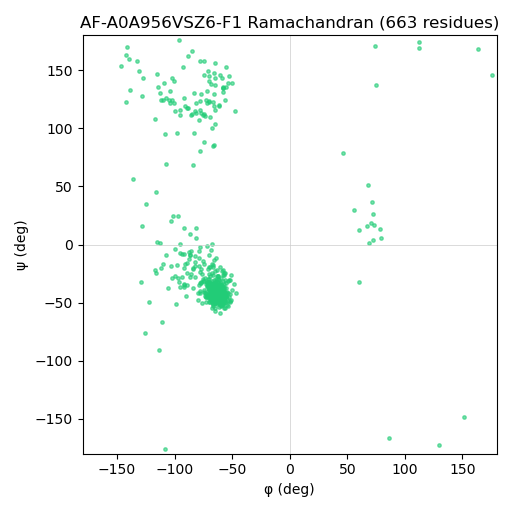.75 505 VAL A CA 1
ATOM 3691 C C . VAL A 1 505 ? 3.358 -0.566 -29.918 1.00 96.75 505 VAL A C 1
ATOM 3693 O O . VAL A 1 505 ? 2.262 -0.010 -29.829 1.00 96.75 505 VAL A O 1
ATOM 3696 N N . ALA A 1 506 ? 4.504 0.115 -29.827 1.00 94.69 506 ALA A N 1
ATOM 3697 C CA . ALA A 1 506 ? 4.566 1.559 -29.612 1.00 94.69 506 ALA A CA 1
ATOM 3698 C C . ALA A 1 506 ? 3.842 2.322 -30.733 1.00 94.69 506 ALA A C 1
ATOM 3700 O O . ALA A 1 506 ? 3.017 3.200 -30.463 1.00 94.69 506 ALA A O 1
ATOM 3701 N N . ALA A 1 507 ? 4.072 1.946 -31.995 1.00 92.75 507 ALA A N 1
ATOM 3702 C CA . ALA A 1 507 ? 3.402 2.552 -33.139 1.00 92.75 507 ALA A CA 1
ATOM 3703 C C . ALA A 1 507 ? 1.882 2.335 -33.105 1.00 92.75 507 ALA A C 1
ATOM 3705 O O . ALA A 1 507 ? 1.117 3.279 -33.311 1.00 92.75 507 ALA A O 1
ATOM 3706 N N . LEU A 1 508 ? 1.421 1.116 -32.811 1.00 93.56 508 LEU A N 1
ATOM 3707 C CA . LEU A 1 508 ? -0.004 0.806 -32.672 1.00 93.56 508 LEU A CA 1
ATOM 3708 C C . LEU A 1 508 ? -0.645 1.572 -31.507 1.00 93.56 508 LEU A C 1
ATOM 3710 O O . LEU A 1 508 ? -1.742 2.108 -31.679 1.00 93.56 508 LEU A O 1
ATOM 3714 N N . GLY A 1 509 ? 0.047 1.690 -30.372 1.00 92.81 509 GLY A N 1
ATOM 3715 C CA . GLY A 1 509 ? -0.383 2.484 -29.221 1.00 92.81 509 GLY A CA 1
ATOM 3716 C C . GLY A 1 509 ? -0.558 3.961 -29.573 1.00 92.81 509 GLY A C 1
ATOM 3717 O O . GLY A 1 509 ? -1.619 4.534 -29.323 1.00 92.81 509 GLY A O 1
ATOM 3718 N N . ILE A 1 510 ? 0.423 4.560 -30.256 1.00 88.81 510 ILE A N 1
ATOM 3719 C CA . ILE A 1 510 ? 0.326 5.941 -30.753 1.00 88.81 510 ILE A CA 1
ATOM 3720 C C . ILE A 1 510 ? -0.868 6.086 -31.706 1.00 88.81 510 ILE A C 1
ATOM 3722 O O . ILE A 1 510 ? -1.675 7.003 -31.558 1.00 88.81 510 ILE A O 1
ATOM 3726 N N . LEU A 1 511 ? -1.036 5.171 -32.665 1.00 87.69 511 LEU A N 1
ATOM 3727 C CA . LEU A 1 511 ? -2.159 5.203 -33.607 1.00 87.69 511 LEU A CA 1
ATOM 3728 C C . LEU A 1 511 ? -3.524 5.055 -32.916 1.00 87.69 511 LEU A C 1
ATOM 3730 O O . LEU A 1 511 ? -4.498 5.648 -33.385 1.00 87.69 511 LEU A O 1
ATOM 3734 N N . ALA A 1 512 ? -3.615 4.269 -31.841 1.00 89.38 512 ALA A N 1
ATOM 3735 C CA . ALA A 1 512 ? -4.828 4.116 -31.043 1.00 89.38 512 ALA A CA 1
ATOM 3736 C C . ALA A 1 512 ? -5.145 5.401 -30.263 1.00 89.38 512 ALA A C 1
ATOM 3738 O O . ALA A 1 512 ? -6.259 5.917 -30.362 1.00 89.38 512 ALA A O 1
ATOM 3739 N N . LEU A 1 513 ? -4.152 5.980 -29.580 1.00 86.94 513 LEU A N 1
ATOM 3740 C CA . LEU A 1 513 ? -4.297 7.244 -28.851 1.00 86.94 513 LEU A CA 1
ATOM 3741 C C . LEU A 1 513 ? -4.709 8.397 -29.771 1.00 86.94 513 LEU A C 1
ATOM 3743 O O . LEU A 1 513 ? -5.609 9.167 -29.435 1.00 86.94 513 LEU A O 1
ATOM 3747 N N . LEU A 1 514 ? -4.111 8.481 -30.963 1.00 81.00 514 LEU A N 1
ATOM 3748 C CA . LEU A 1 514 ? -4.455 9.485 -31.971 1.00 81.00 514 LEU A CA 1
ATOM 3749 C C . LEU A 1 514 ? -5.900 9.362 -32.479 1.00 81.00 514 LEU A C 1
ATOM 3751 O O . LEU A 1 514 ? -6.473 10.361 -32.908 1.00 81.00 514 LEU A O 1
ATOM 3755 N N . ARG A 1 515 ? -6.489 8.159 -32.445 1.00 81.69 515 ARG A N 1
ATOM 3756 C CA . ARG A 1 515 ? -7.900 7.935 -32.797 1.00 81.69 515 ARG A CA 1
ATOM 3757 C C . ARG A 1 515 ? -8.845 8.307 -31.656 1.00 81.69 515 ARG A C 1
ATOM 3759 O O . ARG A 1 515 ? -9.877 8.911 -31.919 1.00 81.69 515 ARG A O 1
ATOM 3766 N N . LEU A 1 516 ? -8.494 7.960 -30.417 1.00 81.25 516 LEU A N 1
ATOM 3767 C CA . LEU A 1 516 ? -9.333 8.195 -29.232 1.00 81.25 516 LEU A CA 1
ATOM 3768 C C . LEU A 1 516 ? -9.436 9.673 -28.851 1.00 81.25 516 LEU A C 1
ATOM 3770 O O . LEU A 1 516 ? -10.481 10.128 -28.405 1.00 81.25 516 LEU A O 1
ATOM 3774 N N . THR A 1 517 ? -8.354 10.428 -29.031 1.00 70.50 517 THR A N 1
ATOM 3775 C CA . THR A 1 517 ? -8.273 11.828 -28.587 1.00 70.50 517 THR A CA 1
ATOM 3776 C C . THR A 1 517 ? -8.997 12.824 -29.491 1.00 70.50 517 THR A C 1
ATOM 3778 O O . THR A 1 517 ? -9.009 13.998 -29.144 1.00 70.50 517 THR A O 1
ATOM 3781 N N . GLY A 1 518 ? -9.604 12.384 -30.607 1.00 61.16 518 GLY A N 1
ATOM 3782 C CA . GLY A 1 518 ? -10.406 13.225 -31.505 1.00 61.16 518 GLY A CA 1
ATOM 3783 C C . GLY A 1 518 ? -9.713 14.549 -31.830 1.00 61.16 518 GLY A C 1
ATOM 3784 O O . GLY A 1 518 ? -10.012 15.568 -31.217 1.00 61.16 518 GLY A O 1
ATOM 3785 N N . ARG A 1 519 ? -8.739 14.543 -32.751 1.00 62.09 519 ARG A N 1
ATOM 3786 C CA . ARG A 1 519 ? -7.905 15.724 -33.045 1.00 62.09 519 ARG A CA 1
ATOM 3787 C C . ARG A 1 519 ? -8.759 16.985 -33.232 1.00 62.09 519 ARG A C 1
ATOM 3789 O O . ARG A 1 519 ? -9.475 17.099 -34.223 1.00 62.09 519 ARG A O 1
ATOM 3796 N N . ALA A 1 520 ? -8.601 17.964 -32.340 1.00 49.25 520 ALA A N 1
ATOM 3797 C CA . ALA A 1 520 ? -9.022 19.337 -32.585 1.00 49.25 520 ALA A CA 1
ATOM 3798 C C . ALA A 1 520 ? -8.148 19.892 -33.718 1.00 49.25 520 ALA A C 1
ATOM 3800 O O . ALA A 1 520 ? -7.066 20.434 -33.492 1.00 49.25 520 ALA A O 1
ATOM 3801 N N . ALA A 1 521 ? -8.559 19.651 -34.961 1.00 49.22 521 ALA A N 1
ATOM 3802 C CA . ALA A 1 521 ? -7.873 20.165 -36.128 1.00 49.22 521 ALA A CA 1
ATOM 3803 C C . ALA A 1 521 ? -7.978 21.693 -36.102 1.00 49.22 521 ALA A C 1
ATOM 3805 O O . ALA A 1 521 ? -9.015 22.268 -36.431 1.00 49.22 521 ALA A O 1
ATOM 3806 N N . SER A 1 522 ? -6.891 22.369 -35.725 1.00 48.31 522 SER A N 1
ATOM 3807 C CA . SER A 1 522 ? -6.696 23.737 -36.179 1.00 48.31 522 SER A CA 1
ATOM 3808 C C . SER A 1 522 ? -6.744 23.697 -37.708 1.00 48.31 522 SER A C 1
ATOM 3810 O O . SER A 1 522 ? -6.066 22.892 -38.355 1.00 48.31 522 SER A O 1
ATOM 3812 N N . ARG A 1 523 ? -7.635 24.506 -38.284 1.00 46.69 523 ARG A N 1
ATOM 3813 C CA . ARG A 1 523 ? -7.825 24.658 -39.727 1.00 46.69 523 ARG A CA 1
ATOM 3814 C C . ARG A 1 523 ? -6.557 25.300 -40.291 1.00 46.69 523 ARG A C 1
ATOM 3816 O O . ARG A 1 523 ? -6.463 26.518 -40.365 1.00 46.69 523 ARG A O 1
ATOM 3823 N N . VAL A 1 524 ? -5.545 24.490 -40.587 1.00 52.72 524 VAL A N 1
ATOM 3824 C CA . VAL A 1 524 ? -4.330 24.965 -41.248 1.00 52.72 524 VAL A CA 1
ATOM 3825 C C . VAL A 1 524 ? -4.707 25.260 -42.693 1.00 52.72 524 VAL A C 1
ATOM 3827 O O . VAL A 1 524 ? -5.247 24.405 -43.396 1.00 52.72 524 VAL A O 1
ATOM 3830 N N . GLU A 1 525 ? -4.492 26.502 -43.107 1.00 49.41 525 GLU A N 1
ATOM 3831 C CA . GLU A 1 525 ? -4.700 26.933 -44.481 1.00 49.41 525 GLU A CA 1
ATOM 3832 C C . GLU A 1 525 ? -3.827 26.086 -45.414 1.00 49.41 525 GLU A C 1
ATOM 3834 O O . GLU A 1 525 ? -2.666 25.789 -45.119 1.00 49.41 525 GLU A O 1
ATOM 3839 N N . ARG A 1 526 ? -4.406 25.621 -46.521 1.00 55.28 526 ARG A N 1
ATOM 3840 C CA . ARG A 1 526 ? -3.769 24.658 -47.419 1.00 55.28 526 ARG A CA 1
ATOM 3841 C C . ARG A 1 526 ? -2.677 25.365 -48.225 1.00 55.28 526 ARG A C 1
ATOM 3843 O O . ARG A 1 526 ? -2.942 25.863 -49.312 1.00 55.28 526 ARG A O 1
ATOM 3850 N N . ILE A 1 527 ? -1.462 25.421 -47.690 1.00 59.50 527 ILE A N 1
ATOM 3851 C CA . ILE A 1 527 ? -0.307 25.962 -48.413 1.00 59.50 527 ILE A CA 1
ATOM 3852 C C . ILE A 1 527 ? 0.098 24.948 -49.486 1.00 59.50 527 ILE A C 1
ATOM 3854 O O . ILE A 1 527 ? 0.355 23.777 -49.195 1.00 59.50 527 ILE A O 1
ATOM 3858 N N . ASP A 1 528 ? 0.145 25.385 -50.743 1.00 68.81 528 ASP A N 1
ATOM 3859 C CA . ASP A 1 528 ? 0.651 24.556 -51.829 1.00 68.81 528 ASP A CA 1
ATOM 3860 C C . ASP A 1 528 ? 2.142 24.276 -51.633 1.00 68.81 528 ASP A C 1
ATOM 3862 O O . ASP A 1 528 ? 2.974 25.184 -51.622 1.00 68.81 528 ASP A O 1
ATOM 3866 N N . ASN A 1 529 ? 2.490 22.994 -51.498 1.00 80.25 529 ASN A N 1
ATOM 3867 C CA . ASN A 1 529 ? 3.887 22.593 -51.367 1.00 80.25 529 ASN A CA 1
ATOM 3868 C C . ASN A 1 529 ? 4.714 23.076 -52.576 1.00 80.25 529 ASN A C 1
ATOM 3870 O O . ASN A 1 529 ? 4.291 22.854 -53.721 1.00 80.25 529 ASN A O 1
ATOM 3874 N N . PRO A 1 530 ? 5.910 23.657 -52.352 1.00 85.81 530 PRO A N 1
ATOM 3875 C CA . PRO A 1 530 ? 6.753 24.188 -53.416 1.00 85.81 530 PRO A CA 1
ATOM 3876 C C . PRO A 1 530 ? 7.027 23.161 -54.520 1.00 85.81 530 PRO A C 1
ATOM 3878 O O . PRO A 1 530 ? 7.326 21.993 -54.251 1.00 85.81 530 PRO A O 1
ATOM 3881 N N . ARG A 1 531 ? 6.992 23.608 -55.784 1.00 85.62 531 ARG A N 1
ATOM 3882 C CA . ARG A 1 531 ? 7.289 22.749 -56.948 1.00 85.62 531 ARG A CA 1
ATOM 3883 C C . ARG A 1 531 ? 8.683 22.120 -56.861 1.00 85.62 531 ARG A C 1
ATOM 3885 O O . ARG A 1 531 ? 8.837 20.967 -57.240 1.00 85.62 531 ARG A O 1
ATOM 3892 N N . VAL A 1 532 ? 9.652 22.839 -56.292 1.00 89.25 532 VAL A N 1
ATOM 3893 C CA . VAL A 1 532 ? 11.024 22.353 -56.069 1.00 89.25 532 VAL A CA 1
ATOM 3894 C C . VAL A 1 532 ? 11.035 21.096 -55.194 1.00 89.25 532 VAL A C 1
ATOM 3896 O O . VAL A 1 532 ? 11.599 20.083 -55.596 1.00 89.25 532 VAL A O 1
ATOM 3899 N N . LEU A 1 533 ? 10.337 21.115 -54.051 1.00 89.12 533 LEU A N 1
ATOM 3900 C CA . LEU A 1 533 ? 10.245 19.966 -53.143 1.00 89.12 533 LEU A CA 1
ATOM 3901 C C . LEU A 1 533 ? 9.570 18.763 -53.816 1.00 89.12 533 LEU A C 1
ATOM 3903 O O . LEU A 1 533 ? 10.017 17.631 -53.664 1.00 89.12 533 LEU A O 1
ATOM 3907 N N . ARG A 1 534 ? 8.509 19.006 -54.595 1.00 89.06 534 ARG A N 1
ATOM 3908 C CA . ARG A 1 534 ? 7.796 17.961 -55.349 1.00 89.06 534 ARG A CA 1
ATOM 3909 C C . ARG A 1 534 ? 8.681 17.295 -56.402 1.00 89.06 534 ARG A C 1
ATOM 3911 O O . ARG A 1 534 ? 8.705 16.068 -56.485 1.00 89.06 534 ARG A O 1
ATOM 3918 N N . THR A 1 535 ? 9.413 18.084 -57.184 1.00 91.19 535 THR A N 1
ATOM 3919 C CA . THR A 1 535 ? 10.335 17.564 -58.203 1.00 91.19 535 THR A CA 1
ATOM 3920 C C . THR A 1 535 ? 11.494 16.803 -57.560 1.00 91.19 535 THR A 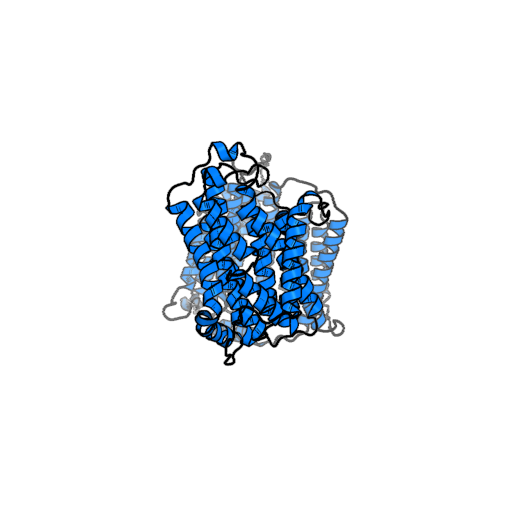C 1
ATOM 3922 O O . THR A 1 535 ? 11.775 15.679 -57.971 1.00 91.19 535 THR A O 1
ATOM 3925 N N . ALA A 1 536 ? 12.098 17.354 -56.502 1.00 90.00 536 ALA A N 1
ATOM 3926 C CA . ALA A 1 536 ? 13.173 16.695 -55.765 1.00 90.00 536 ALA A CA 1
ATOM 3927 C C . ALA A 1 536 ? 12.713 15.365 -55.147 1.00 90.00 536 ALA A C 1
ATOM 3929 O O . ALA A 1 536 ? 13.344 14.338 -55.369 1.00 90.00 536 ALA A O 1
ATOM 3930 N N . ALA A 1 537 ? 11.571 15.340 -54.453 1.00 91.00 537 ALA A N 1
ATOM 3931 C CA . ALA A 1 537 ? 11.045 14.119 -53.842 1.00 91.00 537 ALA A CA 1
ATOM 3932 C C . ALA A 1 537 ? 10.737 13.020 -54.874 1.00 91.00 537 ALA A C 1
ATOM 3934 O O . ALA A 1 537 ? 10.962 11.846 -54.596 1.00 91.00 537 ALA A O 1
ATOM 3935 N N . ARG A 1 538 ? 10.257 13.378 -56.077 1.00 90.06 538 ARG A N 1
ATOM 3936 C CA . ARG A 1 538 ? 10.049 12.410 -57.170 1.00 90.06 538 ARG A CA 1
ATOM 3937 C C . ARG A 1 538 ? 11.350 11.794 -57.678 1.00 90.06 538 ARG A C 1
ATOM 3939 O O . ARG A 1 538 ? 11.341 10.616 -58.011 1.00 90.06 538 ARG A O 1
ATOM 3946 N N . ALA A 1 539 ? 12.426 12.574 -57.751 1.00 91.50 539 ALA A N 1
ATOM 3947 C CA . ALA A 1 539 ? 13.725 12.098 -58.223 1.00 91.50 539 ALA A CA 1
ATOM 3948 C C . ALA A 1 539 ? 14.472 11.286 -57.152 1.00 91.50 539 ALA A C 1
ATOM 3950 O O . ALA A 1 539 ? 15.067 10.257 -57.452 1.00 91.50 539 ALA A O 1
ATOM 3951 N N . VAL A 1 540 ? 14.409 11.730 -55.894 1.00 92.94 540 VAL A N 1
ATOM 3952 C CA . VAL A 1 540 ? 15.145 11.130 -54.772 1.00 92.94 540 VAL A CA 1
ATOM 3953 C C . VAL A 1 540 ? 14.497 9.832 -54.285 1.00 92.94 540 VAL A C 1
ATOM 3955 O O . VAL A 1 540 ? 15.201 8.918 -53.870 1.00 92.94 540 VAL A O 1
ATOM 3958 N N . LEU A 1 541 ? 13.169 9.704 -54.353 1.00 91.88 541 LEU A N 1
ATOM 3959 C CA . LEU A 1 541 ? 12.468 8.527 -53.832 1.00 91.88 541 LEU A CA 1
ATOM 3960 C C . LEU A 1 541 ? 12.932 7.194 -54.467 1.00 91.88 541 LEU A C 1
ATOM 3962 O O . LEU A 1 541 ? 13.260 6.289 -53.702 1.00 91.88 541 LEU A O 1
ATOM 3966 N N . PRO A 1 542 ? 13.002 7.029 -55.807 1.00 92.31 542 PRO A N 1
ATOM 3967 C CA . PRO A 1 542 ? 13.518 5.798 -56.410 1.00 92.31 542 PRO A CA 1
ATOM 3968 C C . PRO A 1 542 ? 14.953 5.485 -55.981 1.00 92.31 542 PRO A C 1
ATOM 3970 O O . PRO A 1 542 ? 15.265 4.330 -55.706 1.00 92.31 542 PRO A O 1
ATOM 3973 N N . LEU A 1 543 ? 15.801 6.513 -55.864 1.00 95.06 543 LEU A N 1
ATOM 3974 C CA . LEU A 1 543 ? 17.182 6.365 -55.408 1.00 95.06 543 LEU A CA 1
ATOM 3975 C C . LEU A 1 543 ? 17.236 5.834 -53.970 1.00 95.06 543 LEU A C 1
ATOM 3977 O O . LEU A 1 543 ? 17.972 4.891 -53.705 1.00 95.06 543 LEU A O 1
ATOM 3981 N N . LEU A 1 544 ? 16.424 6.384 -53.062 1.00 94.81 544 LEU A N 1
ATOM 3982 C CA . LEU A 1 544 ? 16.346 5.916 -51.674 1.00 94.81 544 LEU A CA 1
ATOM 3983 C C . LEU A 1 544 ? 15.819 4.484 -51.571 1.00 94.81 544 LEU A C 1
ATOM 3985 O O . LEU A 1 544 ? 16.301 3.728 -50.739 1.00 94.81 544 LEU A O 1
ATOM 3989 N N . VAL A 1 545 ? 14.860 4.089 -52.414 1.00 93.62 545 VAL A N 1
ATOM 3990 C CA . VAL A 1 545 ? 14.349 2.709 -52.432 1.00 93.62 545 VAL A CA 1
ATOM 3991 C C . VAL A 1 545 ? 15.427 1.737 -52.910 1.00 93.62 545 VAL A C 1
ATOM 3993 O O . VAL A 1 545 ? 15.660 0.725 -52.256 1.00 93.62 545 VAL A O 1
ATOM 3996 N N . VAL A 1 546 ? 16.117 2.050 -54.011 1.00 95.69 546 VAL A N 1
ATOM 3997 C CA . VAL A 1 546 ? 17.232 1.226 -54.507 1.00 95.69 546 VAL A CA 1
ATOM 3998 C C . VAL A 1 546 ? 18.344 1.148 -53.463 1.00 95.69 546 VAL A C 1
ATOM 4000 O O . VAL A 1 546 ? 18.853 0.067 -53.186 1.00 95.69 546 VAL A O 1
ATOM 4003 N N . PHE A 1 547 ? 18.679 2.275 -52.836 1.00 95.50 547 PHE A N 1
ATOM 4004 C CA . PHE A 1 547 ? 19.698 2.327 -51.797 1.00 95.50 547 PHE A CA 1
ATOM 4005 C C . PHE A 1 547 ? 19.297 1.543 -50.540 1.00 95.50 547 PHE A C 1
ATOM 4007 O O . PHE A 1 547 ? 20.128 0.840 -49.977 1.00 95.50 547 PHE A O 1
ATOM 4014 N N . ALA A 1 548 ? 18.025 1.580 -50.137 1.00 96.44 548 ALA A N 1
ATOM 4015 C CA . ALA A 1 548 ? 17.510 0.755 -49.047 1.00 96.44 548 ALA A CA 1
ATOM 4016 C C . ALA A 1 548 ? 17.675 -0.743 -49.348 1.00 96.44 548 ALA A C 1
ATOM 4018 O O . ALA A 1 548 ? 18.202 -1.473 -48.516 1.00 96.44 548 ALA A O 1
ATOM 4019 N N . PHE A 1 549 ? 17.301 -1.199 -50.549 1.00 95.31 549 PHE A N 1
ATOM 4020 C CA . PHE A 1 549 ? 17.515 -2.596 -50.947 1.00 95.31 549 PHE A CA 1
ATOM 4021 C C . PHE A 1 549 ? 18.997 -2.970 -51.015 1.00 95.31 549 PHE A C 1
ATOM 4023 O O . PHE A 1 549 ? 19.370 -4.064 -50.602 1.00 95.31 549 PHE A O 1
ATOM 4030 N N . PHE A 1 550 ? 19.846 -2.060 -51.490 1.00 94.69 550 PHE A N 1
ATOM 4031 C CA . PHE A 1 550 ? 21.291 -2.257 -51.486 1.00 94.69 550 PHE A CA 1
ATOM 4032 C C . PHE A 1 550 ? 21.839 -2.447 -50.063 1.00 94.69 550 PHE A C 1
ATOM 4034 O O . PHE A 1 550 ? 22.571 -3.403 -49.821 1.00 94.69 550 PHE A O 1
ATOM 4041 N N . LEU A 1 551 ? 21.453 -1.589 -49.111 1.00 94.25 551 LEU A N 1
ATOM 4042 C CA . LEU A 1 551 ? 21.866 -1.710 -47.708 1.00 94.25 551 LEU A CA 1
ATOM 4043 C C . LEU A 1 551 ? 21.325 -2.978 -47.042 1.00 94.25 551 LEU A C 1
ATOM 4045 O O . LEU A 1 551 ? 22.030 -3.585 -46.241 1.00 94.25 551 LEU A O 1
ATOM 4049 N N . PHE A 1 552 ? 20.102 -3.386 -47.384 1.00 95.12 552 PHE A N 1
ATOM 4050 C CA . PHE A 1 552 ? 19.507 -4.631 -46.907 1.00 95.12 552 PHE A CA 1
ATOM 4051 C C . PHE A 1 552 ? 20.331 -5.845 -47.356 1.00 95.12 552 PHE A C 1
ATOM 4053 O O . PHE A 1 552 ? 20.775 -6.629 -46.525 1.00 95.12 552 PHE A O 1
ATOM 4060 N N . LEU A 1 553 ? 20.604 -5.968 -48.659 1.00 90.88 553 LEU A N 1
ATOM 4061 C CA . LEU A 1 553 ? 21.327 -7.121 -49.211 1.00 90.88 553 LEU A CA 1
ATOM 4062 C C . LEU A 1 553 ? 22.795 -7.179 -48.766 1.00 90.88 553 LEU A C 1
ATOM 4064 O O . LEU A 1 553 ? 23.356 -8.260 -48.631 1.00 90.88 553 LEU A O 1
ATOM 4068 N N . ARG A 1 554 ? 23.422 -6.022 -48.543 1.00 91.19 554 ARG A N 1
ATOM 4069 C CA . ARG A 1 554 ? 24.833 -5.913 -48.150 1.00 91.19 554 ARG A CA 1
ATOM 4070 C C . ARG A 1 554 ? 25.071 -6.111 -46.648 1.00 91.19 554 ARG A C 1
ATOM 4072 O O . ARG A 1 554 ? 26.204 -6.383 -46.255 1.00 91.19 554 ARG A O 1
ATOM 4079 N N . GLY A 1 555 ? 24.027 -5.987 -45.824 1.00 88.81 555 GLY A N 1
ATOM 4080 C CA . GLY A 1 555 ? 24.123 -5.907 -44.361 1.00 88.81 555 GLY A CA 1
ATOM 4081 C C . GLY A 1 555 ? 24.810 -7.088 -43.679 1.00 88.81 555 GLY A C 1
ATOM 4082 O O . GLY A 1 555 ? 25.365 -6.941 -42.594 1.00 88.81 555 GLY A O 1
ATOM 4083 N N . HIS A 1 556 ? 24.793 -8.269 -44.297 1.00 89.19 556 HIS A N 1
ATOM 4084 C CA . HIS A 1 556 ? 25.405 -9.470 -43.730 1.00 89.19 556 HIS A CA 1
ATOM 4085 C C . HIS A 1 556 ? 26.942 -9.428 -43.714 1.00 89.19 556 HIS A C 1
ATOM 4087 O O . HIS A 1 556 ? 27.574 -9.973 -42.809 1.00 89.19 556 HIS A O 1
ATOM 4093 N N . ASP A 1 557 ? 27.544 -8.726 -44.672 1.00 89.75 557 ASP A N 1
ATOM 4094 C CA . ASP A 1 557 ? 28.997 -8.705 -44.848 1.00 89.75 557 ASP A CA 1
ATOM 4095 C C . ASP A 1 557 ? 29.605 -7.320 -44.619 1.00 89.75 557 ASP A C 1
ATOM 4097 O O . ASP A 1 557 ? 30.785 -7.200 -44.288 1.00 89.75 557 ASP A O 1
ATOM 4101 N N . GLN A 1 558 ? 28.820 -6.256 -44.783 1.00 92.12 558 GLN A N 1
ATOM 4102 C CA . GLN A 1 558 ? 29.279 -4.876 -44.641 1.00 92.12 558 GLN A CA 1
ATOM 4103 C C . GLN A 1 558 ? 28.191 -4.029 -43.962 1.00 92.12 558 GLN A C 1
ATOM 4105 O O . GLN A 1 558 ? 27.066 -4.508 -43.802 1.00 92.12 558 GLN A O 1
ATOM 4110 N N . PRO A 1 559 ? 28.493 -2.781 -43.559 1.00 92.56 559 PRO A N 1
ATOM 4111 C CA . PRO A 1 559 ? 27.537 -1.979 -42.808 1.00 92.56 559 PRO A CA 1
ATOM 4112 C C . PRO A 1 559 ? 26.206 -1.780 -43.550 1.00 92.56 559 PRO A C 1
ATOM 4114 O O . PRO A 1 559 ? 26.194 -1.439 -44.739 1.00 92.56 559 PRO A O 1
ATOM 4117 N N . GLY A 1 560 ? 25.093 -2.013 -42.856 1.00 91.19 560 GLY A N 1
ATOM 4118 C CA . GLY A 1 560 ? 23.750 -2.097 -43.418 1.00 91.19 560 GLY A CA 1
ATOM 4119 C C . GLY A 1 560 ? 22.825 -3.014 -42.614 1.00 91.19 560 GLY A C 1
ATOM 4120 O O . GLY A 1 560 ? 22.925 -3.113 -41.398 1.00 91.19 560 GLY A O 1
ATOM 4121 N N . GLY A 1 561 ? 21.891 -3.663 -43.307 1.00 92.44 561 GLY A N 1
ATOM 4122 C CA . GLY A 1 561 ? 20.893 -4.559 -42.715 1.00 92.44 561 GLY A CA 1
ATOM 4123 C C . GLY A 1 561 ? 19.472 -4.009 -42.801 1.00 92.44 561 GLY A C 1
ATOM 4124 O O . GLY A 1 561 ? 19.225 -2.880 -43.244 1.00 92.44 561 GLY A O 1
ATOM 4125 N N . GLY A 1 562 ? 18.510 -4.824 -42.394 1.00 93.56 562 GLY A N 1
ATOM 4126 C CA . GLY A 1 562 ? 17.081 -4.589 -42.543 1.00 93.56 562 GLY A CA 1
ATOM 4127 C C . GLY A 1 562 ? 16.579 -3.395 -41.750 1.00 93.56 562 GLY A C 1
ATOM 4128 O O . GLY A 1 562 ? 15.736 -2.648 -42.249 1.00 93.56 562 GLY A O 1
ATOM 4129 N N . PHE A 1 563 ? 17.139 -3.131 -40.567 1.00 95.12 563 PHE A N 1
ATOM 4130 C CA . PHE A 1 563 ? 16.757 -1.961 -39.774 1.00 95.12 563 PHE A CA 1
ATOM 4131 C C . PHE A 1 563 ? 17.130 -0.644 -40.475 1.00 95.12 563 PHE A C 1
ATOM 4133 O O . PHE A 1 563 ? 16.261 0.191 -40.737 1.00 95.12 563 PHE A O 1
ATOM 4140 N N . VAL A 1 564 ? 18.407 -0.475 -40.846 1.00 95.00 564 VAL A N 1
ATOM 4141 C CA . VAL A 1 564 ? 18.915 0.712 -41.564 1.00 95.00 564 VAL A CA 1
ATOM 4142 C C . VAL A 1 564 ? 18.175 0.886 -42.890 1.00 95.00 564 VAL A C 1
ATOM 4144 O O . VAL A 1 564 ? 17.665 1.969 -43.183 1.00 95.00 564 VAL A O 1
ATOM 4147 N N . ALA A 1 565 ? 18.054 -0.188 -43.673 1.00 96.50 565 ALA A N 1
ATOM 4148 C CA . ALA A 1 565 ? 17.324 -0.184 -44.934 1.00 96.50 565 ALA A CA 1
ATOM 4149 C C . ALA A 1 565 ? 15.858 0.244 -44.756 1.00 96.50 565 ALA A C 1
ATOM 4151 O O . ALA A 1 565 ? 15.343 1.056 -45.531 1.00 96.50 565 ALA A O 1
ATOM 4152 N N . GLY A 1 566 ? 15.194 -0.251 -43.708 1.00 96.25 566 GLY A N 1
ATOM 4153 C CA . GLY A 1 566 ? 13.819 0.102 -43.372 1.00 96.25 566 GLY A CA 1
ATOM 4154 C C . GLY A 1 566 ? 13.670 1.590 -43.056 1.00 96.25 566 GLY A C 1
ATOM 4155 O O . GLY A 1 566 ? 12.731 2.229 -43.539 1.00 96.25 566 GLY A O 1
ATOM 4156 N N . LEU A 1 567 ? 14.622 2.173 -42.318 1.00 96.06 567 LEU A N 1
ATOM 4157 C CA . LEU A 1 567 ? 14.645 3.608 -42.025 1.00 96.06 567 LEU A CA 1
ATOM 4158 C C . LEU A 1 567 ? 14.879 4.455 -43.282 1.00 96.06 567 LEU A C 1
ATOM 4160 O O . LEU A 1 567 ? 14.188 5.457 -43.463 1.00 96.06 567 LEU A O 1
ATOM 4164 N N . VAL A 1 568 ? 15.794 4.059 -44.175 1.00 96.75 568 VAL A N 1
ATOM 4165 C CA . VAL A 1 568 ? 16.020 4.758 -45.456 1.00 96.75 568 VAL A CA 1
ATOM 4166 C C . VAL A 1 568 ? 14.746 4.756 -46.302 1.00 96.75 568 VAL A C 1
ATOM 4168 O O . VAL A 1 568 ? 14.313 5.805 -46.792 1.00 96.75 568 VAL A O 1
ATOM 4171 N N . ALA A 1 569 ? 14.105 3.593 -46.440 1.00 95.56 569 ALA A N 1
ATOM 4172 C CA . ALA A 1 569 ? 12.854 3.468 -47.176 1.00 95.56 569 ALA A CA 1
ATOM 4173 C C . ALA A 1 569 ? 11.743 4.324 -46.539 1.00 95.56 569 ALA A C 1
ATOM 4175 O O . ALA A 1 569 ? 11.037 5.056 -47.241 1.00 95.56 569 ALA A O 1
ATOM 4176 N N . ALA A 1 570 ? 11.626 4.311 -45.208 1.00 94.44 570 ALA A N 1
ATOM 4177 C CA . ALA A 1 570 ? 10.664 5.132 -44.481 1.00 94.44 570 ALA A CA 1
ATOM 4178 C C . ALA A 1 570 ? 10.938 6.638 -44.607 1.00 94.44 570 ALA A C 1
ATOM 4180 O O . ALA A 1 570 ? 9.992 7.413 -44.742 1.00 94.44 570 ALA A O 1
ATOM 4181 N N . ALA A 1 571 ? 12.203 7.065 -44.619 1.00 93.81 571 ALA A N 1
ATOM 4182 C CA . ALA A 1 571 ? 12.586 8.455 -44.858 1.00 93.81 571 ALA A CA 1
ATOM 4183 C C . ALA A 1 571 ? 12.162 8.910 -46.261 1.00 93.81 571 ALA A C 1
ATOM 4185 O O . ALA A 1 571 ? 11.618 10.005 -46.415 1.00 93.81 571 ALA A O 1
ATOM 4186 N N . GLY A 1 572 ? 12.303 8.041 -47.268 1.00 93.19 572 GLY A N 1
ATOM 4187 C CA . GLY A 1 572 ? 11.769 8.280 -48.610 1.00 93.19 572 GLY A CA 1
ATOM 4188 C C . GLY A 1 572 ? 10.248 8.457 -48.616 1.00 93.19 572 GLY A C 1
ATOM 4189 O O . GLY A 1 572 ? 9.732 9.409 -49.208 1.00 93.19 572 GLY A O 1
ATOM 4190 N N . VAL A 1 573 ? 9.517 7.595 -47.903 1.00 91.81 573 VAL A N 1
ATOM 4191 C CA . VAL A 1 573 ? 8.054 7.706 -47.756 1.00 91.81 573 VAL A CA 1
ATOM 4192 C C . VAL A 1 573 ? 7.661 8.991 -47.024 1.00 91.81 573 VAL A C 1
ATOM 4194 O O . VAL A 1 573 ? 6.728 9.672 -47.452 1.00 91.81 573 VAL A O 1
ATOM 4197 N N . ALA A 1 574 ? 8.368 9.355 -45.954 1.00 90.69 574 ALA A N 1
ATOM 4198 C CA . ALA A 1 574 ? 8.131 10.577 -45.192 1.00 90.69 574 ALA A CA 1
ATOM 4199 C C . ALA A 1 574 ? 8.382 11.833 -46.043 1.00 90.69 574 ALA A C 1
ATOM 4201 O O . ALA A 1 574 ? 7.516 12.706 -46.105 1.00 90.69 574 ALA A O 1
ATOM 4202 N N . LEU A 1 575 ? 9.497 11.888 -46.780 1.00 90.81 575 LEU A N 1
ATOM 4203 C CA . LEU A 1 575 ? 9.803 12.959 -47.735 1.00 90.81 575 LEU A CA 1
ATOM 4204 C C . LEU A 1 575 ? 8.706 13.089 -48.800 1.00 90.81 575 LEU A C 1
ATOM 4206 O O . LEU A 1 575 ? 8.237 14.188 -49.108 1.00 90.81 575 LEU A O 1
ATOM 4210 N N . TYR A 1 576 ? 8.247 11.962 -49.342 1.00 90.00 576 TYR A N 1
ATOM 4211 C CA . TYR A 1 576 ? 7.179 11.945 -50.336 1.00 90.00 576 TYR A CA 1
ATOM 4212 C C . TYR A 1 576 ? 5.827 12.390 -49.748 1.00 90.00 576 TYR A C 1
ATOM 4214 O O . TYR A 1 576 ? 5.062 13.114 -50.397 1.00 90.00 576 TYR A O 1
ATOM 4222 N N . ALA A 1 577 ? 5.546 12.021 -48.494 1.00 88.06 577 ALA A N 1
ATOM 4223 C CA . ALA A 1 577 ? 4.372 12.468 -47.752 1.00 88.06 577 ALA A CA 1
ATOM 4224 C C . ALA A 1 577 ? 4.400 13.980 -47.484 1.00 88.06 577 ALA A C 1
ATOM 4226 O O . ALA A 1 577 ? 3.359 14.623 -47.626 1.00 88.06 577 ALA A O 1
ATOM 4227 N N . MET A 1 578 ? 5.572 14.552 -47.179 1.00 87.06 578 MET A N 1
ATOM 4228 C CA . MET A 1 578 ? 5.768 16.002 -47.058 1.00 87.06 578 MET A CA 1
ATOM 4229 C C . MET A 1 578 ? 5.527 16.720 -48.382 1.00 87.06 578 MET A C 1
ATOM 4231 O O . MET A 1 578 ? 4.850 17.741 -48.413 1.00 87.06 578 MET A O 1
ATOM 4235 N N . ALA A 1 579 ? 6.052 16.187 -49.487 1.00 88.38 579 ALA A N 1
ATOM 4236 C CA . ALA A 1 579 ? 5.975 16.832 -50.794 1.00 88.38 579 ALA A CA 1
ATOM 4237 C C . ALA A 1 579 ? 4.555 16.835 -51.395 1.00 88.38 579 ALA A C 1
ATOM 4239 O O . ALA A 1 579 ? 4.141 17.823 -52.016 1.00 88.38 579 ALA A O 1
ATOM 4240 N N . TYR A 1 580 ? 3.791 15.754 -51.208 1.00 85.56 580 TYR A N 1
ATOM 4241 C CA . TYR A 1 580 ? 2.466 15.585 -51.817 1.00 85.56 580 TYR A CA 1
ATOM 4242 C C . TYR A 1 580 ? 1.323 15.642 -50.810 1.00 85.56 580 TYR A C 1
ATOM 4244 O O . TYR A 1 580 ? 0.475 16.527 -50.923 1.00 85.56 580 TYR A O 1
ATOM 4252 N N . ASN A 1 581 ? 1.255 14.655 -49.913 1.00 84.38 581 ASN A N 1
ATOM 4253 C CA . ASN A 1 581 ? 0.385 14.529 -48.734 1.00 84.38 581 ASN A CA 1
ATOM 4254 C C . ASN A 1 581 ? 0.370 13.059 -48.256 1.00 84.38 581 ASN A C 1
ATOM 4256 O O . ASN A 1 581 ? 0.734 12.136 -48.992 1.00 84.38 581 ASN A O 1
ATOM 4260 N N . ALA A 1 582 ? -0.171 12.822 -47.056 1.00 84.62 582 ALA A N 1
ATOM 4261 C CA . ALA A 1 582 ? -0.302 11.489 -46.458 1.00 84.62 582 ALA A CA 1
ATOM 4262 C C . ALA A 1 582 ? -1.137 10.483 -47.280 1.00 84.62 582 ALA A C 1
ATOM 4264 O O . ALA A 1 582 ? -0.926 9.272 -47.189 1.00 84.62 582 ALA A O 1
ATOM 4265 N N . ARG A 1 583 ? -2.120 10.938 -48.073 1.00 83.94 583 ARG A N 1
ATOM 4266 C CA . ARG A 1 583 ? -2.949 10.041 -48.903 1.00 83.94 583 ARG A CA 1
ATOM 4267 C C . ARG A 1 583 ? -2.168 9.509 -50.101 1.00 83.94 583 ARG A C 1
ATOM 4269 O O . ARG A 1 583 ? -2.233 8.315 -50.378 1.00 83.94 583 ARG A O 1
ATOM 4276 N N . VAL A 1 584 ? -1.423 10.374 -50.783 1.00 84.75 584 VAL A N 1
ATOM 4277 C CA . VAL A 1 584 ? -0.606 9.994 -51.942 1.00 84.75 584 VAL A CA 1
ATOM 4278 C C . VAL A 1 584 ? 0.548 9.083 -51.504 1.00 84.75 584 VAL A C 1
ATOM 4280 O O . VAL A 1 584 ? 0.775 8.060 -52.142 1.00 84.75 584 VAL A O 1
ATOM 4283 N N . ALA A 1 585 ? 1.189 9.363 -50.365 1.00 85.69 585 ALA A N 1
ATOM 4284 C CA . ALA A 1 585 ? 2.229 8.489 -49.813 1.00 85.69 585 ALA A CA 1
ATOM 4285 C C . ALA A 1 585 ? 1.718 7.091 -49.411 1.00 85.69 585 ALA A C 1
ATOM 4287 O O . ALA A 1 585 ? 2.397 6.098 -49.648 1.00 85.69 585 ALA A O 1
ATOM 4288 N N . ARG A 1 586 ? 0.493 6.962 -48.881 1.00 85.19 586 ARG A N 1
ATOM 4289 C CA . ARG A 1 586 ? -0.097 5.633 -48.611 1.00 85.19 586 ARG A CA 1
ATOM 4290 C C . ARG A 1 586 ? -0.410 4.848 -49.881 1.00 85.19 586 ARG A C 1
ATOM 4292 O O . ARG A 1 586 ? -0.252 3.634 -49.894 1.00 85.19 586 ARG A O 1
ATOM 4299 N N . ARG A 1 587 ? -0.828 5.530 -50.953 1.00 85.94 587 ARG A N 1
ATOM 4300 C CA . ARG A 1 587 ? -1.041 4.884 -52.259 1.00 85.94 587 ARG A CA 1
ATOM 4301 C C . ARG A 1 587 ? 0.267 4.382 -52.870 1.00 85.94 587 ARG A C 1
ATOM 4303 O O . ARG A 1 587 ? 0.248 3.341 -53.514 1.00 85.94 587 ARG A O 1
ATOM 4310 N N . LEU A 1 588 ? 1.380 5.084 -52.638 1.00 85.94 588 LEU A N 1
ATOM 4311 C CA . LEU A 1 588 ? 2.712 4.653 -53.071 1.00 85.94 588 LEU A CA 1
ATOM 4312 C C . LEU A 1 588 ? 3.098 3.294 -52.464 1.00 85.94 588 LEU A C 1
ATOM 4314 O O . LEU A 1 588 ? 3.575 2.431 -53.192 1.00 85.94 588 LEU A O 1
ATOM 4318 N N . LEU A 1 589 ? 2.850 3.088 -51.164 1.00 84.44 589 LEU A N 1
ATOM 4319 C CA . LEU A 1 589 ? 3.185 1.838 -50.469 1.00 84.44 589 LEU A CA 1
ATOM 4320 C C . LEU A 1 589 ? 2.372 0.624 -50.942 1.00 84.44 589 LEU A C 1
ATOM 4322 O O . LEU A 1 589 ? 2.803 -0.502 -50.711 1.00 84.44 589 LEU A O 1
ATOM 4326 N N . ARG A 1 590 ? 1.216 0.834 -51.596 1.00 84.88 590 ARG A N 1
ATOM 4327 C CA . ARG A 1 590 ? 0.224 -0.176 -52.044 1.00 84.88 590 ARG A CA 1
ATOM 4328 C C . ARG A 1 590 ? -0.403 -1.028 -50.930 1.00 84.88 590 ARG A C 1
ATOM 4330 O O . ARG A 1 590 ? -1.573 -1.378 -51.031 1.00 84.88 590 ARG A O 1
ATOM 4337 N N . VAL A 1 591 ? 0.338 -1.312 -49.865 1.00 90.38 591 VAL A N 1
ATOM 4338 C CA . VAL A 1 591 ? -0.059 -2.075 -48.684 1.00 90.38 591 VAL A CA 1
ATOM 4339 C C . VAL A 1 591 ? -0.194 -1.120 -47.492 1.00 90.38 591 VAL A C 1
ATOM 4341 O O . VAL A 1 591 ? 0.638 -0.222 -47.323 1.00 90.38 591 VAL A O 1
ATOM 4344 N N . PRO A 1 592 ? -1.223 -1.273 -46.637 1.00 90.88 592 PRO A N 1
ATOM 4345 C CA . PRO A 1 592 ? -1.340 -0.473 -45.427 1.00 90.88 592 PRO A CA 1
ATOM 4346 C C . PRO A 1 592 ? -0.103 -0.646 -44.529 1.00 90.88 592 PRO A C 1
ATOM 4348 O O . PRO A 1 592 ? 0.283 -1.783 -44.257 1.00 90.88 592 PRO A O 1
ATOM 4351 N N . PRO A 1 593 ? 0.465 0.437 -43.963 1.00 92.00 593 PRO A N 1
ATOM 4352 C CA . PRO A 1 593 ? 1.620 0.345 -43.064 1.00 92.00 593 PRO A CA 1
ATOM 4353 C C . PRO A 1 593 ? 1.434 -0.631 -41.888 1.00 92.00 593 PRO A C 1
ATOM 4355 O O . PRO A 1 593 ? 2.380 -1.268 -41.447 1.00 92.00 593 PRO A O 1
ATOM 4358 N N . ARG A 1 594 ? 0.194 -0.812 -41.413 1.00 92.38 594 ARG A N 1
ATOM 4359 C CA . ARG A 1 594 ? -0.148 -1.792 -40.365 1.00 92.38 594 ARG A CA 1
ATOM 4360 C C . ARG A 1 594 ? -0.005 -3.237 -40.816 1.00 92.38 594 ARG A C 1
ATOM 4362 O O . ARG A 1 594 ? 0.442 -4.071 -40.042 1.00 92.38 594 ARG A O 1
ATOM 4369 N N . SER A 1 595 ? -0.375 -3.515 -42.059 1.00 94.75 595 SER A N 1
ATOM 4370 C CA . SER A 1 595 ? -0.197 -4.831 -42.660 1.00 94.75 595 SER A CA 1
ATOM 4371 C C . SER A 1 595 ? 1.281 -5.115 -42.909 1.00 94.75 595 SER A C 1
ATOM 4373 O O . SER A 1 595 ? 1.686 -6.253 -42.736 1.00 94.75 595 SER A O 1
ATOM 4375 N N . LEU A 1 596 ? 2.093 -4.094 -43.225 1.00 95.25 596 LEU A N 1
ATOM 4376 C CA . LEU A 1 596 ? 3.554 -4.237 -43.295 1.00 95.25 596 LEU A CA 1
ATOM 4377 C C . LEU A 1 596 ? 4.156 -4.602 -41.932 1.00 95.25 596 LEU A C 1
ATOM 4379 O O . LEU A 1 596 ? 4.953 -5.527 -41.865 1.00 95.25 596 LEU A O 1
ATOM 4383 N N . MET A 1 597 ? 3.718 -3.949 -40.847 1.00 96.12 597 MET A N 1
ATOM 4384 C CA . MET A 1 597 ? 4.141 -4.308 -39.485 1.00 96.12 597 MET A CA 1
ATOM 4385 C C . MET A 1 597 ? 3.770 -5.755 -39.133 1.00 96.12 597 MET A C 1
ATOM 4387 O O . MET A 1 597 ? 4.616 -6.513 -38.672 1.00 96.12 597 MET A O 1
ATOM 4391 N N . ALA A 1 598 ? 2.519 -6.156 -39.385 1.00 96.31 598 ALA A N 1
ATOM 4392 C CA . ALA A 1 598 ? 2.061 -7.516 -39.104 1.00 96.31 598 ALA A CA 1
ATOM 4393 C C . ALA A 1 598 ? 2.796 -8.562 -39.956 1.00 96.31 598 ALA A C 1
ATOM 4395 O O . ALA A 1 598 ? 3.243 -9.575 -39.429 1.00 96.31 598 ALA A O 1
ATOM 4396 N N . ALA A 1 599 ? 2.960 -8.302 -41.256 1.00 96.88 599 ALA A N 1
ATOM 4397 C CA . ALA A 1 599 ? 3.699 -9.180 -42.155 1.00 96.88 599 ALA A CA 1
ATOM 4398 C C . ALA A 1 599 ? 5.167 -9.300 -41.734 1.00 96.88 599 ALA A C 1
ATOM 4400 O O . ALA A 1 599 ? 5.677 -10.409 -41.666 1.00 96.88 599 ALA A O 1
ATOM 4401 N N . GLY A 1 600 ? 5.823 -8.190 -41.392 1.00 97.00 600 GLY A N 1
ATOM 4402 C CA . GLY A 1 600 ? 7.209 -8.195 -40.934 1.00 97.00 600 GLY A CA 1
ATOM 4403 C C . GLY A 1 600 ? 7.415 -9.018 -39.663 1.00 97.00 600 GLY A C 1
ATOM 4404 O O . GLY A 1 600 ? 8.310 -9.856 -39.626 1.00 97.00 600 GLY A O 1
ATOM 4405 N N . LEU A 1 601 ? 6.540 -8.862 -38.661 1.00 97.25 601 LEU A N 1
ATOM 4406 C CA . LEU A 1 601 ? 6.584 -9.677 -37.440 1.00 97.25 601 LEU A CA 1
ATOM 4407 C C . LEU A 1 601 ? 6.337 -11.160 -37.729 1.00 97.25 601 LEU A C 1
ATOM 4409 O O . LEU A 1 601 ? 7.051 -12.009 -37.207 1.00 97.25 601 LEU A O 1
ATOM 4413 N N . LEU A 1 602 ? 5.355 -11.482 -38.576 1.00 97.19 602 LEU A N 1
ATOM 4414 C CA . LEU A 1 602 ? 5.081 -12.866 -38.966 1.00 97.19 602 LEU A CA 1
ATOM 4415 C C . LEU A 1 602 ? 6.266 -13.489 -39.708 1.00 97.19 602 LEU A C 1
ATOM 4417 O O . LEU A 1 602 ? 6.604 -14.634 -39.433 1.00 97.19 602 LEU A O 1
ATOM 4421 N N . VAL A 1 603 ? 6.915 -12.741 -40.604 1.00 96.75 603 VAL A N 1
ATOM 4422 C CA . VAL A 1 603 ? 8.118 -13.197 -41.311 1.00 96.75 603 VAL A CA 1
ATOM 4423 C C . VAL A 1 603 ? 9.273 -13.413 -40.334 1.00 96.75 603 VAL A C 1
ATOM 4425 O O . VAL A 1 603 ? 9.911 -14.458 -40.399 1.00 96.75 603 VAL A O 1
ATOM 4428 N N . ALA A 1 604 ? 9.512 -12.488 -39.401 1.00 95.69 604 ALA A N 1
ATOM 4429 C CA . ALA A 1 604 ? 10.567 -12.633 -38.398 1.00 95.69 604 ALA A CA 1
ATOM 4430 C C . ALA A 1 604 ? 10.326 -13.848 -37.481 1.00 95.69 604 ALA A C 1
ATOM 4432 O O . ALA A 1 604 ? 11.238 -14.636 -37.254 1.00 95.69 604 ALA A O 1
ATOM 4433 N N . ILE A 1 605 ? 9.089 -14.059 -37.016 1.00 94.56 605 ILE A N 1
ATOM 4434 C CA . ILE A 1 605 ? 8.717 -15.225 -36.197 1.00 94.56 605 ILE A CA 1
ATOM 4435 C C . ILE A 1 605 ? 8.833 -16.525 -37.002 1.00 94.56 605 ILE A C 1
ATOM 4437 O O . ILE A 1 605 ? 9.321 -17.528 -36.487 1.00 94.56 605 ILE A O 1
ATOM 4441 N N . ALA A 1 606 ? 8.407 -16.522 -38.267 1.00 93.88 606 ALA A N 1
ATOM 4442 C CA . ALA A 1 606 ? 8.527 -17.689 -39.135 1.00 93.88 606 ALA A CA 1
ATOM 4443 C C . ALA A 1 606 ? 9.997 -18.044 -39.399 1.00 93.88 606 ALA A C 1
ATOM 4445 O O . ALA A 1 606 ? 10.356 -19.216 -39.329 1.00 93.88 606 ALA A O 1
ATOM 4446 N N . ALA A 1 607 ? 10.849 -17.044 -39.643 1.00 92.00 607 ALA A N 1
ATOM 4447 C CA . ALA A 1 607 ? 12.288 -17.230 -39.798 1.00 92.00 607 ALA A CA 1
ATOM 4448 C C . ALA A 1 607 ? 12.935 -17.756 -38.507 1.00 92.00 607 ALA A C 1
ATOM 4450 O O . ALA A 1 607 ? 13.750 -18.670 -38.563 1.00 92.00 607 ALA A O 1
ATOM 4451 N N . ALA A 1 608 ? 12.518 -17.234 -37.350 1.00 87.81 608 ALA A N 1
ATOM 4452 C CA . ALA A 1 608 ? 12.980 -17.665 -36.033 1.00 87.81 608 ALA A CA 1
ATOM 4453 C C . ALA A 1 608 ? 12.615 -19.120 -35.705 1.00 87.81 608 ALA A C 1
ATOM 4455 O O . ALA A 1 608 ? 13.402 -19.837 -35.089 1.00 87.81 608 ALA A O 1
ATOM 4456 N N . GLY A 1 609 ? 11.406 -19.538 -36.090 1.00 86.75 609 GLY A N 1
ATOM 4457 C CA . GLY A 1 609 ? 10.876 -20.880 -35.854 1.00 86.75 609 GLY A CA 1
ATOM 4458 C C . GLY A 1 609 ? 11.331 -21.928 -36.872 1.00 86.75 609 GLY A C 1
ATOM 4459 O O . GLY A 1 609 ? 11.079 -23.120 -36.671 1.00 86.75 609 GLY A O 1
ATOM 4460 N N . PHE A 1 610 ? 11.980 -21.514 -37.961 1.00 86.75 610 PHE A N 1
ATOM 4461 C CA . PHE A 1 610 ? 12.373 -22.411 -39.039 1.00 86.75 610 PHE A CA 1
ATOM 4462 C C . PHE A 1 610 ? 13.435 -23.411 -38.563 1.00 86.75 610 PHE A C 1
ATOM 4464 O O . PHE A 1 610 ? 14.491 -23.024 -38.071 1.00 86.75 610 PHE A O 1
ATOM 4471 N N . GLY A 1 611 ? 13.139 -24.709 -38.695 1.00 77.62 611 GLY A N 1
ATOM 4472 C CA . GLY A 1 611 ? 14.071 -25.783 -38.335 1.00 77.62 611 GLY A CA 1
ATOM 4473 C C . GLY A 1 611 ? 14.274 -26.003 -36.830 1.00 77.62 611 GLY A C 1
ATOM 4474 O O . GLY A 1 611 ? 15.201 -26.702 -36.423 1.00 77.62 611 GLY A O 1
ATOM 4475 N N . THR A 1 612 ? 13.366 -25.475 -36.005 1.00 82.00 612 THR A N 1
ATOM 4476 C CA . THR A 1 612 ? 13.363 -25.656 -34.541 1.00 82.00 612 THR A CA 1
ATOM 4477 C C . THR A 1 612 ? 13.160 -27.092 -34.060 1.00 82.00 612 THR A C 1
ATOM 4479 O O . THR A 1 612 ? 13.350 -27.385 -32.883 1.00 82.00 612 THR A O 1
ATOM 4482 N N . TRP A 1 613 ? 12.776 -28.002 -34.955 1.00 82.25 613 TRP A N 1
ATOM 4483 C CA . TRP A 1 613 ? 12.686 -29.430 -34.649 1.00 82.25 613 TRP A CA 1
ATOM 4484 C C . TRP A 1 613 ? 14.059 -30.085 -34.447 1.00 82.25 613 TRP A C 1
ATOM 4486 O O . TRP A 1 613 ? 14.142 -31.087 -33.744 1.00 82.25 613 TRP A O 1
ATOM 4496 N N . GLU A 1 614 ? 15.117 -29.520 -35.034 1.00 82.88 614 GLU A N 1
ATOM 4497 C CA . GLU A 1 614 ? 16.478 -30.079 -35.000 1.00 82.88 614 GLU A CA 1
ATOM 4498 C C . GLU A 1 614 ? 17.480 -29.164 -34.281 1.00 82.88 614 GLU A C 1
ATOM 4500 O O . GLU A 1 614 ? 18.503 -29.630 -33.780 1.00 82.88 614 GLU A O 1
ATOM 4505 N N . HIS A 1 615 ? 17.175 -27.868 -34.182 1.00 85.06 615 HIS A N 1
ATOM 4506 C CA . HIS A 1 615 ? 18.047 -26.863 -33.581 1.00 85.06 615 HIS A CA 1
ATOM 4507 C C . HIS A 1 615 ? 17.286 -25.962 -32.599 1.00 85.06 615 HIS A C 1
ATOM 4509 O O . HIS A 1 615 ? 16.067 -25.822 -32.706 1.00 85.06 615 HIS A O 1
ATOM 4515 N N . PRO A 1 616 ? 17.973 -25.310 -31.644 1.00 87.25 616 PRO A N 1
ATOM 4516 C CA . PRO A 1 616 ? 17.354 -24.291 -30.802 1.00 87.25 616 PRO A CA 1
ATOM 4517 C C . PRO A 1 616 ? 16.693 -23.170 -31.622 1.00 87.25 616 PRO A C 1
ATOM 4519 O O . PRO A 1 616 ? 17.120 -22.854 -32.736 1.00 87.25 616 PRO A O 1
ATOM 4522 N N . LEU A 1 617 ? 15.666 -22.541 -31.045 1.00 87.69 617 LEU A N 1
ATOM 4523 C CA . LEU A 1 617 ? 14.990 -21.368 -31.613 1.00 87.69 617 LEU A CA 1
ATOM 4524 C C . LEU A 1 617 ? 16.001 -20.291 -32.030 1.00 87.69 617 LEU A C 1
ATOM 4526 O O . LEU A 1 617 ? 16.935 -20.026 -31.279 1.00 87.69 617 LEU A O 1
ATOM 4530 N N . LEU A 1 618 ? 15.770 -19.658 -33.190 1.00 86.06 618 LEU A N 1
ATOM 4531 C CA . LEU A 1 618 ? 16.615 -18.600 -33.771 1.00 86.06 618 LEU A CA 1
ATOM 4532 C C . LEU A 1 618 ? 18.020 -19.041 -34.223 1.00 86.06 618 LEU A C 1
ATOM 4534 O O . LEU A 1 618 ? 18.856 -18.187 -34.493 1.00 86.06 618 LEU A O 1
ATOM 4538 N N . THR A 1 619 ? 18.286 -20.341 -34.369 1.00 85.81 619 THR A N 1
ATOM 4539 C CA . THR A 1 619 ? 19.548 -20.796 -34.979 1.00 85.81 619 THR A CA 1
ATOM 4540 C C . THR A 1 619 ? 19.558 -20.483 -36.482 1.00 85.81 619 THR A C 1
ATOM 4542 O O . THR A 1 619 ? 18.677 -20.944 -37.215 1.00 85.81 619 THR A O 1
ATOM 4545 N N . GLY A 1 620 ? 20.555 -19.731 -36.961 1.00 86.19 620 GLY A N 1
ATOM 4546 C CA . GLY A 1 620 ? 20.723 -19.425 -38.381 1.00 86.19 620 GLY A CA 1
ATOM 4547 C C . GLY A 1 620 ? 20.939 -20.673 -39.243 1.00 86.19 620 GLY A C 1
ATOM 4548 O O . GLY A 1 620 ? 21.918 -21.401 -39.083 1.00 86.19 620 GLY A O 1
ATOM 4549 N N . GLN A 1 621 ? 20.041 -20.917 -40.201 1.00 88.38 621 GLN A N 1
ATOM 4550 C CA . GLN A 1 621 ? 20.176 -21.996 -41.181 1.00 88.38 621 GLN A CA 1
ATOM 4551 C C . GLN A 1 621 ? 20.591 -21.430 -42.530 1.00 88.38 621 GLN A C 1
ATOM 4553 O O . GLN A 1 621 ? 19.977 -20.480 -43.011 1.00 88.38 621 GL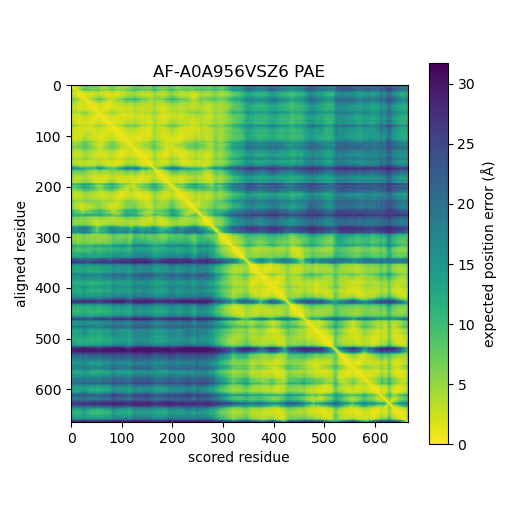N A O 1
ATOM 4558 N N . TRP A 1 622 ? 21.601 -22.034 -43.156 1.00 87.25 622 TRP A N 1
ATOM 4559 C CA . TRP A 1 622 ? 22.267 -21.479 -44.332 1.00 87.25 622 TRP A CA 1
ATOM 4560 C C . TRP A 1 622 ? 22.354 -22.480 -45.486 1.00 87.25 622 TRP A C 1
ATOM 4562 O O . TRP A 1 622 ? 22.905 -23.569 -45.344 1.00 87.25 622 TRP A O 1
ATOM 4572 N N . THR A 1 623 ? 21.903 -22.061 -46.665 1.00 85.94 623 THR A N 1
ATOM 4573 C CA . THR A 1 623 ? 22.068 -22.747 -47.951 1.00 85.94 623 THR A CA 1
ATOM 4574 C C . THR A 1 623 ? 22.983 -21.914 -48.846 1.00 85.94 623 THR A C 1
ATOM 4576 O O . THR A 1 623 ? 22.771 -20.713 -49.001 1.00 85.94 623 THR A O 1
ATOM 4579 N N . VAL A 1 624 ? 24.009 -22.528 -49.437 1.00 81.94 624 VAL A N 1
ATOM 4580 C CA . VAL A 1 624 ? 24.890 -21.855 -50.406 1.00 81.94 624 VAL A CA 1
ATOM 4581 C C . VAL A 1 624 ? 24.498 -22.305 -51.802 1.00 81.94 624 VAL A C 1
ATOM 4583 O O . VAL A 1 624 ? 24.465 -23.501 -52.081 1.00 81.94 624 VAL A O 1
ATOM 4586 N N . LEU A 1 625 ? 24.186 -21.346 -52.666 1.00 83.00 625 LEU A N 1
ATOM 4587 C CA . LEU A 1 625 ? 23.944 -21.567 -54.085 1.00 83.00 625 LEU A CA 1
ATOM 4588 C C . LEU A 1 625 ? 25.164 -21.083 -54.861 1.00 83.00 625 LEU A C 1
ATOM 4590 O O . LEU A 1 625 ? 25.529 -19.913 -54.775 1.00 83.00 625 LEU A O 1
ATOM 4594 N N . THR A 1 626 ? 25.783 -21.967 -55.633 1.00 81.06 626 THR A N 1
ATOM 4595 C CA . THR A 1 626 ? 26.851 -21.600 -56.562 1.00 81.06 626 THR A CA 1
ATOM 4596 C C . THR A 1 626 ? 26.235 -21.057 -57.852 1.00 81.06 626 THR A C 1
ATOM 4598 O O . THR A 1 626 ? 25.530 -21.756 -58.580 1.00 81.06 626 THR A O 1
ATOM 4601 N N . LEU A 1 627 ? 26.449 -19.769 -58.110 1.00 81.25 627 LEU A N 1
ATOM 4602 C CA . LEU A 1 627 ? 26.043 -19.081 -59.332 1.00 81.25 627 LEU A CA 1
ATOM 4603 C C . LEU A 1 627 ? 27.151 -19.192 -60.401 1.00 81.25 627 LEU A C 1
ATOM 4605 O O . LEU A 1 627 ? 28.304 -19.491 -60.074 1.00 81.25 627 LEU A O 1
ATOM 4609 N N . PRO A 1 628 ? 26.837 -18.950 -61.691 1.00 75.75 628 PRO A N 1
ATOM 4610 C CA . PRO A 1 628 ? 27.842 -18.915 -62.752 1.00 75.75 628 PRO A CA 1
ATOM 4611 C C . PRO A 1 628 ? 28.996 -17.951 -62.420 1.00 75.75 628 PRO A C 1
ATOM 4613 O O . PRO A 1 628 ? 28.761 -16.890 -61.843 1.00 75.75 628 PRO A O 1
ATOM 4616 N N . ALA A 1 629 ? 30.219 -18.304 -62.832 1.00 75.50 629 ALA A N 1
ATOM 4617 C CA . ALA A 1 629 ? 31.470 -17.593 -62.519 1.00 75.50 629 ALA A CA 1
ATOM 4618 C C . ALA A 1 629 ? 31.955 -17.707 -61.055 1.00 75.50 629 ALA A C 1
ATOM 4620 O O . ALA A 1 629 ? 32.499 -16.745 -60.519 1.00 75.50 629 ALA A O 1
ATOM 4621 N N . ASP A 1 630 ? 31.764 -18.873 -60.422 1.00 72.19 630 ASP A N 1
ATOM 4622 C CA . ASP A 1 630 ? 32.248 -19.204 -59.066 1.00 72.19 630 ASP A CA 1
ATOM 4623 C C . ASP A 1 630 ? 31.798 -18.217 -57.974 1.00 72.19 630 ASP A C 1
ATOM 4625 O O . ASP A 1 630 ? 32.470 -18.011 -56.964 1.00 72.19 630 ASP A O 1
ATOM 4629 N N . THR A 1 631 ? 30.630 -17.597 -58.162 1.00 73.50 631 THR A N 1
ATOM 4630 C CA . THR A 1 631 ? 30.048 -16.694 -57.166 1.00 73.50 631 THR A CA 1
ATOM 4631 C C . THR A 1 631 ? 29.142 -17.473 -56.214 1.00 73.50 631 THR A C 1
ATOM 4633 O O . THR A 1 631 ? 28.161 -18.089 -56.623 1.00 73.50 631 THR A O 1
ATOM 4636 N N . GLU A 1 632 ? 29.462 -17.466 -54.920 1.00 77.19 632 GLU A N 1
ATOM 4637 C CA . GLU A 1 632 ? 28.648 -18.117 -53.888 1.00 77.19 632 GLU A CA 1
ATOM 4638 C C . GLU A 1 632 ? 27.577 -17.160 -53.349 1.00 77.19 632 GLU A C 1
ATOM 4640 O O . GLU A 1 632 ? 27.885 -16.140 -52.732 1.00 77.19 632 GLU A O 1
ATOM 4645 N N . LEU A 1 633 ? 26.301 -17.504 -53.538 1.00 80.12 633 LEU A N 1
ATOM 4646 C CA . LEU A 1 633 ? 25.178 -16.815 -52.912 1.00 80.12 633 LEU A CA 1
ATOM 4647 C C . LEU A 1 633 ? 24.767 -17.553 -51.636 1.00 80.12 633 LEU A C 1
ATOM 4649 O O . LEU A 1 633 ? 24.215 -18.654 -51.681 1.00 80.12 633 LEU A O 1
ATOM 4653 N N . LYS A 1 634 ? 25.008 -16.922 -50.487 1.00 81.44 634 LYS A N 1
ATOM 4654 C CA . LYS A 1 634 ? 24.604 -17.427 -49.172 1.00 81.44 634 LYS A CA 1
ATOM 4655 C C . LYS A 1 634 ? 23.169 -16.986 -48.882 1.00 81.44 634 LYS A C 1
ATOM 4657 O O . LYS A 1 634 ? 22.910 -15.805 -48.676 1.00 81.44 634 LYS A O 1
ATOM 4662 N N . LEU A 1 635 ? 22.234 -17.929 -48.862 1.00 83.81 635 LEU A N 1
ATOM 4663 C CA . LEU A 1 635 ? 20.852 -17.692 -48.449 1.00 83.81 635 LEU A CA 1
ATOM 4664 C C . LEU A 1 635 ? 20.622 -18.333 -47.089 1.00 83.81 635 LEU A C 1
ATOM 4666 O O . LEU A 1 635 ? 20.853 -19.528 -46.928 1.00 83.81 635 LEU A O 1
ATOM 4670 N N . GLY A 1 636 ? 20.144 -17.563 -46.118 1.00 87.62 636 GLY A N 1
ATOM 4671 C CA . GLY A 1 636 ? 19.860 -18.103 -44.796 1.00 87.62 636 GLY A CA 1
ATOM 4672 C C . GLY A 1 636 ? 18.615 -17.533 -44.146 1.00 87.62 636 GLY A C 1
ATOM 4673 O O . GLY A 1 636 ? 18.110 -16.479 -44.542 1.00 87.62 636 GLY A O 1
ATOM 4674 N N . THR A 1 637 ? 18.133 -18.230 -43.118 1.00 91.75 637 THR A N 1
ATOM 4675 C CA . THR A 1 637 ? 17.042 -17.744 -42.265 1.00 91.75 637 THR A CA 1
ATOM 4676 C C . THR A 1 637 ? 17.336 -16.375 -41.637 1.00 91.75 637 THR A C 1
ATOM 4678 O O . THR A 1 637 ? 16.381 -15.602 -41.543 1.00 91.75 637 THR A O 1
ATOM 4681 N N . PRO A 1 638 ? 18.595 -15.972 -41.335 1.00 91.69 638 PRO A N 1
ATOM 4682 C CA . PRO A 1 638 ? 18.875 -14.616 -40.856 1.00 91.69 638 PRO A CA 1
ATOM 4683 C C . PRO A 1 638 ? 18.554 -13.516 -41.879 1.00 91.69 638 PRO A C 1
ATOM 4685 O O . PRO A 1 638 ? 18.069 -12.456 -41.498 1.00 91.69 638 PRO A O 1
ATOM 4688 N N . LEU A 1 639 ? 18.717 -13.767 -43.186 1.00 91.81 639 LEU A N 1
ATOM 4689 C CA . LEU A 1 639 ? 18.325 -12.808 -44.232 1.00 91.81 639 LEU A CA 1
ATOM 4690 C C . LEU A 1 639 ? 16.798 -12.628 -44.288 1.00 91.81 639 LEU A C 1
ATOM 4692 O O . LEU A 1 639 ? 16.298 -11.522 -44.491 1.00 91.81 639 LEU A O 1
ATOM 4696 N N . LEU A 1 640 ? 16.045 -13.716 -44.094 1.00 93.50 640 LEU A N 1
ATOM 4697 C CA . LEU A 1 640 ? 14.583 -13.670 -44.019 1.00 93.50 640 LEU A CA 1
ATOM 4698 C C . LEU A 1 640 ? 14.112 -12.965 -42.740 1.00 93.50 640 LEU A C 1
ATOM 4700 O O . LEU A 1 640 ? 13.173 -12.170 -42.786 1.00 93.50 640 LEU A O 1
ATOM 4704 N N . PHE A 1 641 ? 14.779 -13.224 -41.616 1.00 95.25 641 PHE A N 1
ATOM 4705 C CA . PHE A 1 641 ? 14.538 -12.535 -40.354 1.00 95.25 641 PHE A CA 1
ATOM 4706 C C . PHE A 1 641 ? 14.755 -11.023 -40.501 1.00 95.25 641 PHE A C 1
ATOM 4708 O O . PHE A 1 641 ? 13.867 -10.234 -40.172 1.00 95.25 641 PHE A O 1
ATOM 4715 N N . ASP A 1 642 ? 15.875 -10.623 -41.105 1.00 94.50 642 ASP A N 1
ATOM 4716 C CA . ASP A 1 642 ? 16.223 -9.225 -41.362 1.00 94.50 642 ASP A CA 1
ATOM 4717 C C . ASP A 1 642 ? 15.262 -8.554 -42.368 1.00 94.50 642 ASP A C 1
ATOM 4719 O O . ASP A 1 642 ? 14.922 -7.374 -42.255 1.00 94.50 642 ASP A O 1
ATOM 4723 N N . PHE A 1 643 ? 14.703 -9.315 -43.317 1.00 96.50 643 PHE A N 1
ATOM 4724 C CA . PHE A 1 643 ? 13.608 -8.831 -44.165 1.00 96.50 643 PHE A CA 1
ATOM 4725 C C . PHE A 1 643 ? 12.331 -8.558 -43.354 1.00 96.50 643 PHE A C 1
ATOM 4727 O O . PHE A 1 643 ? 11.632 -7.568 -43.590 1.00 96.50 643 PHE A O 1
ATOM 4734 N N . GLY A 1 644 ? 12.036 -9.402 -42.362 1.00 97.25 644 GLY A N 1
ATOM 4735 C CA . GLY A 1 644 ? 10.982 -9.151 -41.381 1.00 97.25 644 GLY A CA 1
ATOM 4736 C C . GLY A 1 644 ? 11.201 -7.829 -40.638 1.00 97.25 644 GLY A C 1
ATOM 4737 O O . GLY A 1 644 ? 10.295 -6.990 -40.601 1.00 97.25 644 GLY A O 1
ATOM 4738 N N . VAL A 1 645 ? 12.422 -7.595 -40.140 1.00 97.44 645 VAL A N 1
ATOM 4739 C CA . VAL A 1 645 ? 12.839 -6.334 -39.494 1.00 97.44 645 VAL A CA 1
ATOM 4740 C C . VAL A 1 645 ? 12.611 -5.138 -40.424 1.00 97.44 645 VAL A C 1
ATOM 4742 O O . VAL A 1 645 ? 11.950 -4.171 -40.033 1.00 97.44 645 VAL A O 1
ATOM 4745 N N . PHE A 1 646 ? 13.074 -5.223 -41.675 1.00 97.62 646 PHE A N 1
ATOM 4746 C CA . PHE A 1 646 ? 12.880 -4.193 -42.699 1.00 97.62 646 PHE A CA 1
ATOM 4747 C C . PHE A 1 646 ? 11.406 -3.796 -42.859 1.00 97.62 646 PHE A C 1
ATOM 4749 O O . PHE A 1 646 ? 11.067 -2.607 -42.839 1.00 97.62 646 PHE A O 1
ATOM 4756 N N . LEU A 1 647 ? 10.512 -4.783 -42.976 1.00 97.56 647 LEU A N 1
ATOM 4757 C CA . LEU A 1 647 ? 9.075 -4.547 -43.133 1.00 97.56 647 LEU A CA 1
ATOM 4758 C C . LEU A 1 647 ? 8.451 -3.893 -41.895 1.00 97.56 647 LEU A C 1
ATOM 4760 O O . LEU A 1 647 ? 7.617 -2.992 -42.043 1.00 97.56 647 LEU A O 1
ATOM 4764 N N . VAL A 1 648 ? 8.855 -4.308 -40.687 1.00 97.81 648 VAL A N 1
ATOM 4765 C CA . VAL A 1 648 ? 8.361 -3.701 -39.443 1.00 97.81 648 VAL A CA 1
ATOM 4766 C C . VAL A 1 648 ? 8.785 -2.242 -39.352 1.00 97.81 648 VAL A C 1
ATOM 4768 O O . VAL A 1 648 ? 7.927 -1.382 -39.154 1.00 97.81 648 VAL A O 1
ATOM 4771 N N . VAL A 1 649 ? 10.068 -1.939 -39.551 1.00 97.12 649 VAL A N 1
ATOM 4772 C CA . VAL A 1 649 ? 10.600 -0.571 -39.450 1.00 97.12 649 VAL A CA 1
ATOM 4773 C C . VAL A 1 649 ? 9.961 0.346 -40.496 1.00 97.12 649 VAL A C 1
ATOM 4775 O O . VAL A 1 649 ? 9.465 1.427 -40.154 1.00 97.12 649 VAL A O 1
ATOM 4778 N N . LEU A 1 650 ? 9.881 -0.109 -41.753 1.00 96.31 650 LEU A N 1
ATOM 4779 C CA . LEU A 1 650 ? 9.196 0.616 -42.824 1.00 96.31 650 LEU A CA 1
ATOM 4780 C C . LEU A 1 650 ? 7.727 0.875 -42.469 1.00 96.31 650 LEU A C 1
ATOM 4782 O O . LEU A 1 650 ? 7.229 1.992 -42.645 1.00 96.31 650 LEU A O 1
ATOM 4786 N N . GLY A 1 651 ? 7.035 -0.146 -41.959 1.00 95.94 651 GLY A N 1
ATOM 4787 C CA . GLY A 1 651 ? 5.644 -0.071 -41.532 1.00 95.94 651 GLY A CA 1
ATOM 4788 C C . GLY A 1 651 ? 5.429 0.922 -40.388 1.00 95.94 651 GLY A C 1
ATOM 4789 O O . GLY A 1 651 ? 4.562 1.788 -40.500 1.00 95.94 651 GLY A O 1
ATOM 4790 N N . VAL A 1 652 ? 6.237 0.850 -39.327 1.00 95.88 652 VAL A N 1
ATOM 4791 C CA . VAL A 1 652 ? 6.168 1.716 -38.137 1.00 95.88 652 VAL A CA 1
ATOM 4792 C C . VAL A 1 652 ? 6.367 3.180 -38.513 1.00 95.88 652 VAL A C 1
ATOM 4794 O O . VAL A 1 652 ? 5.474 4.006 -38.298 1.00 95.88 652 VAL A O 1
ATOM 4797 N N . ALA A 1 653 ? 7.506 3.512 -39.120 1.00 92.88 653 ALA A N 1
ATOM 4798 C CA . ALA A 1 653 ? 7.856 4.896 -39.408 1.00 92.88 653 ALA A CA 1
ATOM 4799 C C . ALA A 1 653 ? 6.906 5.514 -40.450 1.00 92.88 653 ALA A C 1
ATOM 4801 O O . ALA A 1 653 ? 6.441 6.645 -40.274 1.00 92.88 653 ALA A O 1
ATOM 4802 N N . SER A 1 654 ? 6.510 4.751 -41.477 1.00 92.62 654 SER A N 1
ATOM 4803 C CA . SER A 1 654 ? 5.513 5.208 -42.455 1.00 92.62 654 SER A CA 1
ATOM 4804 C C . SER A 1 654 ? 4.131 5.398 -41.831 1.00 92.62 654 SER A C 1
ATOM 4806 O O . SER A 1 654 ? 3.421 6.345 -42.183 1.00 92.62 654 SER A O 1
ATOM 4808 N N . ALA A 1 655 ? 3.719 4.525 -40.905 1.00 92.00 655 ALA A N 1
ATOM 4809 C CA . ALA A 1 655 ? 2.441 4.656 -40.213 1.00 92.00 655 ALA A CA 1
ATOM 4810 C C . ALA A 1 655 ? 2.398 5.927 -39.362 1.00 92.00 655 ALA A C 1
ATOM 4812 O O . ALA A 1 655 ? 1.419 6.669 -39.438 1.00 92.00 655 ALA A O 1
ATOM 4813 N N . LEU A 1 656 ? 3.459 6.203 -38.600 1.00 90.50 656 LEU A N 1
ATOM 4814 C CA . LEU A 1 656 ? 3.566 7.404 -37.773 1.00 90.50 656 LEU A CA 1
ATOM 4815 C C . LEU A 1 656 ? 3.603 8.674 -38.629 1.00 90.50 656 LEU A C 1
ATOM 4817 O O . LEU A 1 656 ? 2.801 9.582 -38.409 1.00 90.50 656 LEU A O 1
ATOM 4821 N N . ALA A 1 657 ? 4.461 8.716 -39.653 1.00 88.19 657 ALA A N 1
ATOM 4822 C CA . ALA A 1 657 ? 4.585 9.868 -40.543 1.00 88.19 657 ALA A CA 1
ATOM 4823 C C . ALA A 1 657 ? 3.260 10.188 -41.252 1.00 88.19 657 ALA A C 1
ATOM 4825 O O . ALA A 1 657 ? 2.799 11.331 -41.250 1.00 88.19 657 ALA A O 1
ATOM 4826 N N . THR A 1 658 ? 2.603 9.173 -41.823 1.00 87.31 658 THR A N 1
ATOM 4827 C CA . THR A 1 658 ? 1.326 9.373 -42.522 1.00 87.31 658 THR A CA 1
ATOM 4828 C C . THR A 1 658 ? 0.190 9.716 -41.565 1.00 87.31 658 THR A C 1
ATOM 4830 O O . THR A 1 658 ? -0.620 10.576 -41.901 1.00 87.31 658 THR A O 1
ATOM 4833 N N . ALA A 1 659 ? 0.143 9.120 -40.370 1.00 85.81 659 ALA A N 1
ATOM 4834 C CA . ALA A 1 659 ? -0.873 9.442 -39.375 1.00 85.81 659 ALA A CA 1
ATOM 4835 C C . ALA A 1 659 ? -0.731 10.872 -38.853 1.00 85.81 659 ALA A C 1
ATOM 4837 O O . ALA A 1 659 ? -1.742 11.546 -38.687 1.00 85.81 659 ALA A O 1
ATOM 4838 N N . LEU A 1 660 ? 0.482 11.366 -38.593 1.00 83.25 660 LEU A N 1
ATOM 4839 C CA . LEU A 1 660 ? 0.700 12.740 -38.122 1.00 83.25 660 LEU A CA 1
ATOM 4840 C C . LEU A 1 660 ? 0.432 13.791 -39.212 1.00 83.25 660 LEU A C 1
ATOM 4842 O O . LEU A 1 660 ? -0.030 14.883 -38.901 1.00 83.25 660 LEU A O 1
ATOM 4846 N N . LEU A 1 661 ? 0.644 13.460 -40.488 1.00 79.12 661 LEU A N 1
ATOM 4847 C CA . LEU A 1 661 ? 0.339 14.350 -41.616 1.00 79.12 661 LEU A CA 1
ATOM 4848 C C . LEU A 1 661 ? -1.133 14.330 -42.059 1.00 79.12 661 LEU A C 1
ATOM 4850 O O . LEU A 1 661 ? -1.555 15.185 -42.840 1.00 79.12 661 LEU A O 1
ATOM 4854 N N . GLU A 1 662 ? -1.915 13.344 -41.627 1.00 72.94 662 GLU A N 1
ATOM 4855 C CA . GLU A 1 662 ? -3.299 13.188 -42.063 1.00 72.94 662 GLU A CA 1
ATOM 4856 C C . GLU A 1 662 ? -4.231 14.229 -41.422 1.00 72.94 662 GLU A C 1
ATOM 4858 O O . GLU A 1 662 ? -4.519 14.198 -40.224 1.00 72.94 662 GLU A O 1
ATOM 4863 N N . GLU A 1 663 ? -4.742 15.132 -42.260 1.00 57.72 663 GLU A N 1
ATOM 4864 C CA . GLU A 1 663 ? -5.913 15.963 -41.978 1.00 57.72 663 GLU A CA 1
ATOM 4865 C C . GLU A 1 663 ? -7.178 15.119 -42.108 1.00 57.72 663 GLU A C 1
ATOM 4867 O O . GLU A 1 663 ? -7.536 14.704 -43.216 1.00 57.72 663 GLU A O 1
ATOM 4872 N N . GLN A 1 664 ? -7.854 14.855 -40.987 1.00 48.47 664 GLN A N 1
ATOM 4873 C CA . GLN A 1 664 ? -9.223 14.353 -41.044 1.00 48.47 664 GLN A CA 1
ATOM 4874 C C . GLN A 1 664 ? -10.160 15.521 -41.363 1.00 48.47 664 GLN A C 1
ATOM 4876 O O . GLN A 1 664 ? -10.044 16.595 -40.773 1.00 48.47 664 GLN A O 1
ATOM 4881 N N . ARG A 1 665 ? -11.003 15.307 -42.377 1.00 40.38 665 ARG A N 1
ATOM 4882 C CA . ARG A 1 665 ? -12.136 16.172 -42.705 1.00 40.38 665 ARG A CA 1
ATOM 4883 C C . ARG A 1 665 ? -13.256 15.950 -41.711 1.00 40.38 665 ARG A C 1
ATOM 4885 O O . ARG A 1 665 ? -13.461 14.761 -41.378 1.00 40.38 665 ARG A O 1
#